Protein AF-A0A1B0FHD8-F1 (afdb_monomer_lite)

Organism: Glossina morsitans morsitans (NCBI:txid37546)

pLDDT: mean 74.91, std 22.87, range [25.64, 97.0]

Foldseek 3Di:
DDPPVPPPPDDDPDPDDPVVVVVPPDPDDPLRVCCVPDDNLVSLLVVCVVLVNVLLSVLSVVVVVVQVVCVVVVVADDDQVVPCCLVVLLSVLSSVLSVLVPDDLSLQVNLVSLLSSLVSCVVVCVRPLVVNLSSLVSSLVVLVVCVVPVPVNLQSSLVSLCSSLVSVVVPLVSSLVSLVSSLVSQQPPQDWDWDDDPDPDTDTDRSNVVSLLVNLVSLQVVLVVCLVPCLPVSLVSLVVNVVSVVSDPVPVCLLSNLVSLLSNLVSCVSVVVLVVSLVSLVVCVVVLVPDDPPDPSSVVSNVSSLVSNVSSVVVVVVVVVVVVVVVVVPDPDDDDDDDDDPPVVVVVVVVVVNVVVVLVVLQVVVQVVCCVPPVDPDHDDPVNSVVVVVVVVVVVVVVVPDDDPPDDD

Radius of gyration: 33.61 Å; chains: 1; bounding box: 108×58×88 Å

Structure (mmCIF, N/CA/C/O backbone):
data_AF-A0A1B0FHD8-F1
#
_entry.id   AF-A0A1B0FHD8-F1
#
loop_
_atom_site.group_PDB
_atom_site.id
_atom_site.type_symbol
_atom_site.label_atom_id
_atom_site.label_alt_id
_atom_site.label_comp_id
_atom_site.label_asym_id
_atom_site.label_entity_id
_atom_site.label_seq_id
_atom_site.pdbx_PDB_ins_code
_atom_site.Cartn_x
_atom_site.Cartn_y
_atom_site.Cartn_z
_atom_site.occupancy
_atom_site.B_iso_or_equiv
_atom_site.auth_seq_id
_atom_site.auth_comp_id
_atom_site.auth_asym_id
_atom_site.auth_atom_id
_atom_site.pdbx_PDB_model_num
ATOM 1 N N . MET A 1 1 ? 16.630 14.514 -26.703 1.00 33.62 1 MET A N 1
ATOM 2 C CA . MET A 1 1 ? 17.580 15.418 -26.020 1.00 33.62 1 MET A CA 1
ATOM 3 C C . MET A 1 1 ? 18.862 14.644 -25.761 1.00 33.62 1 MET A C 1
ATOM 5 O O . MET A 1 1 ? 18.840 13.736 -24.945 1.00 33.62 1 MET A O 1
ATOM 9 N N . LEU A 1 2 ? 19.946 14.955 -26.472 1.00 33.75 2 LEU A N 1
ATOM 10 C CA . LEU A 1 2 ? 21.296 14.627 -26.012 1.00 33.75 2 LEU A CA 1
ATOM 11 C C . LEU A 1 2 ? 21.739 15.769 -25.089 1.00 33.75 2 LEU A C 1
ATOM 13 O O . LEU A 1 2 ? 21.639 16.920 -25.514 1.00 33.75 2 LEU A O 1
ATOM 17 N N . PRO A 1 3 ? 22.301 15.520 -23.900 1.00 34.28 3 PRO A N 1
ATOM 18 C CA . PRO A 1 3 ? 23.426 16.309 -23.469 1.00 34.28 3 PRO A CA 1
ATOM 19 C C . PRO A 1 3 ? 24.638 15.651 -24.123 1.00 34.28 3 PRO A C 1
ATOM 21 O O . PRO A 1 3 ? 25.221 14.706 -23.593 1.00 34.28 3 PRO A O 1
ATOM 24 N N . VAL A 1 4 ? 25.030 16.141 -25.297 1.00 36.84 4 VAL A N 1
ATOM 25 C CA . VAL A 1 4 ? 26.453 16.080 -25.620 1.00 36.84 4 VAL A CA 1
ATOM 26 C C . VAL A 1 4 ? 27.093 16.845 -24.468 1.00 36.84 4 VAL A C 1
ATOM 28 O O . VAL A 1 4 ? 26.847 18.044 -24.328 1.00 36.84 4 VAL A O 1
ATOM 31 N N . ARG A 1 5 ? 27.815 16.166 -23.571 1.00 34.81 5 ARG A N 1
ATOM 32 C CA . ARG A 1 5 ? 28.724 16.858 -22.656 1.00 34.81 5 ARG A CA 1
ATOM 33 C C . ARG A 1 5 ? 29.794 17.481 -23.542 1.00 34.81 5 ARG A C 1
ATOM 35 O O . ARG A 1 5 ? 30.846 16.896 -23.766 1.00 34.81 5 ARG A O 1
ATOM 42 N N . ALA A 1 6 ? 29.483 18.648 -24.097 1.00 34.38 6 ALA A N 1
ATOM 43 C CA . ALA A 1 6 ? 30.492 19.561 -24.568 1.00 34.38 6 ALA A CA 1
ATOM 44 C C . ALA A 1 6 ? 31.372 19.837 -23.343 1.00 34.38 6 ALA A C 1
ATOM 46 O O . ALA A 1 6 ? 30.841 20.242 -22.301 1.00 34.38 6 ALA A O 1
ATOM 47 N N . PRO A 1 7 ? 32.686 19.572 -23.405 1.00 36.84 7 PRO A N 1
ATOM 48 C CA . PRO A 1 7 ? 33.580 20.096 -22.395 1.00 36.84 7 PRO A CA 1
ATOM 49 C C . PRO A 1 7 ? 33.351 21.604 -22.379 1.00 36.84 7 PRO A C 1
ATOM 51 O O . PRO A 1 7 ? 33.343 22.232 -23.440 1.00 36.84 7 PRO A O 1
ATOM 54 N N . ILE A 1 8 ? 33.115 22.172 -21.198 1.00 41.22 8 ILE A N 1
ATOM 55 C CA . ILE A 1 8 ? 33.112 23.619 -21.014 1.00 41.22 8 ILE A CA 1
ATOM 56 C C . ILE A 1 8 ? 34.496 24.085 -21.471 1.00 41.22 8 ILE A C 1
ATOM 58 O O . ILE A 1 8 ? 35.494 23.898 -20.774 1.00 41.22 8 ILE A O 1
ATOM 62 N N . LEU A 1 9 ? 34.567 24.606 -22.695 1.00 42.62 9 LEU A N 1
ATOM 63 C CA . LEU A 1 9 ? 35.758 25.232 -23.234 1.00 42.62 9 LEU A CA 1
ATOM 64 C C . LEU A 1 9 ? 35.886 26.573 -22.519 1.00 42.62 9 LEU A C 1
ATOM 66 O O . LEU A 1 9 ? 35.344 27.587 -22.952 1.00 42.62 9 LEU A O 1
ATOM 70 N N . GLY A 1 10 ? 36.590 26.545 -21.388 1.00 39.25 10 GLY A N 1
ATOM 71 C CA . GLY A 1 10 ? 37.231 27.733 -20.848 1.00 39.25 10 GLY A CA 1
ATOM 72 C C . GLY A 1 10 ? 38.063 28.393 -21.947 1.00 39.25 10 GLY A C 1
ATOM 73 O O . GLY A 1 10 ? 38.682 27.711 -22.768 1.00 39.25 10 GLY A O 1
ATOM 74 N N . ALA A 1 11 ? 38.001 29.720 -21.980 1.00 45.31 11 ALA A N 1
ATOM 75 C CA . ALA A 1 11 ? 38.601 30.581 -22.983 1.00 45.31 11 ALA A CA 1
ATOM 76 C C . ALA A 1 11 ? 40.029 30.147 -23.364 1.00 45.31 11 ALA A C 1
ATOM 78 O O . ALA A 1 11 ? 40.960 30.203 -22.568 1.00 45.31 11 ALA A O 1
ATOM 79 N N . GLY A 1 12 ? 40.180 29.713 -24.613 1.00 45.22 12 GLY A N 1
ATOM 80 C CA . GLY A 1 12 ? 41.451 29.349 -25.223 1.00 45.22 12 GLY A CA 1
ATOM 81 C C . GLY A 1 12 ? 41.185 28.524 -26.474 1.00 45.22 12 GLY A C 1
ATOM 82 O O . GLY A 1 12 ? 40.640 27.426 -26.385 1.00 45.22 12 GLY A O 1
ATOM 83 N N . ARG A 1 13 ? 41.534 29.045 -27.659 1.00 49.19 13 ARG A N 1
ATOM 84 C CA . ARG A 1 13 ? 41.428 28.309 -28.930 1.00 49.19 13 ARG A CA 1
ATOM 85 C C . ARG A 1 13 ? 42.359 27.090 -28.891 1.00 49.19 13 ARG A C 1
ATOM 87 O O . ARG A 1 13 ? 43.495 27.158 -29.350 1.00 49.19 13 ARG A O 1
ATOM 94 N N . ARG A 1 14 ? 41.892 25.963 -28.349 1.00 53.50 14 ARG A N 1
ATOM 95 C CA . ARG A 1 14 ? 42.548 24.667 -28.549 1.00 53.50 14 ARG A CA 1
ATOM 96 C C . ARG A 1 14 ? 42.372 24.292 -30.017 1.00 53.50 14 ARG A C 1
ATOM 98 O O . ARG A 1 14 ? 41.247 24.202 -30.504 1.00 53.50 14 ARG A O 1
ATOM 105 N N . LYS A 1 15 ? 43.486 24.113 -30.733 1.00 58.62 15 LYS A N 1
ATOM 106 C CA . LYS A 1 15 ? 43.479 23.560 -32.093 1.00 58.62 15 LYS A CA 1
ATOM 107 C C . LYS A 1 15 ? 42.755 22.211 -32.050 1.00 58.62 15 LYS A C 1
ATOM 109 O O . LYS A 1 15 ? 43.086 21.368 -31.221 1.00 58.62 15 LYS A O 1
ATOM 114 N N . PHE A 1 16 ? 41.759 22.032 -32.915 1.00 59.69 16 PHE A N 1
ATOM 115 C CA . PHE A 1 16 ? 41.038 20.771 -33.060 1.00 59.69 16 PHE A CA 1
ATOM 116 C C . PHE A 1 16 ? 42.033 19.663 -33.429 1.00 59.69 16 PHE A C 1
ATOM 118 O O . PHE A 1 16 ? 42.573 19.648 -34.535 1.00 59.69 16 PHE A O 1
ATOM 125 N N . ASN A 1 17 ? 42.305 18.756 -32.491 1.00 74.69 17 ASN A N 1
ATOM 126 C CA . ASN A 1 17 ? 43.140 17.589 -32.735 1.00 74.69 17 ASN A CA 1
ATOM 127 C C . ASN A 1 17 ? 42.242 16.404 -33.102 1.00 74.69 17 ASN A C 1
ATOM 129 O O . ASN A 1 17 ? 41.590 15.804 -32.247 1.00 74.69 17 ASN A O 1
ATOM 133 N N . LYS A 1 18 ? 42.221 16.057 -34.394 1.00 69.31 18 LYS A N 1
ATOM 134 C CA . LYS A 1 18 ? 41.435 14.936 -34.929 1.00 69.31 18 LYS A CA 1
ATOM 135 C C . LYS A 1 18 ? 41.780 13.607 -34.240 1.00 69.31 18 LYS A C 1
ATOM 137 O O . LYS A 1 18 ? 40.891 12.780 -34.077 1.00 69.31 18 LYS A O 1
ATOM 142 N N . LYS A 1 19 ? 43.034 13.408 -33.805 1.00 72.00 19 LYS A N 1
ATOM 143 C CA . LYS A 1 19 ? 43.454 12.185 -33.100 1.00 72.00 19 LYS A CA 1
ATOM 144 C C . LYS A 1 19 ? 42.865 12.106 -31.689 1.00 72.00 19 LYS A C 1
ATOM 146 O O . LYS A 1 19 ? 42.363 11.050 -31.330 1.00 72.00 19 LYS A O 1
ATOM 151 N N . ASP A 1 20 ? 42.817 13.215 -30.951 1.00 69.38 20 ASP A N 1
ATOM 152 C CA . ASP A 1 20 ? 42.207 13.257 -29.610 1.00 69.38 20 ASP A CA 1
ATOM 153 C C . ASP A 1 20 ? 40.680 13.125 -29.674 1.00 69.38 20 ASP A C 1
ATOM 155 O O . ASP A 1 20 ? 40.064 12.517 -28.801 1.00 69.38 20 ASP A O 1
ATOM 159 N N . TYR A 1 21 ? 40.051 13.663 -30.723 1.00 62.72 21 TYR A N 1
ATOM 160 C CA . TYR A 1 21 ? 38.614 13.502 -30.951 1.00 62.72 21 TYR A CA 1
ATOM 161 C C . TYR A 1 21 ? 38.252 12.048 -31.292 1.00 62.72 21 TYR A C 1
ATOM 163 O O . TYR A 1 21 ? 37.301 11.506 -30.737 1.00 62.72 21 TYR A O 1
ATOM 171 N N . LEU A 1 22 ? 39.041 11.396 -32.155 1.00 63.28 22 LEU A N 1
ATOM 172 C CA . LEU A 1 22 ? 38.855 9.986 -32.517 1.00 63.28 22 LEU A CA 1
ATOM 173 C C . LEU A 1 22 ? 39.206 9.026 -31.370 1.00 63.28 22 LEU A C 1
ATOM 175 O O . LEU A 1 22 ? 38.535 8.013 -31.216 1.00 63.28 22 LEU A O 1
ATOM 179 N N . ALA A 1 23 ? 40.194 9.353 -30.532 1.00 64.38 23 ALA A N 1
ATOM 180 C CA . ALA A 1 23 ? 40.535 8.566 -29.344 1.00 64.38 23 ALA A CA 1
ATOM 181 C C . ALA A 1 23 ? 39.441 8.605 -28.259 1.00 64.38 23 ALA A C 1
ATOM 183 O O . ALA A 1 23 ? 39.337 7.681 -27.460 1.00 64.38 23 ALA A O 1
ATOM 184 N N . ASN A 1 24 ? 38.607 9.651 -28.253 1.00 60.19 24 ASN A N 1
ATOM 185 C CA . ASN A 1 24 ? 37.464 9.800 -27.347 1.00 60.19 24 ASN A CA 1
ATOM 186 C C . ASN A 1 24 ? 36.116 9.416 -27.991 1.00 60.19 24 ASN A C 1
ATOM 188 O O . ASN A 1 24 ? 35.070 9.513 -27.345 1.00 60.19 24 ASN A O 1
ATOM 192 N N . LEU A 1 25 ? 36.121 8.978 -29.255 1.00 59.28 25 LEU A N 1
ATOM 193 C CA . LEU A 1 25 ? 34.946 8.464 -29.959 1.00 59.28 25 LEU A CA 1
ATOM 194 C C . LEU A 1 25 ? 34.700 7.017 -29.517 1.00 59.28 25 LEU A C 1
ATOM 196 O O . LEU A 1 25 ? 35.176 6.061 -30.124 1.00 59.28 25 LEU A O 1
ATOM 200 N N . CYS A 1 26 ? 33.944 6.853 -28.432 1.00 59.97 26 CYS A N 1
ATOM 201 C CA . CYS A 1 26 ? 33.389 5.552 -28.081 1.00 59.97 26 CYS A CA 1
ATOM 202 C C . CYS A 1 26 ? 32.301 5.210 -29.108 1.00 59.97 26 CYS A C 1
ATOM 204 O O . CYS A 1 26 ? 31.265 5.878 -29.157 1.00 59.97 26 CYS A O 1
ATOM 206 N N . MET A 1 27 ? 32.554 4.217 -29.964 1.00 68.19 27 MET A N 1
ATOM 207 C CA . MET A 1 27 ? 31.541 3.735 -30.899 1.00 68.19 27 MET A CA 1
ATOM 208 C C . MET A 1 27 ? 30.369 3.152 -30.098 1.00 68.19 27 MET A C 1
ATOM 210 O O . MET A 1 27 ? 30.598 2.255 -29.283 1.00 68.19 27 MET A O 1
ATOM 214 N N . PRO A 1 28 ? 29.131 3.636 -30.305 1.00 70.00 28 PRO A N 1
ATOM 215 C CA . PRO A 1 28 ? 27.977 3.098 -29.605 1.00 70.00 28 PRO A CA 1
ATOM 216 C C . PRO A 1 28 ? 27.814 1.612 -29.927 1.00 70.00 28 PRO A C 1
ATOM 218 O O . PRO A 1 28 ? 27.951 1.174 -31.072 1.00 70.00 28 PRO A O 1
ATOM 221 N N . SER A 1 29 ? 27.511 0.829 -28.899 1.00 80.25 29 SER A N 1
ATOM 222 C CA . SER A 1 29 ? 27.176 -0.584 -29.035 1.00 80.25 29 SER A CA 1
ATOM 223 C C . SER A 1 29 ? 25.959 -0.775 -29.945 1.00 80.25 29 SER A C 1
ATOM 225 O O . SER A 1 29 ? 25.120 0.115 -30.101 1.00 80.25 29 SER A O 1
ATOM 227 N N . TYR A 1 30 ? 25.796 -1.979 -30.503 1.00 80.19 30 TYR A N 1
ATOM 228 C CA . TYR A 1 30 ? 24.630 -2.313 -31.332 1.00 80.19 30 TYR A CA 1
ATOM 229 C C . TYR A 1 30 ? 23.289 -1.989 -30.640 1.00 80.19 30 TYR A C 1
ATOM 231 O O . TYR A 1 30 ? 22.347 -1.525 -31.285 1.00 80.19 30 TYR A O 1
ATOM 239 N N . ARG A 1 31 ? 23.211 -2.170 -29.314 1.00 82.19 31 ARG A N 1
ATOM 240 C CA . ARG A 1 31 ? 22.028 -1.825 -28.508 1.00 82.19 31 ARG A CA 1
ATOM 241 C C . ARG A 1 31 ? 21.816 -0.315 -28.409 1.00 82.19 31 ARG A C 1
ATOM 243 O O . ARG A 1 31 ? 20.700 0.156 -28.606 1.00 82.19 31 ARG A O 1
ATOM 250 N N . GLU A 1 32 ? 22.873 0.456 -28.176 1.00 80.19 32 GLU A N 1
ATOM 251 C CA . GLU A 1 32 ? 22.792 1.921 -28.143 1.00 80.19 32 GLU A CA 1
ATOM 252 C C . GLU A 1 32 ? 22.379 2.495 -29.500 1.00 80.19 32 GLU A C 1
ATOM 254 O O . GLU A 1 32 ? 21.479 3.332 -29.556 1.00 80.19 32 GLU A O 1
ATOM 259 N N . CYS A 1 33 ? 22.937 1.977 -30.598 1.00 80.25 33 CYS A N 1
ATOM 260 C CA . CYS A 1 33 ? 22.506 2.328 -31.951 1.00 80.25 33 CYS A CA 1
ATOM 261 C C . CYS A 1 33 ? 21.014 2.042 -32.166 1.00 80.25 33 CYS A C 1
ATOM 263 O O . CYS A 1 33 ? 20.291 2.895 -32.674 1.00 80.25 33 CYS A O 1
ATOM 265 N N . ARG A 1 34 ? 20.523 0.874 -31.733 1.00 83.38 34 ARG A N 1
ATOM 266 C CA . ARG A 1 34 ? 19.110 0.487 -31.882 1.00 83.38 34 ARG A CA 1
ATOM 267 C C . ARG A 1 34 ? 18.160 1.408 -31.118 1.00 83.38 34 ARG A C 1
ATOM 269 O O . ARG A 1 34 ? 17.109 1.772 -31.639 1.00 83.38 34 ARG A O 1
ATOM 276 N N . ARG A 1 35 ? 18.535 1.811 -29.901 1.00 86.75 35 ARG A N 1
ATOM 277 C CA . ARG A 1 35 ? 17.763 2.764 -29.084 1.00 86.75 35 ARG A CA 1
ATOM 278 C C . ARG A 1 35 ? 17.668 4.153 -29.725 1.00 86.75 35 ARG A C 1
ATOM 280 O O . ARG A 1 35 ? 16.729 4.881 -29.418 1.00 86.75 35 ARG A O 1
ATOM 287 N N . LEU A 1 36 ? 18.621 4.520 -30.587 1.00 80.31 36 LEU A N 1
ATOM 288 C CA . LEU A 1 36 ? 18.633 5.795 -31.314 1.00 80.31 36 LEU A CA 1
ATOM 289 C C . LEU A 1 36 ? 17.835 5.747 -32.621 1.00 80.31 36 LEU A C 1
ATOM 291 O O . LEU A 1 36 ? 17.247 6.755 -33.005 1.00 80.31 36 LEU A O 1
ATOM 295 N N . THR A 1 37 ? 17.829 4.605 -33.311 1.00 75.12 37 THR A N 1
ATOM 296 C CA . THR A 1 37 ? 17.230 4.478 -34.650 1.00 75.12 37 THR A CA 1
ATOM 297 C C . THR A 1 37 ? 15.790 3.975 -34.638 1.00 75.12 37 THR A C 1
ATOM 299 O O . THR A 1 37 ? 15.042 4.259 -35.569 1.00 75.12 37 THR A O 1
ATOM 302 N N . SER A 1 38 ? 15.381 3.237 -33.604 1.00 79.69 38 SER A N 1
ATOM 303 C CA . SER A 1 38 ? 14.043 2.640 -33.496 1.00 79.69 38 SER A CA 1
ATOM 304 C C . SER A 1 38 ? 13.182 3.344 -32.441 1.00 79.69 38 SER A C 1
ATOM 306 O O . SER A 1 38 ? 13.727 3.937 -31.506 1.00 79.69 38 SER A O 1
ATOM 308 N N . PRO A 1 39 ? 11.836 3.241 -32.506 1.00 90.81 39 PRO A N 1
ATOM 309 C CA . PRO A 1 39 ? 10.977 3.666 -31.406 1.00 90.81 39 PRO A CA 1
ATOM 310 C C . PRO A 1 39 ? 11.434 3.011 -30.102 1.00 90.81 39 PRO A C 1
ATOM 312 O O . PRO A 1 39 ? 11.491 1.785 -29.994 1.00 90.81 39 PRO A O 1
ATOM 315 N N . ILE A 1 40 ? 11.763 3.832 -29.106 1.00 93.31 40 ILE A N 1
ATOM 316 C CA . ILE A 1 40 ? 12.482 3.386 -27.907 1.00 93.31 40 ILE A CA 1
ATOM 317 C C . ILE A 1 40 ? 11.794 2.227 -27.175 1.00 93.31 40 ILE A C 1
ATOM 319 O O . ILE A 1 40 ? 12.467 1.303 -26.736 1.00 93.31 40 ILE A O 1
ATOM 323 N N . TYR A 1 41 ? 10.460 2.203 -27.104 1.00 94.19 41 TYR A N 1
ATOM 324 C CA . TYR A 1 41 ? 9.735 1.089 -26.484 1.00 94.19 41 TYR A CA 1
ATOM 325 C C . TYR A 1 41 ? 9.887 -0.231 -27.243 1.00 94.19 41 TYR A C 1
ATOM 327 O O . TYR A 1 41 ? 9.997 -1.274 -26.607 1.00 94.19 41 TYR A O 1
ATOM 335 N N . VAL A 1 42 ? 9.949 -0.197 -28.576 1.00 93.69 42 VAL A N 1
ATOM 336 C CA . VAL A 1 42 ? 10.175 -1.393 -29.400 1.00 93.69 42 VAL A CA 1
ATOM 337 C C . VAL A 1 42 ? 11.602 -1.903 -29.200 1.00 93.69 42 VAL A C 1
ATOM 339 O O . VAL A 1 42 ? 11.802 -3.096 -28.989 1.00 93.69 42 VAL A O 1
ATOM 342 N N . ALA A 1 43 ? 12.587 -0.997 -29.184 1.00 93.69 43 ALA A N 1
ATOM 343 C CA . ALA A 1 43 ? 13.982 -1.354 -28.933 1.00 93.69 43 ALA A CA 1
ATOM 344 C C . ALA A 1 43 ? 14.162 -2.017 -27.555 1.00 93.69 43 ALA A C 1
ATOM 346 O O . ALA A 1 43 ? 14.737 -3.100 -27.465 1.00 93.69 43 ALA A O 1
ATOM 347 N N . LEU A 1 44 ? 13.615 -1.404 -26.499 1.00 94.94 44 LEU A N 1
ATOM 348 C CA . LEU A 1 44 ? 13.687 -1.929 -25.133 1.00 94.94 44 LEU A CA 1
ATOM 349 C C . LEU A 1 44 ? 12.933 -3.257 -24.974 1.00 94.94 44 LEU A C 1
ATOM 351 O O . LEU A 1 44 ? 13.408 -4.148 -24.277 1.00 94.94 44 LEU A O 1
ATOM 355 N N . MET A 1 45 ? 11.790 -3.428 -25.644 1.00 95.50 45 MET A N 1
ATOM 356 C CA . MET A 1 45 ? 11.068 -4.703 -25.638 1.00 95.50 45 MET A CA 1
ATOM 357 C C . MET A 1 45 ? 11.923 -5.831 -26.212 1.00 95.50 45 MET A C 1
ATOM 359 O O . MET A 1 45 ? 12.054 -6.889 -25.600 1.00 95.50 45 MET A O 1
ATOM 363 N N . GLN A 1 46 ? 12.527 -5.589 -27.377 1.00 93.56 46 GLN A N 1
ATOM 364 C CA . GLN A 1 46 ? 13.352 -6.581 -28.052 1.00 93.56 46 GLN A CA 1
ATOM 365 C C . GLN A 1 46 ? 14.567 -6.966 -27.201 1.00 93.56 46 GLN A C 1
ATOM 367 O O . GLN A 1 46 ? 14.891 -8.144 -27.087 1.00 93.56 46 GLN A O 1
ATOM 372 N N . GLU A 1 47 ? 15.203 -5.992 -26.551 1.00 94.75 47 GLU A N 1
ATOM 373 C CA . GLU A 1 47 ? 16.311 -6.254 -25.632 1.00 94.75 47 GLU A CA 1
ATOM 374 C C . GLU A 1 47 ? 15.908 -7.131 -24.433 1.00 94.75 47 GLU A C 1
ATOM 376 O O . GLU A 1 47 ? 16.699 -7.979 -24.023 1.00 94.75 47 GLU A O 1
ATOM 381 N N . LEU A 1 48 ? 14.702 -6.965 -23.870 1.00 95.00 48 LEU A N 1
ATOM 382 C CA . LEU A 1 48 ? 14.218 -7.832 -22.784 1.00 95.00 48 LEU A CA 1
ATOM 383 C C . LEU A 1 48 ? 14.026 -9.271 -23.253 1.00 95.00 48 LEU A C 1
ATOM 385 O O . LEU A 1 48 ? 14.363 -10.194 -22.515 1.00 95.00 48 LEU A O 1
ATOM 389 N N . LEU A 1 49 ? 13.497 -9.461 -24.463 1.00 95.19 49 LEU A N 1
ATOM 390 C CA . LEU A 1 49 ? 13.302 -10.787 -25.046 1.00 95.19 49 LEU A CA 1
ATOM 391 C C . LEU A 1 49 ? 14.646 -11.470 -25.334 1.00 95.19 49 LEU A C 1
ATOM 393 O O . LEU A 1 49 ? 14.823 -12.629 -24.968 1.00 95.19 49 LEU A O 1
ATOM 397 N N . GLU A 1 50 ? 15.611 -10.739 -25.901 1.00 94.00 50 GLU A N 1
ATOM 398 C CA . GLU A 1 50 ? 16.987 -11.218 -26.120 1.00 94.00 50 GLU A CA 1
ATOM 399 C C . GLU A 1 50 ? 17.689 -11.592 -24.805 1.00 94.00 50 GLU A C 1
ATOM 401 O O . GLU A 1 50 ? 18.424 -12.573 -24.746 1.00 94.00 50 GLU A O 1
ATOM 406 N N . ASP A 1 51 ? 17.449 -10.828 -23.737 1.00 93.50 51 ASP A N 1
ATOM 407 C CA . ASP A 1 51 ? 18.015 -11.070 -22.407 1.00 93.50 51 ASP A CA 1
ATOM 408 C C . ASP A 1 51 ? 17.269 -12.171 -21.614 1.00 93.50 51 ASP A C 1
ATOM 410 O O . ASP A 1 51 ? 17.643 -12.457 -20.471 1.00 93.50 51 ASP A O 1
ATOM 414 N N . GLY A 1 52 ? 16.216 -12.776 -22.184 1.00 94.69 52 GLY A N 1
ATOM 415 C CA . GLY A 1 52 ? 15.399 -13.814 -21.546 1.00 94.69 52 GLY A CA 1
ATOM 416 C C . GLY A 1 52 ? 14.517 -13.307 -20.396 1.00 94.69 52 GLY A C 1
ATOM 417 O O . GLY A 1 52 ? 14.135 -14.085 -19.518 1.00 94.69 52 GLY A O 1
ATOM 418 N N . CYS A 1 53 ? 14.212 -12.008 -20.358 1.00 95.31 53 CYS A N 1
ATOM 419 C CA . CYS A 1 53 ? 13.432 -11.333 -19.316 1.00 95.31 53 CYS A CA 1
ATOM 420 C C . CYS A 1 53 ? 11.935 -11.244 -19.676 1.00 95.31 53 CYS A C 1
ATOM 422 O O . CYS A 1 53 ? 11.379 -10.157 -19.857 1.00 95.31 53 CYS A O 1
ATOM 424 N N . PHE A 1 54 ? 11.279 -12.399 -19.824 1.00 95.25 54 PHE A N 1
ATOM 425 C CA . PHE A 1 54 ? 9.898 -12.501 -20.310 1.00 95.25 54 PHE A CA 1
ATOM 426 C C . PHE A 1 54 ? 8.857 -11.889 -19.365 1.00 95.25 54 PHE A C 1
ATOM 428 O O . PHE A 1 54 ? 7.888 -11.285 -19.833 1.00 95.25 54 PHE A O 1
ATOM 435 N N . THR A 1 55 ? 9.039 -12.006 -18.046 1.00 92.62 55 THR A N 1
ATOM 436 C CA . THR A 1 55 ? 8.094 -11.433 -17.070 1.00 92.62 55 THR A CA 1
ATOM 437 C C . THR A 1 55 ? 8.120 -9.910 -17.143 1.00 92.62 55 THR A C 1
ATOM 439 O O . THR A 1 55 ? 7.077 -9.260 -17.239 1.00 92.62 55 THR A O 1
ATOM 442 N N . THR A 1 56 ? 9.323 -9.340 -17.183 1.00 94.88 56 THR A N 1
ATOM 443 C CA . THR A 1 56 ? 9.545 -7.906 -17.351 1.00 94.88 56 THR A CA 1
ATOM 444 C C . THR A 1 56 ? 8.997 -7.435 -18.691 1.00 94.88 56 THR A C 1
ATOM 446 O O . THR A 1 56 ? 8.273 -6.446 -18.717 1.00 94.88 56 THR A O 1
ATOM 449 N N . ALA A 1 57 ? 9.254 -8.162 -19.786 1.00 95.69 57 ALA A N 1
ATOM 450 C CA . ALA A 1 57 ? 8.730 -7.835 -21.114 1.00 95.69 57 ALA A CA 1
ATOM 451 C C . ALA A 1 57 ? 7.195 -7.783 -21.134 1.00 95.69 57 ALA A C 1
ATOM 453 O O . ALA A 1 57 ? 6.610 -6.814 -21.619 1.00 95.69 57 ALA A O 1
ATOM 454 N N . LYS A 1 58 ? 6.527 -8.776 -20.531 1.00 95.56 58 LYS A N 1
ATOM 455 C CA . LYS A 1 58 ? 5.061 -8.823 -20.428 1.00 95.56 58 LYS A CA 1
ATOM 456 C C . LYS A 1 58 ? 4.502 -7.589 -19.717 1.00 95.56 58 LYS A C 1
ATOM 458 O O . LYS A 1 58 ? 3.590 -6.939 -20.231 1.00 95.56 58 LYS A O 1
ATOM 463 N N . HIS A 1 59 ? 5.040 -7.257 -18.544 1.00 95.56 59 HIS A N 1
ATOM 464 C CA . HIS A 1 59 ? 4.585 -6.097 -17.773 1.00 95.56 59 HIS A CA 1
ATOM 465 C C . HIS A 1 59 ? 4.942 -4.771 -18.448 1.00 95.56 59 HIS A C 1
ATOM 467 O O . HIS A 1 59 ? 4.122 -3.856 -18.468 1.00 95.56 59 HIS A O 1
ATOM 473 N N . PHE A 1 60 ? 6.126 -4.680 -19.052 1.00 96.06 60 PHE A N 1
ATOM 474 C CA . PHE A 1 60 ? 6.551 -3.518 -19.823 1.00 96.06 60 PHE A CA 1
ATOM 475 C C . PHE A 1 60 ? 5.598 -3.259 -20.995 1.00 96.06 60 PHE A C 1
ATOM 477 O O . PHE A 1 60 ? 5.158 -2.128 -21.183 1.00 96.06 60 PHE A O 1
ATOM 484 N N . ASN A 1 61 ? 5.179 -4.306 -21.715 1.00 95.75 61 ASN A N 1
ATOM 485 C CA . ASN A 1 61 ? 4.234 -4.171 -22.825 1.00 95.75 61 ASN A CA 1
ATOM 486 C C . ASN A 1 61 ? 2.878 -3.647 -22.348 1.00 95.75 61 ASN A C 1
ATOM 488 O O . ASN A 1 61 ? 2.320 -2.721 -22.932 1.00 95.75 61 ASN A O 1
ATOM 492 N N . ALA A 1 62 ? 2.372 -4.200 -21.242 1.00 95.69 62 ALA A N 1
ATOM 493 C CA . ALA A 1 62 ? 1.123 -3.748 -20.641 1.00 95.69 62 ALA A CA 1
ATOM 494 C C . ALA A 1 62 ? 1.184 -2.264 -20.232 1.00 95.69 62 ALA A C 1
ATOM 496 O O . ALA A 1 62 ? 0.231 -1.522 -20.469 1.00 95.69 62 ALA A O 1
ATOM 497 N N . LEU A 1 63 ? 2.313 -1.810 -19.674 1.00 95.25 63 LEU A N 1
ATOM 498 C CA . LEU A 1 63 ? 2.525 -0.402 -19.325 1.00 95.25 63 LEU A CA 1
ATOM 499 C C . LEU A 1 63 ? 2.589 0.503 -20.559 1.00 95.25 63 LEU A C 1
ATOM 501 O O . LEU A 1 63 ? 2.004 1.582 -20.534 1.00 95.25 63 LEU A O 1
ATOM 505 N N . VAL A 1 64 ? 3.246 0.069 -21.638 1.00 95.81 64 VAL A N 1
ATOM 506 C CA . VAL A 1 64 ? 3.319 0.827 -22.899 1.00 95.81 64 VAL A CA 1
ATOM 507 C C . VAL A 1 64 ? 1.937 0.965 -23.538 1.00 95.81 64 VAL A C 1
ATOM 509 O O . VAL A 1 64 ? 1.549 2.071 -23.911 1.00 95.81 64 VAL A O 1
ATOM 512 N N . ILE A 1 65 ? 1.162 -0.122 -23.614 1.00 95.81 65 ILE A N 1
ATOM 513 C CA . ILE A 1 65 ? -0.216 -0.096 -24.131 1.00 95.81 65 ILE A CA 1
ATOM 514 C C . ILE A 1 65 ? -1.077 0.852 -23.289 1.00 95.81 65 ILE A C 1
ATOM 516 O O . ILE A 1 65 ? -1.794 1.695 -23.829 1.00 95.81 65 ILE A O 1
ATOM 520 N N . LYS A 1 66 ? -0.973 0.763 -21.958 1.00 95.56 66 LYS A N 1
ATOM 521 C CA . LYS A 1 66 ? -1.718 1.637 -21.049 1.00 95.56 66 LYS A CA 1
ATOM 522 C C . LYS A 1 66 ? -1.314 3.100 -21.200 1.00 95.56 66 LYS A C 1
ATOM 524 O O . LYS A 1 66 ? -2.184 3.963 -21.237 1.00 95.56 66 LYS A O 1
ATOM 529 N N . GLU A 1 67 ? -0.023 3.395 -21.332 1.00 95.44 67 GLU A N 1
ATOM 530 C CA . GLU A 1 67 ? 0.449 4.757 -21.591 1.00 95.44 67 GLU A CA 1
ATOM 531 C C . GLU A 1 67 ? -0.152 5.315 -22.878 1.00 95.44 67 GLU A C 1
ATOM 533 O O . GLU A 1 67 ? -0.645 6.441 -22.890 1.00 95.44 67 GLU A O 1
ATOM 538 N N . GLN A 1 68 ? -0.141 4.522 -23.953 1.00 95.19 68 GLN A N 1
ATOM 539 C CA . GLN A 1 68 ? -0.731 4.922 -25.224 1.00 95.19 68 GLN A CA 1
ATOM 540 C C . GLN A 1 68 ? -2.218 5.230 -25.053 1.00 95.19 68 GLN A C 1
ATOM 542 O O . GLN A 1 68 ? -2.659 6.286 -25.494 1.00 95.19 68 GLN A O 1
ATOM 547 N N . GLN A 1 69 ? -2.982 4.370 -24.379 1.00 96.06 69 GLN A N 1
ATOM 548 C CA . GLN A 1 69 ? -4.405 4.608 -24.117 1.00 96.06 69 GLN A CA 1
ATOM 549 C C . GLN A 1 69 ? -4.638 5.896 -23.316 1.00 96.06 69 GLN A C 1
ATOM 551 O O . GLN A 1 69 ? -5.466 6.720 -23.701 1.00 96.06 69 GLN A O 1
ATOM 556 N N . LEU A 1 70 ? -3.880 6.106 -22.236 1.00 94.31 70 LEU A N 1
ATOM 557 C CA . LEU A 1 70 ? -3.988 7.304 -21.401 1.00 94.31 70 LEU A CA 1
ATOM 558 C C . LEU A 1 70 ? -3.608 8.578 -22.166 1.00 94.31 70 LEU A C 1
ATOM 560 O O . LEU A 1 70 ? -4.221 9.623 -21.958 1.00 94.31 70 LEU A O 1
ATOM 564 N N . PHE A 1 71 ? -2.605 8.499 -23.042 1.00 93.38 71 PHE A N 1
ATOM 565 C CA . PHE A 1 71 ? -2.146 9.631 -23.840 1.00 93.38 71 PHE A CA 1
ATOM 566 C C . PHE A 1 71 ? -3.153 9.996 -24.936 1.00 93.38 71 PHE A C 1
ATOM 568 O O . PHE A 1 71 ? -3.514 11.162 -25.058 1.00 93.38 71 PHE A O 1
ATOM 575 N N . HIS A 1 72 ? -3.667 9.013 -25.685 1.00 94.81 72 HIS A N 1
ATOM 576 C CA . HIS A 1 72 ? -4.718 9.251 -26.684 1.00 94.81 72 HIS A CA 1
ATOM 577 C C . HIS A 1 72 ? -6.019 9.745 -26.037 1.00 94.81 72 HIS A C 1
ATOM 579 O O . HIS A 1 72 ? -6.705 10.584 -26.609 1.00 94.81 72 HIS A O 1
ATOM 585 N N . GLY A 1 73 ? -6.328 9.279 -24.823 1.00 94.69 73 GLY A N 1
ATOM 586 C CA . GLY A 1 73 ? -7.451 9.766 -24.020 1.00 94.69 73 GLY A CA 1
ATOM 587 C C . GLY A 1 73 ? -7.211 11.107 -23.315 1.00 94.69 73 GLY A C 1
ATOM 588 O O . GLY A 1 73 ? -8.045 11.502 -22.506 1.00 94.69 73 GLY A O 1
ATOM 589 N N . ALA A 1 74 ? -6.078 11.781 -23.558 1.00 92.44 74 ALA A N 1
ATOM 590 C CA . ALA A 1 74 ? -5.691 13.053 -22.934 1.00 92.44 74 ALA A CA 1
ATOM 591 C C . ALA A 1 74 ? -5.680 13.054 -21.385 1.00 92.44 74 ALA A C 1
ATOM 593 O O . ALA A 1 74 ? -5.730 14.109 -20.754 1.00 92.44 74 ALA A O 1
ATOM 594 N N . LEU A 1 75 ? -5.566 11.878 -20.754 1.00 91.31 75 LEU A N 1
ATOM 595 C CA . LEU A 1 75 ? -5.470 11.722 -19.295 1.00 91.31 75 LEU A CA 1
ATOM 596 C C . LEU A 1 75 ? -4.052 11.977 -18.772 1.00 91.31 75 LEU A C 1
ATOM 598 O O . LEU A 1 75 ? -3.859 12.255 -17.588 1.00 91.31 75 LEU A O 1
ATOM 602 N N . ILE A 1 76 ? -3.055 11.873 -19.653 1.00 91.69 76 ILE A N 1
ATOM 603 C CA . ILE A 1 76 ? -1.662 12.219 -19.376 1.00 91.69 76 ILE A CA 1
ATOM 604 C C . ILE A 1 76 ? -1.122 13.100 -20.501 1.00 91.69 76 ILE A C 1
ATOM 606 O O . ILE A 1 76 ? -1.437 12.900 -21.671 1.00 91.69 76 ILE A O 1
ATOM 610 N N . SER A 1 77 ? -0.262 14.053 -20.150 1.00 88.44 77 SER A N 1
ATOM 611 C CA . SER A 1 77 ? 0.395 14.950 -21.111 1.00 88.44 77 SER A CA 1
ATOM 612 C C . SER A 1 77 ? 1.857 14.585 -21.377 1.00 88.44 77 SER A C 1
ATOM 614 O O . SER A 1 77 ? 2.440 15.017 -22.369 1.00 88.44 77 SER A O 1
ATOM 616 N N . ARG A 1 78 ? 2.467 13.779 -20.499 1.00 91.31 78 ARG A N 1
ATOM 617 C CA . ARG A 1 78 ? 3.868 13.349 -20.587 1.00 91.31 78 ARG A CA 1
ATOM 618 C C . ARG A 1 78 ? 3.954 11.832 -20.661 1.00 91.31 78 ARG A C 1
ATOM 620 O O . ARG A 1 78 ? 3.223 11.132 -19.968 1.00 91.31 78 ARG A O 1
ATOM 627 N N . ARG A 1 79 ? 4.881 11.352 -21.488 1.00 92.75 79 ARG A N 1
ATOM 628 C CA . ARG A 1 79 ? 5.183 9.930 -21.695 1.00 92.75 79 ARG A CA 1
ATOM 629 C C . ARG A 1 79 ? 6.517 9.589 -21.040 1.00 92.75 79 ARG A C 1
ATOM 631 O O . ARG A 1 79 ? 7.405 10.433 -21.028 1.00 92.75 79 ARG A O 1
ATOM 638 N N . ALA A 1 80 ? 6.680 8.382 -20.519 1.00 90.56 80 ALA A N 1
ATOM 639 C CA . ALA A 1 80 ? 7.860 7.966 -19.767 1.00 90.56 80 ALA A CA 1
ATOM 640 C C . ALA A 1 80 ? 9.151 8.140 -20.579 1.00 90.56 80 ALA A C 1
ATOM 642 O O . ALA A 1 80 ? 10.162 8.585 -20.040 1.00 90.56 80 ALA A O 1
ATOM 643 N N . PHE A 1 81 ? 9.112 7.893 -21.894 1.00 90.69 81 PHE A N 1
ATOM 644 C CA . PHE A 1 81 ? 10.281 8.090 -22.752 1.00 90.69 81 PHE A CA 1
ATOM 645 C C . PHE A 1 81 ? 10.782 9.535 -22.849 1.00 90.69 81 PHE A C 1
ATOM 647 O O . PHE A 1 81 ? 11.921 9.749 -23.262 1.00 90.69 81 PHE A O 1
ATOM 654 N N . THR A 1 82 ? 9.977 10.539 -22.482 1.00 90.81 82 THR A N 1
ATOM 655 C CA . THR A 1 82 ? 10.447 11.934 -22.462 1.00 90.81 82 THR A CA 1
ATOM 656 C C . THR A 1 82 ? 11.425 12.199 -21.314 1.00 90.81 82 THR A C 1
ATOM 658 O O . THR A 1 82 ? 12.081 13.241 -21.306 1.00 90.81 82 THR A O 1
ATOM 661 N N . LYS A 1 83 ? 11.555 11.249 -20.377 1.00 93.25 83 LYS A N 1
ATOM 662 C CA . LYS A 1 83 ? 12.479 11.254 -19.239 1.00 93.25 83 LYS A CA 1
ATOM 663 C C . LYS A 1 83 ? 13.351 9.989 -19.263 1.00 93.25 83 LYS A C 1
ATOM 665 O O . LYS A 1 83 ? 13.022 9.005 -18.595 1.00 93.25 83 LYS A O 1
ATOM 670 N N . PRO A 1 84 ? 14.453 9.979 -20.038 1.00 90.88 84 PRO A N 1
ATOM 671 C CA . PRO A 1 84 ? 15.312 8.803 -20.193 1.00 90.88 84 PRO A CA 1
ATOM 672 C C . PRO A 1 84 ? 15.848 8.252 -18.869 1.00 90.88 84 PRO A C 1
ATOM 674 O O . PRO A 1 84 ? 15.894 7.042 -18.688 1.00 90.88 84 PRO A O 1
ATOM 677 N N . GLU A 1 85 ? 16.198 9.123 -17.924 1.00 92.12 85 GLU A N 1
ATOM 678 C CA . GLU A 1 85 ? 16.680 8.756 -16.591 1.00 92.12 85 GLU A CA 1
ATOM 679 C C . GLU A 1 85 ? 15.644 7.963 -15.781 1.00 92.12 85 GLU A C 1
ATOM 681 O O . GLU A 1 85 ? 15.998 7.050 -15.037 1.00 92.12 85 GLU A O 1
ATOM 686 N N . PHE A 1 86 ? 14.360 8.278 -15.960 1.00 93.88 86 PHE A N 1
ATOM 687 C CA . PHE A 1 86 ? 13.257 7.567 -15.329 1.00 93.88 86 PHE A CA 1
ATOM 688 C C . PHE A 1 86 ? 12.997 6.234 -16.036 1.00 93.88 86 PHE A C 1
ATOM 690 O O . PHE A 1 86 ? 12.992 5.187 -15.389 1.00 93.88 86 PHE A O 1
ATOM 697 N N . LEU A 1 87 ? 12.826 6.268 -17.363 1.00 95.00 87 LEU A N 1
ATOM 698 C CA . LEU A 1 87 ? 12.500 5.084 -18.157 1.00 95.00 87 LEU A CA 1
ATOM 699 C C . LEU A 1 87 ? 13.602 4.024 -18.078 1.00 95.00 87 LEU A C 1
ATOM 701 O O . LEU A 1 87 ? 13.315 2.873 -17.759 1.00 95.00 87 LEU A O 1
ATOM 705 N N . LEU A 1 88 ? 14.851 4.403 -18.362 1.00 93.94 88 LEU A N 1
ATOM 706 C CA . LEU A 1 88 ? 15.976 3.467 -18.385 1.00 93.94 88 LEU A CA 1
ATOM 707 C C . LEU A 1 88 ? 16.332 2.997 -16.975 1.00 93.94 88 LEU A C 1
ATOM 709 O O . LEU A 1 88 ? 16.579 1.813 -16.775 1.00 93.94 88 LEU A O 1
ATOM 713 N N . GLY A 1 89 ? 16.258 3.890 -15.981 1.00 94.25 89 GLY A N 1
ATOM 714 C CA . GLY A 1 89 ? 16.458 3.521 -14.582 1.00 94.25 89 GLY A CA 1
ATOM 715 C C . GLY A 1 89 ? 15.456 2.463 -14.118 1.00 94.25 89 GLY A C 1
ATOM 716 O O . GLY A 1 89 ? 15.849 1.465 -13.518 1.00 94.25 89 GLY A O 1
ATOM 717 N N . LEU A 1 90 ? 14.168 2.641 -14.423 1.00 94.81 90 LEU A N 1
ATOM 718 C CA . LEU A 1 90 ? 13.138 1.653 -14.097 1.00 94.81 90 LEU A CA 1
ATOM 719 C C . LEU A 1 90 ? 13.335 0.349 -14.887 1.00 94.81 90 LEU A C 1
ATOM 721 O O . LEU A 1 90 ? 13.273 -0.735 -14.312 1.00 94.81 90 LEU A O 1
ATOM 725 N N . TYR A 1 91 ? 13.611 0.459 -16.187 1.00 95.75 91 TYR A N 1
ATOM 726 C CA . TYR A 1 91 ? 13.842 -0.670 -17.086 1.00 95.75 91 TYR A CA 1
ATOM 727 C C . TYR A 1 91 ? 14.991 -1.570 -16.612 1.00 95.75 91 TYR A C 1
ATOM 729 O O . TYR A 1 91 ? 14.800 -2.777 -16.455 1.00 95.75 91 TYR A O 1
ATOM 737 N N . ASP A 1 92 ? 16.163 -0.992 -16.337 1.00 95.44 92 ASP A N 1
ATOM 738 C CA . ASP A 1 92 ? 17.344 -1.758 -15.945 1.00 95.44 92 ASP A CA 1
ATOM 739 C C . ASP A 1 92 ? 17.144 -2.435 -14.584 1.00 95.44 92 ASP A C 1
ATOM 741 O O . ASP A 1 92 ? 17.512 -3.599 -14.424 1.00 95.44 92 ASP A O 1
ATOM 745 N N . ASN A 1 93 ? 16.488 -1.766 -13.627 1.00 95.81 93 ASN A N 1
ATOM 746 C CA . ASN A 1 93 ? 16.185 -2.369 -12.327 1.00 95.81 93 ASN A CA 1
ATOM 747 C C . ASN A 1 93 ? 15.200 -3.538 -12.446 1.00 95.81 93 ASN A C 1
ATOM 749 O O . ASN A 1 93 ? 15.461 -4.597 -11.879 1.00 95.81 93 ASN A O 1
ATOM 753 N N . CYS A 1 94 ? 14.119 -3.400 -13.222 1.00 96.06 94 CYS A N 1
ATOM 754 C CA . CYS A 1 94 ? 13.183 -4.503 -13.459 1.00 96.06 94 CYS A CA 1
ATOM 755 C C . CYS A 1 94 ? 13.874 -5.691 -14.144 1.00 96.06 94 CYS A C 1
ATOM 757 O O . CYS A 1 94 ? 13.727 -6.836 -13.715 1.00 96.06 94 CYS A O 1
ATOM 759 N N . LYS A 1 95 ? 14.691 -5.414 -15.165 1.00 96.00 95 LYS A N 1
ATOM 760 C CA . LYS A 1 95 ? 15.450 -6.436 -15.888 1.00 96.00 95 LYS A CA 1
ATOM 761 C C . LYS A 1 95 ? 16.401 -7.196 -14.964 1.00 96.00 95 LYS A C 1
ATOM 763 O O . LYS A 1 95 ? 16.442 -8.426 -14.985 1.00 96.00 95 LYS A O 1
ATOM 768 N N . MET A 1 96 ? 17.160 -6.471 -14.144 1.00 95.88 96 MET A N 1
ATOM 769 C CA . MET A 1 96 ? 18.086 -7.079 -13.190 1.00 95.88 96 MET A CA 1
ATOM 770 C C . MET A 1 96 ? 17.352 -7.820 -12.072 1.00 95.88 96 MET A C 1
ATOM 772 O O . MET A 1 96 ? 17.841 -8.860 -11.641 1.00 95.88 96 MET A O 1
ATOM 776 N N . ALA A 1 97 ? 16.177 -7.345 -11.644 1.00 94.88 97 ALA A N 1
ATOM 777 C CA . ALA A 1 97 ? 15.353 -8.024 -10.647 1.00 94.88 97 ALA A CA 1
ATOM 778 C C . ALA A 1 97 ? 14.875 -9.391 -11.149 1.00 94.88 97 ALA A C 1
ATOM 780 O O . ALA A 1 97 ? 14.925 -10.372 -10.413 1.00 94.88 97 ALA A O 1
ATOM 781 N N . GLU A 1 98 ? 14.457 -9.489 -12.413 1.00 94.25 98 GLU A N 1
ATOM 782 C CA . GLU A 1 98 ? 14.071 -10.779 -12.986 1.00 94.25 98 GLU A CA 1
ATOM 783 C C . GLU A 1 98 ? 15.271 -11.723 -13.129 1.00 94.25 98 GLU A C 1
ATOM 785 O O . GLU A 1 98 ? 15.161 -12.911 -12.822 1.00 94.25 98 GLU A O 1
ATOM 790 N N . LYS A 1 99 ? 16.429 -11.212 -13.569 1.00 94.62 99 LYS A N 1
ATOM 791 C CA . LYS A 1 99 ? 17.646 -12.030 -13.688 1.00 94.62 99 LYS A CA 1
ATOM 792 C C . LYS A 1 99 ? 18.117 -12.545 -12.331 1.00 94.62 99 LYS A C 1
ATOM 794 O O . LYS A 1 99 ? 18.436 -13.726 -12.222 1.00 94.62 99 LYS A O 1
ATOM 799 N N . SER A 1 100 ? 18.131 -11.697 -11.304 1.00 92.88 100 SER A N 1
ATOM 800 C CA . SER A 1 100 ? 18.508 -12.107 -9.949 1.00 92.88 100 SER A CA 1
ATOM 801 C C . SER A 1 100 ? 17.490 -13.074 -9.349 1.00 92.88 100 SER A C 1
ATOM 803 O O . SER A 1 100 ? 17.888 -14.067 -8.755 1.00 92.88 100 SER A O 1
ATOM 805 N N . GLY A 1 101 ? 16.191 -12.882 -9.591 1.00 88.94 101 GLY A N 1
ATOM 806 C CA . GLY A 1 101 ? 15.146 -13.803 -9.133 1.00 88.94 101 GLY A CA 1
ATOM 807 C C . GLY A 1 101 ? 15.281 -15.239 -9.665 1.00 88.94 101 GLY A C 1
ATOM 808 O O . GLY A 1 101 ? 14.824 -16.170 -9.009 1.00 88.94 101 GLY A O 1
ATOM 809 N N . LYS A 1 102 ? 15.939 -15.439 -10.818 1.00 88.56 102 LYS A N 1
ATOM 810 C CA . LYS A 1 102 ? 16.222 -16.769 -11.398 1.00 88.56 102 LYS A CA 1
ATOM 811 C C . LYS A 1 102 ? 17.462 -17.446 -10.802 1.00 88.56 102 LYS A C 1
ATOM 813 O O . LYS A 1 102 ? 17.671 -18.636 -11.024 1.00 88.56 102 LYS A O 1
ATOM 818 N N . GLN A 1 103 ? 18.303 -16.708 -10.081 1.00 88.94 103 GLN A N 1
ATOM 819 C CA . GLN A 1 103 ? 19.528 -17.238 -9.486 1.00 88.94 103 GLN A CA 1
ATOM 820 C C . GLN A 1 103 ? 19.247 -17.917 -8.143 1.00 88.94 103 GLN A C 1
ATOM 822 O O . GLN A 1 103 ? 18.376 -17.502 -7.374 1.00 88.94 103 GLN A O 1
ATOM 827 N N . LYS A 1 104 ? 20.050 -18.933 -7.813 1.00 82.81 104 LYS A N 1
ATOM 828 C CA . LYS A 1 104 ? 20.027 -19.569 -6.490 1.00 82.81 104 LYS A CA 1
ATOM 829 C C . LYS A 1 104 ? 20.387 -18.510 -5.437 1.00 82.81 104 LYS A C 1
ATOM 831 O O . LYS A 1 104 ? 21.428 -17.873 -5.551 1.00 82.81 104 LYS A O 1
ATOM 836 N N . ASN A 1 105 ? 19.523 -18.304 -4.443 1.00 81.75 105 ASN A N 1
ATOM 837 C CA . ASN A 1 105 ? 19.648 -17.263 -3.406 1.00 81.75 105 ASN A CA 1
ATOM 838 C C . ASN A 1 105 ? 19.583 -15.801 -3.904 1.00 81.75 105 ASN A C 1
ATOM 840 O O . ASN A 1 105 ? 19.923 -14.885 -3.161 1.00 81.75 105 ASN A O 1
ATOM 844 N N . GLY A 1 106 ? 19.104 -15.541 -5.124 1.00 88.06 106 GLY A N 1
ATOM 845 C CA . GLY A 1 106 ? 19.010 -14.177 -5.660 1.00 88.06 106 GLY A CA 1
ATOM 846 C C . GLY A 1 106 ? 17.804 -13.357 -5.175 1.00 88.06 106 GLY A C 1
ATOM 847 O O . GLY A 1 106 ? 17.615 -12.224 -5.615 1.00 88.06 106 GLY A O 1
ATOM 848 N N . GLN A 1 107 ? 16.993 -13.893 -4.257 1.00 88.06 107 GLN A N 1
ATOM 849 C CA . GLN A 1 107 ? 15.752 -13.272 -3.778 1.00 88.06 107 GLN A CA 1
ATOM 850 C C . GLN A 1 107 ? 15.968 -11.931 -3.072 1.00 88.06 107 GLN A C 1
ATOM 852 O O . GLN A 1 107 ? 15.243 -10.986 -3.360 1.00 88.06 107 GLN A O 1
ATOM 857 N N . LEU A 1 108 ? 16.977 -11.813 -2.202 1.00 91.00 108 LEU A N 1
ATOM 858 C CA . LEU A 1 108 ? 17.290 -10.550 -1.523 1.00 91.00 108 LEU A CA 1
ATOM 859 C C . LEU A 1 108 ? 17.693 -9.453 -2.518 1.00 91.00 108 LEU A C 1
ATOM 861 O O . LEU A 1 108 ? 17.281 -8.298 -2.397 1.00 91.00 108 LEU A O 1
ATOM 865 N N . LEU A 1 109 ? 18.498 -9.803 -3.524 1.00 93.44 109 LEU A N 1
ATOM 866 C CA . LEU A 1 109 ? 18.867 -8.859 -4.576 1.00 93.44 109 LEU A CA 1
ATOM 867 C C . LEU A 1 109 ? 17.645 -8.492 -5.425 1.00 93.44 109 LEU A C 1
ATOM 869 O O . LEU A 1 109 ? 17.445 -7.317 -5.724 1.00 93.44 109 LEU A O 1
ATOM 873 N N . CYS A 1 110 ? 16.805 -9.474 -5.762 1.00 94.38 110 CYS A N 1
ATOM 874 C CA . CYS A 1 110 ? 15.538 -9.257 -6.450 1.00 94.38 110 CYS A CA 1
ATOM 875 C C . CYS A 1 110 ? 14.659 -8.267 -5.674 1.00 94.38 110 CYS A C 1
ATOM 877 O O . CYS A 1 110 ? 14.332 -7.211 -6.206 1.00 94.38 110 CYS A O 1
ATOM 879 N N . SER A 1 111 ? 14.367 -8.520 -4.393 1.00 93.88 111 SER A N 1
ATOM 880 C CA . SER A 1 111 ? 13.526 -7.641 -3.573 1.00 93.88 111 SER A CA 1
ATOM 881 C C . SER A 1 111 ? 14.109 -6.233 -3.446 1.00 93.88 111 SER A C 1
ATOM 883 O O . SER A 1 111 ? 13.369 -5.257 -3.535 1.00 93.88 111 SER A O 1
ATOM 885 N N . ARG A 1 112 ? 15.433 -6.087 -3.305 1.00 95.44 112 ARG A N 1
ATOM 886 C CA . ARG A 1 112 ? 16.088 -4.766 -3.259 1.00 95.44 112 ARG A CA 1
ATOM 887 C C . ARG A 1 112 ? 15.929 -3.993 -4.567 1.00 95.44 112 ARG A C 1
ATOM 889 O O . ARG A 1 112 ? 15.629 -2.801 -4.529 1.00 95.44 112 ARG A O 1
ATOM 896 N N . LEU A 1 113 ? 16.072 -4.663 -5.710 1.00 96.56 113 LEU A N 1
ATOM 897 C CA . LEU A 1 113 ? 15.863 -4.051 -7.025 1.00 96.56 113 LEU A CA 1
ATOM 898 C C . LEU A 1 113 ? 14.389 -3.671 -7.241 1.00 96.56 113 LEU A C 1
ATOM 900 O O . LEU A 1 113 ? 14.107 -2.583 -7.741 1.00 96.56 113 LEU A O 1
ATOM 904 N N . LEU A 1 114 ? 13.440 -4.501 -6.791 1.00 96.12 114 LEU A N 1
ATOM 905 C CA . LEU A 1 114 ? 12.009 -4.172 -6.833 1.00 96.12 114 LEU A CA 1
ATOM 906 C C . LEU A 1 114 ? 11.676 -2.957 -5.950 1.00 96.12 114 LEU A C 1
ATOM 908 O O . LEU A 1 114 ? 10.934 -2.068 -6.376 1.00 96.12 114 LEU A O 1
ATOM 912 N N . LEU A 1 115 ? 12.261 -2.867 -4.751 1.00 95.94 115 LEU A N 1
ATOM 913 C CA . LEU A 1 115 ? 12.140 -1.681 -3.901 1.00 95.94 115 LEU A CA 1
ATOM 914 C C . LEU A 1 115 ? 12.727 -0.444 -4.597 1.00 95.94 115 LEU A C 1
ATOM 916 O O . LEU A 1 115 ? 12.103 0.617 -4.603 1.00 95.94 115 LEU A O 1
ATOM 920 N N . GLN A 1 116 ? 13.888 -0.577 -5.242 1.00 96.56 116 GLN A N 1
ATOM 921 C CA . GLN A 1 116 ? 14.508 0.509 -5.999 1.00 96.56 116 GLN A CA 1
ATOM 922 C C . GLN A 1 116 ? 13.616 0.999 -7.150 1.00 96.56 116 GLN A C 1
ATOM 924 O O . GLN A 1 116 ? 13.524 2.210 -7.357 1.00 96.56 116 GLN A O 1
ATOM 929 N N . CYS A 1 117 ? 12.893 0.111 -7.843 1.00 96.69 117 CYS A N 1
ATOM 930 C CA . CYS A 1 117 ? 11.897 0.502 -8.848 1.00 96.69 117 CYS A CA 1
ATOM 931 C C . CYS A 1 117 ? 10.815 1.424 -8.264 1.00 96.69 117 CYS A C 1
ATOM 933 O O . CYS A 1 117 ? 10.479 2.444 -8.874 1.00 96.69 117 CYS A O 1
ATOM 935 N N . ILE A 1 118 ? 10.296 1.106 -7.073 1.00 96.06 118 ILE A N 1
ATOM 936 C CA . ILE A 1 118 ? 9.300 1.941 -6.381 1.00 96.06 118 ILE A CA 1
ATOM 937 C C . ILE A 1 118 ? 9.906 3.301 -6.024 1.00 96.06 118 ILE A C 1
ATOM 939 O O . ILE A 1 118 ? 9.309 4.332 -6.330 1.00 96.06 118 ILE A O 1
ATOM 943 N N . LEU A 1 119 ? 11.117 3.324 -5.458 1.00 95.38 119 LEU A N 1
ATOM 944 C CA . LEU A 1 119 ? 11.807 4.566 -5.086 1.00 95.38 119 LEU A CA 1
ATOM 945 C C . LEU A 1 119 ? 12.105 5.463 -6.297 1.00 95.38 119 LEU A C 1
ATOM 947 O O . LEU A 1 119 ? 11.997 6.686 -6.204 1.00 95.38 119 LEU A O 1
ATOM 951 N N . ILE A 1 120 ? 12.461 4.880 -7.447 1.00 95.56 120 ILE A N 1
ATOM 952 C CA . ILE A 1 120 ? 12.608 5.621 -8.708 1.00 95.56 120 ILE A CA 1
ATOM 953 C C . ILE A 1 120 ? 11.266 6.247 -9.093 1.00 95.56 120 ILE A C 1
ATOM 955 O O . ILE A 1 120 ? 11.211 7.445 -9.362 1.00 95.56 120 ILE A O 1
ATOM 959 N N . CYS A 1 121 ? 10.174 5.482 -9.059 1.00 95.00 121 CYS A N 1
ATOM 960 C CA . CYS A 1 121 ? 8.846 5.999 -9.388 1.00 95.00 121 CYS A CA 1
ATOM 961 C C . CYS A 1 121 ? 8.375 7.103 -8.427 1.00 95.00 121 CYS A C 1
ATOM 963 O O . CYS A 1 121 ? 7.757 8.075 -8.861 1.00 95.00 121 CYS A O 1
ATOM 965 N N . GLU A 1 122 ? 8.697 7.009 -7.137 1.00 94.44 122 GLU A N 1
ATOM 966 C CA . GLU A 1 122 ? 8.356 8.033 -6.146 1.00 94.44 122 GLU A CA 1
ATOM 967 C C . GLU A 1 122 ? 9.050 9.373 -6.409 1.00 94.44 122 GLU A C 1
ATOM 969 O O . GLU A 1 122 ? 8.408 10.420 -6.285 1.00 94.44 122 GLU A O 1
ATOM 974 N N . LYS A 1 123 ? 10.320 9.361 -6.844 1.00 95.06 123 LYS A N 1
ATOM 975 C CA . LYS A 1 123 ? 11.055 10.586 -7.220 1.00 95.06 123 LYS A CA 1
ATOM 976 C C . LYS A 1 123 ? 10.338 11.374 -8.317 1.00 95.06 123 LYS A C 1
ATOM 978 O O . LYS A 1 123 ? 10.353 12.602 -8.299 1.00 95.06 123 LYS A O 1
ATOM 983 N N . PHE A 1 124 ? 9.659 10.677 -9.228 1.00 93.69 124 PHE A N 1
ATOM 984 C CA . PHE A 1 124 ? 8.910 11.275 -10.335 1.00 93.69 124 PHE A CA 1
ATOM 985 C C . PHE A 1 124 ? 7.388 11.236 -10.135 1.00 93.69 124 PHE A C 1
ATOM 987 O O . PHE A 1 124 ? 6.629 11.411 -11.091 1.00 93.69 124 PHE A O 1
ATOM 994 N N . ARG A 1 125 ? 6.906 11.064 -8.893 1.00 92.19 125 ARG A N 1
ATOM 995 C CA . ARG A 1 125 ? 5.474 10.894 -8.585 1.00 92.19 125 ARG A CA 1
ATOM 996 C C . ARG A 1 125 ? 4.581 11.986 -9.174 1.00 92.19 125 ARG A C 1
ATOM 998 O O . ARG A 1 125 ? 3.457 11.686 -9.549 1.00 92.19 125 ARG A O 1
ATOM 1005 N N . LYS A 1 126 ? 5.045 13.238 -9.252 1.00 91.19 126 LYS A N 1
ATOM 1006 C CA . LYS A 1 126 ? 4.246 14.350 -9.803 1.00 91.19 126 LYS A CA 1
ATOM 1007 C C . LYS A 1 126 ? 3.941 14.183 -11.295 1.00 91.19 126 LYS A C 1
ATOM 1009 O O . LYS A 1 126 ? 2.877 14.595 -11.734 1.00 91.19 126 LYS A O 1
ATOM 1014 N N . GLU A 1 127 ? 4.859 13.589 -12.055 1.00 91.56 127 GLU A N 1
ATOM 1015 C CA . GLU A 1 127 ? 4.738 13.436 -13.511 1.00 91.56 127 GLU A CA 1
ATOM 1016 C C . GLU A 1 127 ? 4.182 12.061 -13.894 1.00 91.56 127 GLU A C 1
ATOM 1018 O O . GLU A 1 127 ? 3.366 11.950 -14.804 1.00 91.56 127 GLU A O 1
ATOM 1023 N N . PHE A 1 128 ? 4.583 11.017 -13.166 1.00 93.75 128 PHE A N 1
ATOM 1024 C CA . PHE A 1 128 ? 4.292 9.625 -13.507 1.00 93.75 128 PHE A CA 1
ATOM 1025 C C . PHE A 1 128 ? 3.561 8.890 -12.375 1.00 93.75 128 PHE A C 1
ATOM 1027 O O . PHE A 1 128 ? 3.815 7.714 -12.116 1.00 93.75 128 PHE A O 1
ATOM 1034 N N . HIS A 1 129 ? 2.623 9.563 -11.691 1.00 92.56 129 HIS A N 1
ATOM 1035 C CA . HIS A 1 129 ? 1.830 8.940 -10.620 1.00 92.56 129 HIS A CA 1
ATOM 1036 C C . HIS A 1 129 ? 1.101 7.676 -11.092 1.00 92.56 129 HIS A C 1
ATOM 1038 O O . HIS A 1 129 ? 1.021 6.700 -10.350 1.00 92.56 129 HIS A O 1
ATOM 1044 N N . TRP A 1 130 ? 0.594 7.682 -12.327 1.00 93.56 130 TRP A N 1
ATOM 1045 C CA . TRP A 1 130 ? -0.083 6.525 -12.903 1.00 93.56 130 TRP A CA 1
ATOM 1046 C C . TRP A 1 130 ? 0.867 5.320 -13.014 1.00 93.56 130 TRP A C 1
ATOM 1048 O O . TRP A 1 130 ? 0.476 4.225 -12.621 1.00 93.56 130 TRP A O 1
ATOM 1058 N N . VAL A 1 131 ? 2.126 5.526 -13.433 1.00 94.75 131 VAL A N 1
ATOM 1059 C CA . VAL A 1 131 ? 3.152 4.466 -13.479 1.00 94.75 131 VAL A CA 1
ATOM 1060 C C . VAL A 1 131 ? 3.427 3.944 -12.076 1.00 94.75 131 VAL A C 1
ATOM 1062 O O . VAL A 1 131 ? 3.437 2.736 -11.875 1.00 94.75 131 VAL A O 1
ATOM 1065 N N . LEU A 1 132 ? 3.587 4.839 -11.094 1.00 95.12 132 LEU A N 1
ATOM 106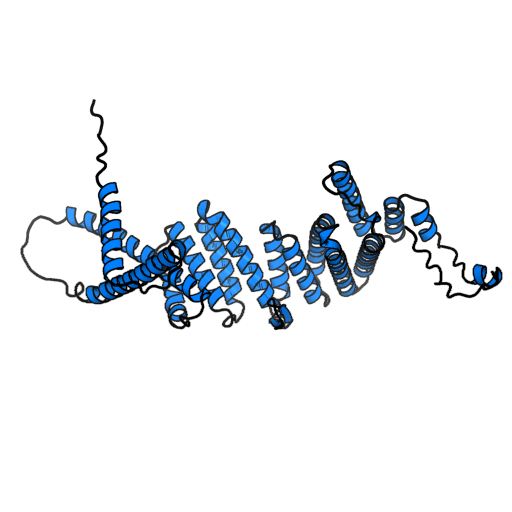6 C CA . LEU A 1 132 ? 3.810 4.461 -9.696 1.00 95.12 132 LEU A CA 1
ATOM 1067 C C . LEU A 1 132 ? 2.692 3.544 -9.169 1.00 95.12 132 LEU A C 1
ATOM 1069 O O . LEU A 1 132 ? 2.983 2.541 -8.523 1.00 95.12 132 LEU A O 1
ATOM 1073 N N . CYS A 1 133 ? 1.427 3.851 -9.470 1.00 93.31 133 CYS A N 1
ATOM 1074 C CA . CYS A 1 133 ? 0.292 3.017 -9.070 1.00 93.31 133 CYS A CA 1
ATOM 1075 C C . CYS A 1 133 ? 0.298 1.636 -9.743 1.00 93.31 133 CYS A C 1
ATOM 1077 O O . CYS A 1 133 ? -0.020 0.641 -9.095 1.00 93.31 133 CYS A O 1
ATOM 1079 N N . GLU A 1 134 ? 0.644 1.553 -11.029 1.00 94.12 134 GLU A N 1
ATOM 1080 C CA . GLU A 1 134 ? 0.724 0.267 -11.734 1.00 94.12 134 GLU A CA 1
ATOM 1081 C C . GLU A 1 134 ? 1.901 -0.577 -11.251 1.00 94.12 134 GLU A C 1
ATOM 1083 O O . GLU A 1 134 ? 1.724 -1.754 -10.939 1.00 94.12 134 GLU A O 1
ATOM 1088 N N . ILE A 1 135 ? 3.078 0.037 -11.119 1.00 94.69 135 ILE A N 1
ATOM 1089 C CA . ILE A 1 135 ? 4.279 -0.611 -10.594 1.00 94.69 135 ILE A CA 1
ATOM 1090 C C . ILE A 1 135 ? 4.019 -1.131 -9.183 1.00 94.69 135 ILE A C 1
ATOM 1092 O O . ILE A 1 135 ? 4.314 -2.289 -8.926 1.00 94.69 135 ILE A O 1
ATOM 1096 N N . ALA A 1 136 ? 3.390 -0.357 -8.294 1.00 94.12 136 ALA A N 1
ATOM 1097 C CA . ALA A 1 136 ? 3.058 -0.830 -6.948 1.00 94.12 136 ALA A CA 1
ATOM 1098 C C . ALA A 1 136 ? 2.205 -2.113 -6.960 1.00 94.12 136 ALA A C 1
ATOM 1100 O O . ALA A 1 136 ? 2.485 -3.043 -6.210 1.00 94.12 136 ALA A O 1
ATOM 1101 N N . ARG A 1 137 ? 1.197 -2.207 -7.841 1.00 93.31 137 ARG A N 1
ATOM 1102 C CA . ARG A 1 137 ? 0.361 -3.417 -7.955 1.00 93.31 137 ARG A CA 1
ATOM 1103 C C . ARG A 1 137 ? 1.130 -4.608 -8.524 1.00 93.31 137 ARG A C 1
ATOM 1105 O O . ARG A 1 137 ? 1.008 -5.709 -7.996 1.00 93.31 137 ARG A O 1
ATOM 1112 N N . ILE A 1 138 ? 1.924 -4.387 -9.573 1.00 93.00 138 ILE A N 1
ATOM 1113 C CA . ILE A 1 138 ? 2.760 -5.433 -10.181 1.00 93.00 138 ILE A CA 1
ATOM 1114 C C . ILE A 1 138 ? 3.771 -5.954 -9.153 1.00 93.00 138 ILE A C 1
ATOM 1116 O O . ILE A 1 138 ? 3.868 -7.161 -8.942 1.00 93.00 138 ILE A O 1
ATOM 1120 N N . MET A 1 139 ? 4.478 -5.048 -8.471 1.00 92.81 139 MET A N 1
ATOM 1121 C CA . MET A 1 139 ? 5.500 -5.410 -7.490 1.00 92.81 139 MET A CA 1
ATOM 1122 C C . MET A 1 139 ? 4.907 -6.119 -6.281 1.00 92.81 139 MET A C 1
ATOM 1124 O O . MET A 1 139 ? 5.492 -7.103 -5.842 1.00 92.81 139 MET A O 1
ATOM 1128 N N . ALA A 1 140 ? 3.748 -5.689 -5.776 1.00 92.00 140 ALA A N 1
ATOM 1129 C CA . ALA A 1 140 ? 3.079 -6.396 -4.690 1.00 92.00 140 ALA A CA 1
ATOM 1130 C C . ALA A 1 140 ? 2.725 -7.840 -5.083 1.00 92.00 140 ALA A C 1
ATOM 1132 O O . ALA A 1 140 ? 3.014 -8.756 -4.319 1.00 92.00 140 ALA A O 1
ATOM 1133 N N . GLY A 1 141 ? 2.207 -8.060 -6.298 1.00 91.94 141 GLY A N 1
ATOM 1134 C CA . GLY A 1 141 ? 1.928 -9.407 -6.809 1.00 91.94 141 GLY A CA 1
ATOM 1135 C C . GLY A 1 141 ? 3.181 -10.285 -6.909 1.00 91.94 141 GLY A C 1
ATOM 1136 O O . GLY A 1 141 ? 3.167 -11.432 -6.474 1.00 91.94 141 GLY A O 1
ATOM 1137 N N . ILE A 1 142 ? 4.297 -9.742 -7.409 1.00 91.06 142 ILE A N 1
ATOM 1138 C CA . ILE A 1 142 ? 5.580 -10.468 -7.458 1.00 91.06 142 ILE A CA 1
ATOM 1139 C C . ILE A 1 142 ? 6.090 -10.771 -6.038 1.00 91.06 142 ILE A C 1
ATOM 1141 O O . ILE A 1 142 ? 6.528 -11.886 -5.758 1.00 91.06 142 ILE A O 1
ATOM 1145 N N . CYS A 1 143 ? 6.010 -9.802 -5.125 1.00 91.75 143 CYS A N 1
ATOM 1146 C CA . CYS A 1 143 ? 6.483 -9.943 -3.748 1.00 91.75 143 CYS A CA 1
ATOM 1147 C C . CYS A 1 143 ? 5.654 -10.945 -2.935 1.00 91.75 143 CYS A C 1
ATOM 1149 O O . CYS A 1 143 ? 6.217 -11.635 -2.090 1.00 91.75 143 CYS A O 1
ATOM 1151 N N . GLU A 1 144 ? 4.353 -11.080 -3.208 1.00 91.06 144 GLU A N 1
ATOM 1152 C CA . GLU A 1 144 ? 3.506 -12.123 -2.609 1.00 91.06 144 GLU A CA 1
ATOM 1153 C C . GLU A 1 144 ? 4.038 -13.531 -2.924 1.00 91.06 144 GLU A C 1
ATOM 1155 O O . GLU A 1 144 ? 4.040 -14.393 -2.049 1.00 91.06 144 GLU A O 1
ATOM 1160 N N . HIS A 1 145 ? 4.571 -13.760 -4.130 1.00 88.06 145 HIS A N 1
ATOM 1161 C CA . HIS A 1 145 ? 5.224 -15.029 -4.467 1.00 88.06 145 HIS A CA 1
ATOM 1162 C C . HIS A 1 145 ? 6.572 -15.206 -3.756 1.00 88.06 145 HIS A C 1
ATOM 1164 O O . HIS A 1 145 ? 6.895 -16.306 -3.309 1.00 88.06 145 HIS A O 1
ATOM 1170 N N . LEU A 1 146 ? 7.352 -14.129 -3.614 1.00 86.88 146 LEU A N 1
ATOM 1171 C CA . LEU A 1 146 ? 8.643 -14.163 -2.914 1.00 86.88 146 LEU A CA 1
ATOM 1172 C C . LEU A 1 146 ? 8.495 -14.434 -1.409 1.00 86.88 146 LEU A C 1
ATOM 1174 O O . LEU A 1 146 ? 9.384 -15.029 -0.805 1.00 86.88 146 LEU A O 1
ATOM 1178 N N . MET A 1 147 ? 7.362 -14.061 -0.811 1.00 85.50 147 MET A N 1
ATOM 1179 C CA . MET A 1 147 ? 7.061 -14.332 0.598 1.00 85.50 147 MET A CA 1
ATOM 1180 C C . MET A 1 147 ? 6.963 -15.820 0.957 1.00 85.50 147 MET A C 1
ATOM 1182 O O . MET A 1 147 ? 7.027 -16.139 2.140 1.00 85.50 147 MET A O 1
ATOM 1186 N N . ALA A 1 148 ? 6.773 -16.729 -0.006 1.00 84.00 148 ALA A N 1
ATOM 1187 C CA . ALA A 1 148 ? 6.672 -18.161 0.290 1.00 84.00 148 ALA A CA 1
ATOM 1188 C C . ALA A 1 148 ? 7.984 -18.733 0.854 1.00 84.00 148 ALA A C 1
ATOM 1190 O O . ALA A 1 148 ? 7.967 -19.630 1.693 1.00 84.00 148 ALA A O 1
ATOM 1191 N N . HIS A 1 149 ? 9.117 -18.180 0.417 1.00 79.88 149 HIS A N 1
ATOM 1192 C CA . HIS A 1 149 ? 10.450 -18.572 0.857 1.00 79.88 149 HIS A CA 1
ATOM 1193 C C . HIS A 1 149 ? 11.316 -17.317 0.966 1.00 79.88 149 HIS A C 1
ATOM 1195 O O . HIS A 1 149 ? 12.096 -17.066 0.053 1.00 79.88 149 HIS A O 1
ATOM 1201 N N . PRO A 1 150 ?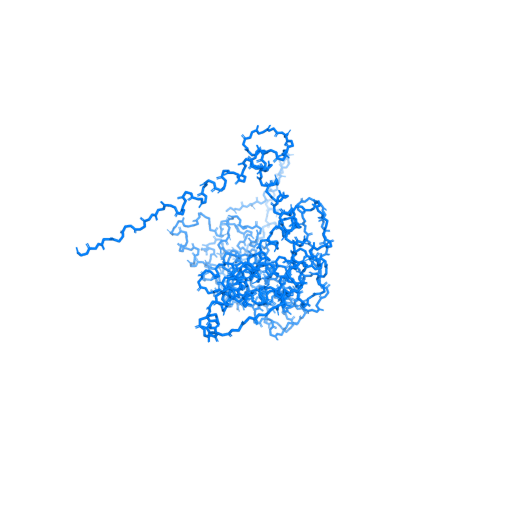 11.161 -16.491 2.011 1.00 73.25 150 PRO A N 1
ATOM 1202 C CA . PRO A 1 150 ? 11.915 -15.257 2.128 1.00 73.25 150 PRO A CA 1
ATOM 1203 C C . PRO A 1 150 ? 13.333 -15.586 2.616 1.00 73.25 150 PRO A C 1
ATOM 1205 O O . PRO A 1 150 ? 13.554 -15.868 3.782 1.00 73.25 150 PRO A O 1
ATOM 1208 N N . ASN A 1 151 ? 14.315 -15.621 1.719 1.00 81.12 151 ASN A N 1
ATOM 1209 C CA . ASN A 1 151 ? 15.710 -15.863 2.095 1.00 81.12 151 ASN A CA 1
ATOM 1210 C C . ASN A 1 151 ? 16.399 -14.540 2.477 1.00 81.12 151 ASN A C 1
ATOM 1212 O O . ASN A 1 151 ? 17.117 -13.948 1.665 1.00 81.12 151 ASN A O 1
ATOM 1216 N N . GLY A 1 152 ? 16.118 -14.030 3.681 1.00 84.31 152 GLY A N 1
ATOM 1217 C CA . GLY A 1 152 ? 16.689 -12.778 4.199 1.00 84.31 152 GLY A CA 1
ATOM 1218 C C . GLY A 1 152 ? 16.103 -11.500 3.582 1.00 84.31 152 GLY A C 1
ATOM 1219 O O . GLY A 1 152 ? 16.630 -10.407 3.793 1.00 84.31 152 GLY A O 1
ATOM 1220 N N . SER A 1 153 ? 15.042 -11.619 2.778 1.00 90.62 153 SER A N 1
ATOM 1221 C CA . SER A 1 153 ? 14.363 -10.509 2.099 1.00 90.62 153 SER A CA 1
ATOM 1222 C C . SER A 1 153 ? 13.179 -9.928 2.879 1.00 90.62 153 SER A C 1
ATOM 1224 O O . SER A 1 153 ? 12.541 -9.001 2.386 1.00 90.62 153 SER A O 1
ATOM 1226 N N . GLU A 1 154 ? 12.855 -10.453 4.059 1.00 93.50 154 GLU A N 1
ATOM 1227 C CA . GLU A 1 154 ? 11.643 -10.160 4.833 1.00 93.50 154 GLU A CA 1
ATOM 1228 C C . GLU A 1 154 ? 11.477 -8.662 5.102 1.00 93.50 154 GLU A C 1
ATOM 1230 O O . GLU A 1 154 ? 10.422 -8.099 4.814 1.00 93.50 154 GLU A O 1
ATOM 1235 N N . GLU A 1 155 ? 12.536 -7.994 5.568 1.00 93.75 155 GLU A N 1
ATOM 1236 C CA . GLU A 1 155 ? 12.508 -6.555 5.848 1.00 93.75 155 GLU A CA 1
ATOM 1237 C C . GLU A 1 155 ? 12.250 -5.746 4.570 1.00 93.75 155 GLU A C 1
ATOM 1239 O O . GLU A 1 155 ? 11.445 -4.815 4.547 1.00 93.75 155 GLU A O 1
ATOM 1244 N N . THR A 1 156 ? 12.891 -6.134 3.464 1.00 94.38 156 THR A N 1
ATOM 1245 C CA . THR A 1 156 ? 12.721 -5.448 2.177 1.00 94.38 156 THR A CA 1
ATOM 1246 C C . THR A 1 156 ? 11.308 -5.652 1.630 1.00 94.38 156 THR A C 1
ATOM 1248 O O . THR A 1 156 ? 10.688 -4.702 1.155 1.00 94.38 156 THR A O 1
ATOM 1251 N N . LEU A 1 157 ? 10.769 -6.871 1.729 1.00 95.50 157 LEU A N 1
ATOM 1252 C CA . LEU A 1 157 ? 9.390 -7.183 1.348 1.00 95.50 157 LEU A CA 1
ATOM 1253 C C . LEU A 1 157 ? 8.395 -6.385 2.202 1.00 95.50 157 LEU A C 1
ATOM 1255 O O . LEU A 1 157 ? 7.461 -5.794 1.664 1.00 95.50 157 LEU A O 1
ATOM 1259 N N . CYS A 1 158 ? 8.637 -6.292 3.511 1.00 95.56 158 CYS A N 1
ATOM 1260 C CA . CYS A 1 158 ? 7.841 -5.493 4.437 1.00 95.56 158 CYS A CA 1
ATOM 1261 C C . CYS A 1 158 ? 7.789 -4.014 4.011 1.00 95.56 158 CYS A C 1
ATOM 1263 O O . CYS A 1 158 ? 6.704 -3.445 3.856 1.00 95.56 158 CYS A O 1
ATOM 1265 N N . GLN A 1 159 ? 8.946 -3.416 3.704 1.00 94.81 159 GLN A N 1
ATOM 1266 C CA . GLN A 1 159 ? 9.033 -2.040 3.201 1.00 94.81 159 GLN A CA 1
ATOM 1267 C C . GLN A 1 159 ? 8.295 -1.852 1.866 1.00 94.81 159 GLN A C 1
ATOM 1269 O O . GLN A 1 159 ? 7.626 -0.833 1.667 1.00 94.81 159 GLN A O 1
ATOM 1274 N N . ILE A 1 160 ? 8.383 -2.824 0.950 1.00 96.25 160 ILE A N 1
ATOM 1275 C CA . ILE A 1 160 ? 7.653 -2.790 -0.325 1.00 96.25 160 ILE A CA 1
ATOM 1276 C C . ILE A 1 160 ? 6.145 -2.764 -0.073 1.00 96.25 160 ILE A C 1
ATOM 1278 O O . ILE A 1 160 ? 5.463 -1.887 -0.606 1.00 96.25 160 ILE A O 1
ATOM 1282 N N . PHE A 1 161 ? 5.616 -3.675 0.747 1.00 97.00 161 PHE A N 1
ATOM 1283 C CA . PHE A 1 161 ? 4.180 -3.731 1.026 1.00 97.00 161 PHE A CA 1
ATOM 1284 C C . PHE A 1 161 ? 3.675 -2.477 1.739 1.00 97.00 161 PHE A C 1
ATOM 1286 O O . PHE A 1 161 ? 2.629 -1.945 1.360 1.00 97.00 161 PHE A O 1
ATOM 1293 N N . GLN A 1 162 ? 4.436 -1.948 2.700 1.00 95.19 162 GLN A N 1
ATOM 1294 C CA . GLN A 1 162 ? 4.099 -0.697 3.377 1.00 95.19 162 GLN A CA 1
ATOM 1295 C C . GLN A 1 162 ? 3.988 0.470 2.382 1.00 95.19 162 GLN A C 1
ATOM 1297 O O . GLN A 1 162 ? 3.006 1.217 2.400 1.00 95.19 162 GLN A O 1
ATOM 1302 N N . ARG A 1 163 ? 4.952 0.608 1.463 1.00 94.94 163 ARG A N 1
ATOM 1303 C CA . ARG A 1 163 ? 4.917 1.644 0.416 1.00 94.94 163 ARG A CA 1
ATOM 1304 C C . ARG A 1 163 ? 3.777 1.424 -0.570 1.00 94.94 163 ARG A C 1
ATOM 1306 O O . ARG A 1 163 ? 3.067 2.371 -0.905 1.00 94.94 163 ARG A O 1
ATOM 1313 N N . CYS A 1 164 ? 3.553 0.183 -0.999 1.00 95.88 164 CYS A N 1
ATOM 1314 C CA . CYS A 1 164 ? 2.447 -0.155 -1.892 1.00 95.88 164 CYS A CA 1
ATOM 1315 C C . CYS A 1 164 ? 1.103 0.237 -1.273 1.00 95.88 164 CYS A C 1
ATOM 1317 O O . CYS A 1 164 ? 0.300 0.872 -1.954 1.00 95.88 164 CYS A O 1
ATOM 1319 N N . ALA A 1 165 ? 0.889 -0.043 0.018 1.00 95.56 165 ALA A N 1
ATOM 1320 C CA . ALA A 1 165 ? -0.311 0.369 0.742 1.00 95.56 165 ALA A CA 1
ATOM 1321 C C . ALA A 1 165 ? -0.517 1.891 0.734 1.00 95.56 165 ALA A C 1
ATOM 1323 O O . ALA A 1 165 ? -1.619 2.364 0.456 1.00 95.56 165 ALA A O 1
ATOM 1324 N N . GLN A 1 166 ? 0.545 2.667 0.973 1.00 93.19 166 GLN A N 1
ATOM 1325 C CA . GLN A 1 166 ? 0.491 4.133 0.931 1.00 93.19 166 GLN A CA 1
ATOM 1326 C C . GLN A 1 166 ? 0.170 4.666 -0.474 1.00 93.19 166 GLN A C 1
ATOM 1328 O O . GLN A 1 166 ? -0.577 5.635 -0.618 1.00 93.19 166 GLN A O 1
ATOM 1333 N N . ILE A 1 167 ? 0.707 4.031 -1.520 1.00 94.06 167 ILE A N 1
ATOM 1334 C CA . ILE A 1 167 ? 0.454 4.405 -2.919 1.00 94.06 167 ILE A CA 1
ATOM 1335 C C . ILE A 1 167 ? -1.005 4.135 -3.299 1.00 94.06 167 ILE A C 1
ATOM 1337 O O . ILE A 1 167 ? -1.642 4.986 -3.925 1.00 94.06 167 ILE A O 1
ATOM 1341 N N . VAL A 1 168 ? -1.554 2.984 -2.897 1.00 93.00 168 VAL A N 1
ATOM 1342 C CA . VAL A 1 168 ? -2.935 2.587 -3.216 1.00 93.00 168 VAL A CA 1
ATOM 1343 C C . VAL A 1 168 ? -3.955 3.010 -2.159 1.00 93.00 168 VAL A C 1
ATOM 1345 O O . VAL A 1 168 ? -5.084 2.548 -2.211 1.00 93.00 168 VAL A O 1
ATOM 1348 N N . ALA A 1 169 ? -3.626 3.934 -1.251 1.00 89.81 169 ALA A N 1
ATOM 1349 C CA . ALA A 1 169 ? -4.455 4.305 -0.093 1.00 89.81 169 ALA A CA 1
ATOM 1350 C C . ALA A 1 169 ? -5.905 4.750 -0.408 1.00 89.81 169 ALA A C 1
ATOM 1352 O O . ALA A 1 169 ? -6.750 4.803 0.489 1.00 89.81 169 ALA A O 1
ATOM 1353 N N . LYS A 1 170 ? -6.211 5.097 -1.667 1.00 89.44 170 LYS A N 1
ATOM 1354 C CA . LYS A 1 170 ? -7.588 5.359 -2.130 1.00 89.44 170 LYS A CA 1
ATOM 1355 C C . LYS A 1 170 ? -8.430 4.082 -2.225 1.00 89.44 170 LYS A C 1
ATOM 1357 O O . LYS A 1 170 ? -9.630 4.131 -1.977 1.00 89.44 170 LYS A O 1
ATOM 1362 N N . ASP A 1 171 ? -7.806 2.966 -2.579 1.00 92.00 171 ASP A N 1
ATOM 1363 C CA . ASP A 1 171 ? -8.394 1.634 -2.566 1.00 92.00 171 ASP A CA 1
ATOM 1364 C C . ASP A 1 171 ? -8.162 1.010 -1.185 1.00 92.00 171 ASP A C 1
ATOM 1366 O O . ASP A 1 171 ? -7.118 0.421 -0.901 1.00 92.00 171 ASP A O 1
ATOM 1370 N N . ILE A 1 172 ? -9.147 1.195 -0.303 1.00 92.50 172 ILE A N 1
ATOM 1371 C CA . ILE A 1 172 ? -9.090 0.754 1.097 1.00 92.50 172 ILE A CA 1
ATOM 1372 C C . ILE A 1 172 ? -8.840 -0.757 1.188 1.00 92.50 172 ILE A C 1
ATOM 1374 O O . ILE A 1 172 ? -8.078 -1.195 2.048 1.00 92.50 172 ILE A O 1
ATOM 1378 N N . SER A 1 173 ? -9.438 -1.552 0.294 1.00 91.19 173 SER A N 1
ATOM 1379 C CA . SER A 1 173 ? -9.301 -3.010 0.311 1.00 91.19 173 SER A CA 1
ATOM 1380 C C . SER A 1 173 ? -7.879 -3.436 -0.055 1.00 91.19 173 SER A C 1
ATOM 1382 O O . SER A 1 173 ? -7.253 -4.196 0.689 1.00 91.19 173 SER A O 1
ATOM 1384 N N . ALA A 1 174 ? -7.330 -2.888 -1.144 1.00 92.44 174 ALA A N 1
ATOM 1385 C CA . ALA A 1 174 ? -5.960 -3.181 -1.558 1.00 92.44 174 ALA A CA 1
ATOM 1386 C C . ALA A 1 174 ? -4.928 -2.688 -0.530 1.00 92.44 174 ALA A C 1
ATOM 1388 O O . ALA A 1 174 ? -3.989 -3.413 -0.198 1.00 92.44 174 ALA A O 1
ATOM 1389 N N . ALA A 1 175 ? -5.117 -1.484 0.019 1.00 95.31 175 ALA A N 1
ATOM 1390 C CA . ALA A 1 175 ? -4.224 -0.935 1.036 1.00 95.31 175 ALA A CA 1
ATOM 1391 C C . ALA A 1 175 ? -4.222 -1.796 2.308 1.00 95.31 175 ALA A C 1
ATOM 1393 O O . ALA A 1 175 ? -3.155 -2.130 2.822 1.00 95.31 175 ALA A O 1
ATOM 1394 N N . MET A 1 176 ? -5.402 -2.222 2.771 1.00 94.31 176 MET A N 1
ATOM 1395 C CA . MET A 1 176 ? -5.536 -3.125 3.913 1.00 94.31 176 MET A CA 1
ATOM 1396 C C . MET A 1 176 ? -4.868 -4.481 3.646 1.00 94.31 176 MET A C 1
ATOM 1398 O O . MET A 1 176 ? -4.150 -4.976 4.512 1.00 94.31 176 MET A O 1
ATOM 1402 N N . LYS A 1 177 ? -5.043 -5.062 2.447 1.00 95.00 177 LYS A N 1
ATOM 1403 C CA . LYS A 1 177 ? -4.364 -6.309 2.049 1.00 95.00 177 LYS A CA 1
ATOM 1404 C C . LYS A 1 177 ? -2.846 -6.179 2.199 1.00 95.00 177 LYS A C 1
ATOM 1406 O O . LYS A 1 177 ? -2.224 -7.014 2.852 1.00 95.00 177 LYS A O 1
ATOM 1411 N N . TYR A 1 178 ? -2.250 -5.134 1.627 1.00 96.19 178 TYR A N 1
ATOM 1412 C CA . TYR A 1 178 ? -0.799 -4.946 1.677 1.00 96.19 178 TYR A CA 1
ATOM 1413 C C . TYR A 1 178 ? -0.290 -4.659 3.092 1.00 96.19 178 TYR A C 1
ATOM 1415 O O . TYR A 1 178 ? 0.738 -5.207 3.480 1.00 96.19 178 TYR A O 1
ATOM 1423 N N . LEU A 1 179 ? -1.019 -3.888 3.905 1.00 96.31 179 LEU A N 1
ATOM 1424 C CA . LEU A 1 179 ? -0.642 -3.680 5.307 1.00 96.31 179 LEU A CA 1
ATOM 1425 C C . LEU A 1 179 ? -0.702 -4.968 6.130 1.00 96.31 179 LEU A C 1
ATOM 1427 O O . LEU A 1 179 ? 0.182 -5.179 6.951 1.00 96.31 179 LEU A O 1
ATOM 1431 N N . LYS A 1 180 ? -1.678 -5.855 5.894 1.00 94.38 180 LYS A N 1
ATOM 1432 C CA . LYS A 1 180 ? -1.729 -7.172 6.554 1.00 94.38 180 LYS A CA 1
ATOM 1433 C C . LYS A 1 180 ? -0.510 -8.032 6.209 1.00 94.38 180 LYS A C 1
ATOM 1435 O O . LYS A 1 180 ? 0.064 -8.657 7.097 1.00 94.38 180 LYS A O 1
ATOM 1440 N N . LEU A 1 181 ? -0.083 -8.032 4.943 1.00 94.94 181 LEU A N 1
ATOM 1441 C CA . LEU A 1 181 ? 1.136 -8.732 4.514 1.00 94.94 181 LEU A CA 1
ATOM 1442 C C . LEU A 1 181 ? 2.391 -8.133 5.163 1.00 94.94 181 LEU A C 1
ATOM 1444 O O . LEU A 1 181 ? 3.224 -8.874 5.679 1.00 94.94 181 LEU A O 1
ATOM 1448 N N . ALA A 1 182 ? 2.497 -6.802 5.190 1.00 95.19 182 ALA A N 1
ATOM 1449 C CA . ALA A 1 182 ? 3.600 -6.104 5.845 1.00 95.19 182 ALA A CA 1
ATOM 1450 C C . ALA A 1 182 ? 3.643 -6.399 7.354 1.00 95.19 182 ALA A C 1
ATOM 1452 O O . ALA A 1 182 ? 4.707 -6.681 7.899 1.00 95.19 182 ALA A O 1
ATOM 1453 N N . PHE A 1 183 ? 2.485 -6.388 8.021 1.00 93.06 183 PHE A N 1
ATOM 1454 C CA . PHE A 1 183 ? 2.374 -6.650 9.453 1.00 93.06 183 PHE A CA 1
ATOM 1455 C C . PHE A 1 183 ? 2.834 -8.067 9.795 1.00 93.06 183 PHE A C 1
ATOM 1457 O O . PHE A 1 183 ? 3.647 -8.233 10.696 1.00 93.06 183 PHE A O 1
ATOM 1464 N N . LYS A 1 184 ? 2.410 -9.064 9.007 1.00 92.19 184 LYS A N 1
ATOM 1465 C CA . LYS A 1 184 ? 2.840 -10.460 9.163 1.00 92.19 184 LYS A CA 1
ATOM 1466 C C . LYS A 1 184 ? 4.360 -10.629 9.050 1.00 92.19 184 LYS A C 1
ATOM 1468 O O . LYS A 1 184 ? 4.932 -11.445 9.757 1.00 92.19 184 LYS A O 1
ATOM 1473 N N . LEU A 1 185 ? 5.013 -9.884 8.155 1.00 92.62 185 LEU A N 1
ATOM 1474 C CA . LEU A 1 185 ? 6.474 -9.927 8.006 1.00 92.62 185 LEU A CA 1
ATOM 1475 C C . LEU A 1 185 ? 7.208 -9.215 9.148 1.00 92.62 185 LEU A C 1
ATOM 1477 O O . LEU A 1 185 ? 8.329 -9.587 9.469 1.00 92.62 185 LEU A O 1
ATOM 1481 N N . ALA A 1 186 ? 6.603 -8.177 9.725 1.00 90.88 186 ALA A N 1
ATOM 1482 C CA . ALA A 1 186 ? 7.191 -7.401 10.814 1.00 90.88 186 ALA A CA 1
ATOM 1483 C C . ALA A 1 186 ? 6.930 -8.003 12.208 1.00 90.88 186 ALA A C 1
ATOM 1485 O O . ALA A 1 186 ? 7.530 -7.558 13.187 1.00 90.88 186 ALA A O 1
ATOM 1486 N N . GLU A 1 187 ? 6.019 -8.969 12.325 1.00 85.06 187 GLU A N 1
ATOM 1487 C CA . GLU A 1 187 ? 5.663 -9.604 13.592 1.00 85.06 187 GLU A CA 1
ATOM 1488 C C . GLU A 1 187 ? 6.867 -10.354 14.186 1.00 85.06 187 GLU A C 1
ATOM 1490 O O . GLU A 1 187 ? 7.500 -11.174 13.527 1.00 85.06 187 GLU A O 1
ATOM 1495 N N . GLY A 1 188 ? 7.226 -10.029 15.433 1.00 81.56 188 GLY A N 1
ATOM 1496 C CA . GLY A 1 188 ? 8.400 -10.592 16.113 1.00 81.56 188 GLY A CA 1
ATOM 1497 C C . GLY A 1 188 ? 9.759 -10.043 15.650 1.00 81.56 188 GLY A C 1
ATOM 1498 O O . GLY A 1 188 ? 10.779 -10.390 16.244 1.00 81.56 188 GLY A O 1
ATOM 1499 N N . ALA A 1 189 ? 9.798 -9.171 14.638 1.00 87.56 189 ALA A N 1
ATOM 1500 C CA . ALA A 1 189 ? 11.028 -8.538 14.176 1.00 87.56 189 ALA A CA 1
ATOM 1501 C C . ALA A 1 189 ? 11.352 -7.266 14.977 1.00 87.56 189 ALA A C 1
ATOM 1503 O O . ALA A 1 189 ? 10.470 -6.468 15.290 1.00 87.56 189 ALA A O 1
ATOM 1504 N N . ASN A 1 190 ? 12.644 -7.027 15.227 1.00 87.62 190 ASN A N 1
ATOM 1505 C CA . ASN A 1 190 ? 13.146 -5.850 15.952 1.00 87.62 190 ASN A CA 1
ATOM 1506 C C . ASN A 1 190 ? 13.528 -4.681 15.021 1.00 87.62 190 ASN A C 1
ATOM 1508 O O . ASN A 1 190 ? 14.357 -3.840 15.374 1.00 87.62 190 ASN A O 1
ATOM 1512 N N . TRP A 1 191 ? 12.971 -4.636 13.807 1.00 91.69 191 TRP A N 1
ATOM 1513 C CA . TRP A 1 191 ? 13.266 -3.571 12.847 1.00 91.69 191 TRP A CA 1
ATOM 1514 C C . TRP A 1 191 ? 12.689 -2.244 13.312 1.00 91.69 191 TRP A C 1
ATOM 1516 O O . TRP A 1 191 ? 11.595 -2.187 13.878 1.00 91.69 191 TRP A O 1
ATOM 1526 N N . THR A 1 192 ? 13.414 -1.165 13.044 1.00 88.56 192 THR A N 1
ATOM 1527 C CA . THR A 1 192 ? 12.975 0.182 13.395 1.00 88.56 192 THR A CA 1
ATOM 1528 C C . THR A 1 192 ? 12.733 1.011 12.145 1.00 88.56 192 THR A C 1
ATOM 1530 O O . THR A 1 192 ? 13.409 0.895 11.125 1.00 88.56 192 THR A O 1
ATOM 1533 N N . THR A 1 193 ? 11.719 1.861 12.218 1.00 85.81 193 THR A N 1
ATOM 1534 C CA . THR A 1 193 ? 11.348 2.803 11.177 1.00 85.81 193 THR A CA 1
ATOM 1535 C C . THR A 1 193 ? 11.387 4.199 11.750 1.00 85.81 193 THR A C 1
ATOM 1537 O O . THR A 1 193 ? 10.924 4.477 12.856 1.00 85.81 193 THR A O 1
ATOM 1540 N N . LEU A 1 194 ? 11.964 5.083 10.958 1.00 84.12 194 LEU A N 1
ATOM 1541 C CA . LEU A 1 194 ? 12.200 6.454 11.332 1.00 84.12 194 LEU A CA 1
ATOM 1542 C C . LEU A 1 194 ? 10.941 7.270 11.022 1.00 84.12 194 LEU A C 1
ATOM 1544 O O . LEU A 1 194 ? 10.550 7.413 9.862 1.00 84.12 194 LEU A O 1
ATOM 1548 N N . VAL A 1 195 ? 10.272 7.752 12.069 1.00 79.50 195 VAL A N 1
ATOM 1549 C CA . VAL A 1 195 ? 9.010 8.491 11.971 1.00 79.50 195 VAL A CA 1
ATOM 1550 C C . VAL A 1 195 ? 9.273 9.952 12.306 1.00 79.50 195 VAL A C 1
ATOM 1552 O O . VAL A 1 195 ? 9.753 10.272 13.390 1.00 79.50 195 VAL A O 1
ATOM 1555 N N . GLY A 1 196 ? 8.972 10.848 11.365 1.00 69.12 196 GLY A N 1
ATOM 1556 C CA . GLY A 1 196 ? 9.099 12.290 11.566 1.00 69.12 196 GLY A CA 1
ATOM 1557 C C . GLY A 1 196 ? 7.741 12.949 11.776 1.00 69.12 196 GLY A C 1
ATOM 1558 O O . GLY A 1 196 ? 6.851 12.821 10.932 1.00 69.12 196 GLY A O 1
ATOM 1559 N N . THR A 1 197 ? 7.596 13.715 12.854 1.00 54.50 197 THR A N 1
ATOM 1560 C CA . THR A 1 197 ? 6.596 14.786 12.921 1.00 54.50 197 THR A CA 1
ATOM 1561 C C . THR A 1 197 ? 7.150 16.008 12.180 1.00 54.50 197 THR A C 1
ATOM 1563 O O . THR A 1 197 ? 8.362 16.171 12.022 1.00 54.50 197 THR A O 1
ATOM 1566 N N . ARG A 1 198 ? 6.280 16.849 11.607 1.00 48.53 198 ARG A N 1
ATOM 1567 C CA . ARG A 1 198 ? 6.707 18.037 10.846 1.00 48.53 198 ARG A CA 1
ATOM 1568 C C . ARG A 1 198 ? 7.463 19.007 11.767 1.00 48.53 198 ARG A C 1
ATOM 1570 O O . ARG A 1 198 ? 6.838 19.852 12.389 1.00 48.53 198 ARG A O 1
ATOM 1577 N N . GLY A 1 199 ? 8.790 18.895 11.814 1.00 47.66 199 GLY A N 1
ATOM 1578 C CA . GLY A 1 199 ? 9.662 19.799 12.565 1.00 47.66 199 GLY A CA 1
ATOM 1579 C C . GLY A 1 199 ? 10.640 19.075 13.491 1.00 47.66 199 GLY A C 1
ATOM 1580 O O . GLY A 1 199 ? 10.462 19.077 14.695 1.00 47.66 199 GLY A O 1
ATOM 1581 N N . LYS A 1 200 ? 11.709 18.531 12.902 1.00 54.47 200 LYS A N 1
ATOM 1582 C CA . LYS A 1 200 ? 13.014 18.198 13.513 1.00 54.47 200 LYS A CA 1
ATOM 1583 C C . LYS A 1 200 ? 13.154 17.007 14.474 1.00 54.47 200 LYS A C 1
ATOM 1585 O O . LYS A 1 200 ? 14.262 16.479 14.496 1.00 54.47 200 LYS A O 1
ATOM 1590 N N . ASP A 1 201 ? 12.109 16.488 15.111 1.00 61.38 201 ASP A N 1
ATOM 1591 C CA . ASP A 1 201 ? 12.265 15.294 15.962 1.00 61.38 201 ASP A CA 1
ATOM 1592 C C . ASP A 1 201 ? 11.888 14.014 15.209 1.00 61.38 201 ASP A C 1
ATOM 1594 O O . ASP A 1 201 ? 10.720 13.681 14.990 1.00 61.38 201 ASP A O 1
ATOM 1598 N N . GLN A 1 202 ? 12.920 13.307 14.754 1.00 75.88 202 GLN A N 1
ATOM 1599 C CA . GLN A 1 202 ? 12.799 11.973 14.184 1.00 75.88 202 GLN A CA 1
ATOM 1600 C C . GLN A 1 202 ? 12.876 10.948 15.311 1.00 75.88 202 GLN A C 1
ATOM 1602 O O . GLN A 1 202 ? 13.888 10.852 16.001 1.00 75.88 202 GLN A O 1
ATOM 1607 N N . VAL A 1 203 ? 11.812 10.169 15.484 1.00 79.88 203 VAL A N 1
ATOM 1608 C CA . VAL A 1 203 ? 11.750 9.119 16.503 1.00 79.88 203 VAL A CA 1
ATOM 1609 C C . VAL A 1 203 ? 11.838 7.763 15.817 1.00 79.88 203 VAL A C 1
ATOM 1611 O O . VAL A 1 203 ? 11.133 7.495 14.840 1.00 79.88 203 VAL A O 1
ATOM 1614 N N . LEU A 1 204 ? 12.712 6.898 16.329 1.00 83.25 204 LEU A N 1
ATOM 1615 C CA . LEU A 1 204 ? 12.756 5.497 15.932 1.00 83.25 204 LEU A CA 1
ATOM 1616 C C . LEU A 1 204 ? 11.615 4.762 16.629 1.00 83.25 204 LEU A C 1
ATOM 1618 O O . LEU A 1 204 ? 11.579 4.671 17.853 1.00 83.25 204 LEU A O 1
ATOM 1622 N N . LYS A 1 205 ? 10.684 4.240 15.835 1.00 86.19 205 LYS A N 1
ATOM 1623 C CA . LYS A 1 205 ? 9.623 3.348 16.304 1.00 86.19 205 LYS A CA 1
ATOM 1624 C C . LYS A 1 205 ? 9.832 1.961 15.725 1.00 86.19 205 LYS A C 1
ATOM 1626 O O . LYS A 1 205 ? 10.397 1.822 14.643 1.00 86.19 205 LYS A O 1
ATOM 1631 N N . LEU A 1 206 ? 9.341 0.933 16.405 1.00 88.50 206 LEU A N 1
ATOM 1632 C CA . LEU A 1 206 ? 9.334 -0.420 15.857 1.00 88.50 206 LEU A CA 1
ATOM 1633 C C . LEU A 1 206 ? 8.511 -0.452 14.554 1.00 88.50 206 LEU A C 1
ATOM 1635 O O . LEU A 1 206 ? 7.417 0.110 14.495 1.00 88.50 206 LEU A O 1
ATOM 1639 N N . THR A 1 207 ? 9.016 -1.092 13.499 1.00 89.56 207 THR A N 1
ATOM 1640 C CA . THR A 1 207 ? 8.356 -1.132 12.181 1.00 89.56 207 THR A CA 1
ATOM 1641 C C . THR A 1 207 ? 6.958 -1.742 12.271 1.00 89.56 207 THR A C 1
ATOM 1643 O O . THR A 1 207 ? 6.013 -1.208 11.689 1.00 89.56 207 THR A O 1
ATOM 1646 N N . SER A 1 208 ? 6.795 -2.806 13.062 1.00 89.19 208 SER A N 1
ATOM 1647 C CA . SER A 1 208 ? 5.489 -3.420 13.324 1.00 89.19 208 SER A CA 1
ATOM 1648 C C . SER A 1 208 ? 4.506 -2.452 13.990 1.00 89.19 208 SER A C 1
ATOM 1650 O O . SER A 1 208 ? 3.321 -2.506 13.675 1.00 89.19 208 SER A O 1
ATOM 1652 N N . ALA A 1 209 ? 4.982 -1.505 14.810 1.00 86.50 209 ALA A N 1
ATOM 1653 C CA . ALA A 1 209 ? 4.158 -0.452 15.414 1.00 86.50 209 ALA A CA 1
ATOM 1654 C C . ALA A 1 209 ? 3.597 0.494 14.360 1.00 86.50 209 ALA A C 1
ATOM 1656 O O . ALA A 1 209 ? 2.399 0.752 14.307 1.00 86.50 209 ALA A O 1
ATOM 1657 N N . VAL A 1 210 ? 4.474 0.987 13.484 1.00 88.81 210 VAL A N 1
ATOM 1658 C CA . VAL A 1 210 ? 4.107 1.939 12.430 1.00 88.81 210 VAL A CA 1
ATOM 1659 C C . VAL A 1 210 ? 3.106 1.306 11.460 1.00 88.81 210 VAL A C 1
ATOM 1661 O O . VAL A 1 210 ? 2.149 1.952 11.021 1.00 88.81 210 VAL A O 1
ATOM 1664 N N . ILE A 1 211 ? 3.302 0.025 11.138 1.00 91.88 211 ILE A N 1
ATOM 1665 C CA . ILE A 1 211 ? 2.385 -0.732 10.284 1.00 91.88 211 ILE A CA 1
ATOM 1666 C C . ILE A 1 211 ? 1.061 -0.997 11.007 1.00 91.88 211 ILE A C 1
ATOM 1668 O O . ILE A 1 211 ? 0.014 -0.813 10.391 1.00 91.88 211 ILE A O 1
ATOM 1672 N N . ALA A 1 212 ? 1.084 -1.372 12.291 1.00 90.69 212 ALA A N 1
ATOM 1673 C CA . ALA A 1 212 ? -0.122 -1.584 13.092 1.00 90.69 212 ALA A CA 1
ATOM 1674 C C . ALA A 1 212 ? -0.974 -0.313 13.188 1.00 90.69 212 ALA A C 1
ATOM 1676 O O . ALA A 1 212 ? -2.170 -0.373 12.917 1.00 90.69 212 ALA A O 1
ATOM 1677 N N . GLU A 1 213 ? -0.366 0.840 13.493 1.00 89.69 213 GLU A N 1
ATOM 1678 C CA . GLU A 1 213 ? -1.047 2.143 13.528 1.00 89.69 213 GLU A CA 1
ATOM 1679 C C . GLU A 1 213 ? -1.741 2.430 12.184 1.00 89.69 213 GLU A C 1
ATOM 1681 O O . GLU A 1 213 ? -2.930 2.753 12.145 1.00 89.69 213 GLU A O 1
ATOM 1686 N N . SER A 1 214 ? -1.025 2.218 11.073 1.00 91.81 214 SER A N 1
ATOM 1687 C CA . SER A 1 214 ? -1.562 2.408 9.718 1.00 91.81 214 SER A CA 1
ATOM 1688 C C . SER A 1 214 ? -2.699 1.427 9.396 1.00 91.81 214 SER A C 1
ATOM 1690 O O . SER A 1 214 ? -3.689 1.797 8.763 1.00 91.81 214 SER A O 1
ATOM 1692 N N . LEU A 1 215 ? -2.568 0.164 9.815 1.00 93.88 215 LEU A N 1
ATOM 1693 C CA . LEU A 1 215 ? -3.564 -0.878 9.574 1.00 93.88 215 LEU A CA 1
ATOM 1694 C C . LEU A 1 215 ? -4.843 -0.597 10.367 1.00 93.88 215 LEU A C 1
ATOM 1696 O O . LEU A 1 215 ? -5.925 -0.636 9.790 1.00 93.88 215 LEU A O 1
ATOM 1700 N N . ILE A 1 216 ? -4.721 -0.227 11.644 1.00 92.69 216 ILE A N 1
ATOM 1701 C CA . ILE A 1 216 ? -5.840 0.181 12.503 1.00 92.69 216 ILE A CA 1
ATOM 1702 C C . ILE A 1 216 ? -6.587 1.367 11.887 1.00 92.69 216 ILE A C 1
ATOM 1704 O O . ILE A 1 216 ? -7.816 1.343 11.806 1.00 92.69 216 ILE A O 1
ATOM 1708 N N . GLU A 1 217 ? -5.869 2.387 11.407 1.00 92.06 217 GLU A N 1
ATOM 1709 C CA . GLU A 1 217 ? -6.486 3.560 10.784 1.00 92.06 217 GLU A CA 1
ATOM 1710 C C . GLU A 1 217 ? -7.316 3.181 9.545 1.00 92.06 217 GLU A C 1
ATOM 1712 O O . GLU A 1 217 ? -8.470 3.604 9.412 1.00 92.06 217 GLU A O 1
ATOM 1717 N N . ILE A 1 218 ? -6.765 2.350 8.653 1.00 93.31 218 ILE A N 1
ATOM 1718 C CA . ILE A 1 218 ? -7.466 1.897 7.443 1.00 93.31 218 ILE A CA 1
ATOM 1719 C C . ILE A 1 218 ? -8.661 0.998 7.789 1.00 93.31 218 ILE A C 1
ATOM 1721 O O . ILE A 1 218 ? -9.739 1.184 7.214 1.00 93.31 218 ILE A O 1
ATOM 1725 N N . THR A 1 219 ? -8.514 0.078 8.744 1.00 94.12 219 THR A N 1
ATOM 1726 C CA . THR A 1 219 ? -9.599 -0.806 9.196 1.00 94.12 219 THR A CA 1
ATOM 1727 C C . THR A 1 219 ? -10.751 -0.003 9.804 1.00 94.12 219 THR A C 1
ATOM 1729 O O . THR A 1 219 ? -11.909 -0.190 9.428 1.00 94.12 219 THR A O 1
ATOM 1732 N N . LEU A 1 220 ? -10.460 0.977 10.667 1.00 93.44 220 LEU A N 1
ATOM 1733 C CA . LEU A 1 220 ? -11.488 1.852 11.238 1.00 93.44 220 LEU A CA 1
ATOM 1734 C C . LEU A 1 220 ? -12.130 2.756 10.184 1.00 93.44 220 LEU A C 1
ATOM 1736 O O . LEU A 1 220 ? -13.334 3.007 10.237 1.00 93.44 220 LEU A O 1
ATOM 1740 N N . LYS A 1 221 ? -11.372 3.221 9.187 1.00 92.62 221 LYS A N 1
ATOM 1741 C CA . LYS A 1 221 ? -11.936 3.962 8.050 1.00 92.62 221 LYS A CA 1
ATOM 1742 C C . LYS A 1 221 ? -12.935 3.106 7.265 1.00 92.62 221 LYS A C 1
ATOM 1744 O O . LYS A 1 221 ? -14.000 3.606 6.900 1.00 92.62 221 LYS A O 1
ATOM 1749 N N . LEU A 1 222 ? -12.635 1.824 7.047 1.00 92.75 222 LEU A N 1
ATOM 1750 C CA . LEU A 1 222 ? -13.568 0.877 6.433 1.00 92.75 222 LEU A CA 1
ATOM 1751 C C . LEU A 1 222 ? -14.816 0.665 7.306 1.00 92.75 222 LEU A C 1
ATOM 1753 O O . LEU A 1 222 ? -15.936 0.724 6.794 1.00 92.75 222 LEU A O 1
ATOM 1757 N N . ALA A 1 223 ? -14.641 0.497 8.618 1.00 93.44 223 ALA A N 1
ATOM 1758 C CA . ALA A 1 223 ? -15.740 0.343 9.572 1.00 93.44 223 ALA A CA 1
ATOM 1759 C C . ALA A 1 223 ? -16.682 1.564 9.577 1.00 93.44 223 ALA A C 1
ATOM 1761 O O . ALA A 1 223 ? -17.902 1.440 9.472 1.00 93.44 223 ALA A O 1
ATOM 1762 N N . ARG A 1 224 ? -16.125 2.781 9.598 1.00 92.81 224 ARG A N 1
ATOM 1763 C CA . ARG A 1 224 ? -16.907 4.030 9.553 1.00 92.81 224 ARG A CA 1
ATOM 1764 C C . ARG A 1 224 ? -17.709 4.172 8.255 1.00 92.81 224 ARG A C 1
ATOM 1766 O O . ARG A 1 224 ? -18.828 4.677 8.296 1.00 92.81 224 ARG A O 1
ATOM 1773 N N . ASN A 1 225 ? -17.180 3.698 7.127 1.00 91.88 225 ASN A N 1
ATOM 1774 C CA . ASN A 1 225 ? -17.884 3.724 5.841 1.00 91.88 225 ASN A CA 1
ATOM 1775 C C . ASN A 1 225 ? -19.007 2.675 5.747 1.00 91.88 225 ASN A C 1
ATOM 1777 O O . ASN A 1 225 ? -19.988 2.884 5.031 1.00 91.88 225 ASN A O 1
ATOM 1781 N N . THR A 1 226 ? -18.879 1.551 6.455 1.00 92.00 226 THR A N 1
ATOM 1782 C CA . THR A 1 226 ? -19.835 0.429 6.412 1.00 92.00 226 THR A CA 1
ATOM 1783 C C . THR A 1 226 ? -20.949 0.549 7.449 1.00 92.00 226 THR A C 1
ATOM 1785 O O . THR A 1 226 ? -22.059 0.082 7.195 1.00 92.00 226 THR A O 1
ATOM 1788 N N . VAL A 1 227 ? -20.717 1.257 8.560 1.00 92.38 227 VAL A N 1
ATOM 1789 C CA . VAL A 1 227 ? -21.615 1.296 9.730 1.00 92.38 227 VAL A CA 1
ATOM 1790 C C . VAL A 1 227 ? -23.073 1.658 9.430 1.00 92.38 227 VAL A C 1
ATOM 1792 O O . VAL A 1 227 ? -23.980 1.182 10.104 1.00 92.38 227 VAL A O 1
ATOM 1795 N N . HIS A 1 228 ? -23.325 2.512 8.435 1.00 88.88 228 HIS A N 1
ATOM 1796 C CA . HIS A 1 228 ? -24.687 2.923 8.083 1.00 88.88 228 HIS A CA 1
ATOM 1797 C C . HIS A 1 228 ? -25.472 1.827 7.358 1.00 88.88 228 HIS A C 1
ATOM 1799 O O . HIS A 1 228 ? -26.696 1.811 7.435 1.00 88.88 228 HIS A O 1
ATOM 1805 N N . LYS A 1 229 ? -24.772 0.932 6.654 1.00 92.00 229 LYS A N 1
ATOM 1806 C CA . LYS A 1 229 ? -25.368 -0.178 5.903 1.00 92.00 229 LYS A CA 1
ATOM 1807 C C . LYS A 1 229 ? -25.374 -1.462 6.727 1.00 92.00 229 LYS A C 1
ATOM 1809 O O . LYS A 1 229 ? -26.367 -2.177 6.730 1.00 92.00 229 LYS A O 1
ATOM 1814 N N . GLN A 1 230 ? -24.262 -1.750 7.400 1.00 92.94 230 GLN A N 1
ATOM 1815 C CA . GLN A 1 230 ? -24.014 -2.994 8.127 1.00 92.94 230 GLN A CA 1
ATOM 1816 C C . GLN A 1 230 ? -23.280 -2.676 9.443 1.00 92.94 230 GLN A C 1
ATOM 1818 O O . GLN A 1 230 ? -22.051 -2.733 9.505 1.00 92.94 230 GLN A O 1
ATOM 1823 N N . PRO A 1 231 ? -24.009 -2.284 10.504 1.00 90.44 231 PRO A N 1
ATOM 1824 C CA . PRO A 1 231 ? -23.397 -1.862 11.763 1.00 90.44 231 PRO A CA 1
ATOM 1825 C C . PRO A 1 231 ? -22.716 -3.013 12.517 1.00 90.44 231 PRO A C 1
ATOM 1827 O O . PRO A 1 231 ? -21.748 -2.766 13.230 1.00 90.44 231 PRO A O 1
ATOM 1830 N N . ASP A 1 232 ? -23.176 -4.255 12.341 1.00 90.94 232 ASP A N 1
ATOM 1831 C CA . ASP A 1 232 ? -22.530 -5.433 12.932 1.00 90.94 232 ASP A CA 1
ATOM 1832 C C . ASP A 1 232 ? -21.165 -5.714 12.298 1.00 90.94 232 ASP A C 1
ATOM 1834 O O . ASP A 1 232 ? -20.182 -5.848 13.019 1.00 90.94 232 ASP A O 1
ATOM 1838 N N . GLN A 1 233 ? -21.072 -5.662 10.966 1.00 93.19 233 GLN A N 1
ATOM 1839 C CA . GLN A 1 233 ? -19.795 -5.787 10.258 1.00 93.19 233 GLN A CA 1
ATOM 1840 C C . GLN A 1 233 ? -18.811 -4.668 10.647 1.00 93.19 233 GLN A C 1
ATOM 1842 O O . GLN A 1 233 ? -17.612 -4.894 10.783 1.00 93.19 233 GLN A O 1
ATOM 1847 N N . ALA A 1 234 ? -19.304 -3.443 10.862 1.00 93.25 234 ALA A N 1
ATOM 1848 C CA . ALA A 1 234 ? -18.464 -2.347 11.343 1.00 93.25 234 ALA A CA 1
ATOM 1849 C C . ALA A 1 234 ? -17.918 -2.602 12.761 1.00 93.25 234 ALA A C 1
ATOM 1851 O O . ALA A 1 234 ? -16.786 -2.217 13.052 1.00 93.25 234 ALA A O 1
ATOM 1852 N N . ALA A 1 235 ? -18.696 -3.253 13.633 1.00 92.75 235 ALA A N 1
ATOM 1853 C CA . ALA A 1 235 ? -18.227 -3.663 14.954 1.00 92.75 235 ALA A CA 1
ATOM 1854 C C . ALA A 1 235 ? -17.155 -4.762 14.854 1.00 92.75 235 ALA A C 1
ATOM 1856 O O . ALA A 1 235 ? -16.121 -4.626 15.496 1.00 92.75 235 ALA A O 1
ATOM 1857 N N . GLU A 1 236 ? -17.339 -5.765 13.989 1.00 93.69 236 GLU A N 1
ATOM 1858 C CA . GLU A 1 236 ? -16.338 -6.818 13.734 1.00 93.69 236 GLU A CA 1
ATOM 1859 C C . GLU A 1 236 ? -15.001 -6.237 13.244 1.00 93.69 236 GLU A C 1
ATOM 1861 O O . GLU A 1 236 ? -13.938 -6.606 13.735 1.00 93.69 236 GLU A O 1
ATOM 1866 N N . LEU A 1 237 ? -15.037 -5.259 12.333 1.00 93.69 237 LEU A N 1
ATOM 1867 C CA . LEU A 1 237 ? -13.830 -4.559 11.875 1.00 93.69 237 LEU A CA 1
ATOM 1868 C C . LEU A 1 237 ? -13.149 -3.766 13.005 1.00 93.69 237 LEU A C 1
ATOM 1870 O O . LEU A 1 237 ? -11.923 -3.687 13.066 1.00 93.69 237 LEU A O 1
ATOM 1874 N N . ALA A 1 238 ? -13.922 -3.164 13.911 1.00 93.44 238 ALA A N 1
ATOM 1875 C CA . ALA A 1 238 ? -13.357 -2.479 15.072 1.00 93.44 238 ALA A CA 1
ATOM 1876 C C . ALA A 1 238 ? -12.764 -3.462 16.096 1.00 93.44 238 ALA A C 1
ATOM 1878 O O . ALA A 1 238 ? -11.743 -3.154 16.708 1.00 93.44 238 ALA A O 1
ATOM 1879 N N . GLU A 1 239 ? -13.351 -4.649 16.256 1.00 92.44 239 GLU A N 1
ATOM 1880 C CA . GLU A 1 239 ? -12.778 -5.738 17.054 1.00 92.44 239 GLU A CA 1
ATOM 1881 C C . GLU A 1 239 ? -11.477 -6.262 16.431 1.00 92.44 239 GLU A C 1
ATOM 1883 O O . GLU A 1 239 ? -10.491 -6.430 17.144 1.00 92.44 239 GLU A O 1
ATOM 1888 N N . GLU A 1 240 ? -11.413 -6.412 15.104 1.00 92.44 240 GLU A N 1
ATOM 1889 C CA . GLU A 1 240 ? -10.171 -6.743 14.391 1.00 92.44 240 GLU A CA 1
ATOM 1890 C C . GLU A 1 240 ? -9.071 -5.704 14.673 1.00 92.44 240 GLU A C 1
ATOM 1892 O O . GLU A 1 240 ? -7.929 -6.060 14.972 1.00 92.44 240 GLU A O 1
ATOM 1897 N N . ALA A 1 241 ? -9.416 -4.412 14.656 1.00 92.31 241 ALA A N 1
ATOM 1898 C CA . ALA A 1 241 ? -8.487 -3.342 15.015 1.00 92.31 241 ALA A CA 1
ATOM 1899 C C . ALA A 1 241 ? -8.000 -3.437 16.475 1.00 92.31 241 ALA A C 1
ATOM 1901 O O . ALA A 1 241 ? -6.833 -3.148 16.744 1.00 92.31 241 ALA A O 1
ATOM 1902 N N . LEU A 1 242 ? -8.851 -3.873 17.412 1.00 89.81 242 LEU A N 1
ATOM 1903 C CA . LEU A 1 242 ? -8.447 -4.119 18.800 1.00 89.81 242 LEU A CA 1
ATOM 1904 C C . LEU A 1 242 ? -7.490 -5.304 18.931 1.00 89.81 242 LEU A C 1
ATOM 1906 O O . LEU A 1 242 ? -6.551 -5.209 19.714 1.00 89.81 242 LEU A O 1
ATOM 1910 N N . VAL A 1 243 ? -7.683 -6.378 18.160 1.00 89.12 243 VAL A N 1
ATOM 1911 C CA . VAL A 1 243 ? -6.767 -7.535 18.152 1.00 89.12 243 VAL A CA 1
ATOM 1912 C C . VAL A 1 243 ? -5.376 -7.124 17.661 1.00 89.12 243 VAL A C 1
ATOM 1914 O O . VAL A 1 243 ? -4.365 -7.461 18.276 1.00 89.12 243 VAL A O 1
ATOM 1917 N N . ILE A 1 244 ? -5.308 -6.324 16.593 1.00 87.94 244 ILE A N 1
ATOM 1918 C CA . ILE A 1 244 ? -4.036 -5.767 16.101 1.00 87.94 244 ILE A CA 1
ATOM 1919 C C . ILE A 1 244 ? -3.371 -4.904 17.187 1.00 87.94 244 ILE A C 1
ATOM 1921 O O . ILE A 1 244 ? -2.152 -4.943 17.369 1.00 87.94 244 ILE A O 1
ATOM 1925 N N . LEU A 1 245 ? -4.178 -4.152 17.940 1.00 85.06 245 LEU A N 1
ATOM 1926 C CA . LEU A 1 245 ? -3.715 -3.307 19.035 1.00 85.06 245 LEU A CA 1
ATOM 1927 C C . LEU A 1 245 ? -3.329 -4.104 20.301 1.00 85.06 245 LEU A C 1
ATOM 1929 O O . LEU A 1 245 ? -2.506 -3.643 21.078 1.00 85.06 245 LEU A O 1
ATOM 1933 N N . SER A 1 246 ? -3.861 -5.300 20.545 1.00 79.88 246 SER A N 1
ATOM 1934 C CA . SER A 1 246 ? -3.423 -6.123 21.683 1.00 79.88 246 SER A CA 1
ATOM 1935 C C . SER A 1 246 ? -2.127 -6.886 21.408 1.00 79.88 246 SER A C 1
ATOM 1937 O O . SER A 1 246 ? -1.397 -7.196 22.345 1.00 79.88 246 SER A O 1
ATOM 1939 N N . ASN A 1 247 ? -1.837 -7.191 20.139 1.00 72.00 247 ASN A N 1
ATOM 1940 C CA . ASN A 1 247 ? -0.700 -8.036 19.760 1.00 72.00 247 ASN A CA 1
ATOM 1941 C C . ASN A 1 247 ? 0.659 -7.337 19.831 1.00 72.00 247 ASN A C 1
ATOM 1943 O O . ASN A 1 247 ? 1.688 -8.004 19.774 1.00 72.00 247 ASN A O 1
ATOM 1947 N N . GLY A 1 248 ? 0.698 -6.015 19.980 1.00 64.00 248 GLY A N 1
ATOM 1948 C CA . GLY A 1 248 ? 1.924 -5.354 20.400 1.00 64.00 248 GLY A CA 1
ATOM 1949 C C . GLY A 1 248 ? 1.737 -4.698 21.753 1.00 64.00 248 GLY A C 1
ATOM 1950 O O . GLY A 1 248 ? 0.635 -4.316 22.134 1.00 64.00 248 GLY A O 1
ATOM 1951 N N . ASN A 1 249 ? 2.831 -4.601 22.502 1.00 56.44 249 ASN A N 1
ATOM 1952 C CA . ASN A 1 249 ? 2.902 -3.978 23.825 1.00 56.44 249 ASN A CA 1
ATOM 1953 C C . ASN A 1 249 ? 2.661 -2.448 23.749 1.00 56.44 249 ASN A C 1
ATOM 1955 O O . ASN A 1 249 ? 3.491 -1.649 24.175 1.00 56.44 249 ASN A O 1
ATOM 1959 N N . TRP A 1 250 ? 1.533 -2.000 23.189 1.00 62.22 250 TRP A N 1
ATOM 1960 C CA . TRP A 1 250 ? 1.277 -0.618 22.762 1.00 62.22 250 TRP A CA 1
ATOM 1961 C C . TRP A 1 250 ? 0.758 0.295 23.880 1.00 62.22 250 TRP A C 1
ATOM 1963 O O . TRP A 1 250 ? -0.087 1.165 23.658 1.00 62.22 250 TRP A O 1
ATOM 1973 N N . ASN A 1 251 ? 1.316 0.159 25.084 1.00 53.53 251 ASN A N 1
ATOM 1974 C CA . ASN A 1 251 ? 1.051 1.073 26.202 1.00 53.53 251 ASN A CA 1
ATOM 1975 C C . ASN A 1 251 ? 1.467 2.528 25.901 1.00 53.53 251 ASN A C 1
ATOM 1977 O O . ASN A 1 251 ? 1.055 3.448 26.612 1.00 53.53 251 ASN A O 1
ATOM 1981 N N . GLU A 1 252 ? 2.256 2.737 24.844 1.00 60.41 252 GLU A N 1
ATOM 1982 C CA . GLU A 1 252 ? 2.760 4.039 24.405 1.00 60.41 252 GLU A CA 1
ATOM 1983 C C . GLU A 1 252 ? 1.707 4.888 23.675 1.00 60.41 252 GLU A C 1
ATOM 1985 O O . GLU A 1 252 ? 1.783 6.114 23.728 1.00 60.41 252 GLU A O 1
ATOM 1990 N N . ASN A 1 253 ? 0.684 4.283 23.052 1.00 73.12 253 ASN A N 1
ATOM 1991 C CA . ASN A 1 253 ? -0.319 5.020 22.272 1.00 73.12 253 ASN A CA 1
ATOM 1992 C C . ASN A 1 253 ? -1.720 4.949 22.910 1.00 73.12 253 ASN A C 1
ATOM 1994 O O . ASN A 1 253 ? -2.703 4.510 22.308 1.00 73.12 253 ASN A O 1
ATOM 1998 N N . ARG A 1 254 ? -1.808 5.394 24.174 1.00 79.12 254 ARG A N 1
ATOM 1999 C CA . ARG A 1 254 ? -3.042 5.381 24.992 1.00 79.12 254 ARG A CA 1
ATOM 2000 C C . ARG A 1 254 ? -4.236 6.041 24.302 1.00 79.12 254 ARG A C 1
ATOM 2002 O O . ARG A 1 254 ? -5.357 5.550 24.414 1.00 79.12 254 ARG A O 1
ATOM 2009 N N . LEU A 1 255 ? -4.008 7.136 23.580 1.00 83.19 255 LEU A N 1
ATOM 2010 C CA . LEU A 1 255 ? -5.064 7.837 22.853 1.00 83.19 255 LEU A CA 1
ATOM 2011 C C . LEU A 1 255 ? -5.621 6.989 21.701 1.00 83.19 255 LEU A C 1
ATOM 2013 O O . LEU A 1 255 ? -6.836 6.951 21.506 1.00 83.19 255 LEU A O 1
ATOM 2017 N N . LEU A 1 256 ? -4.756 6.288 20.959 1.00 85.06 256 LEU A N 1
ATOM 2018 C CA . LEU A 1 256 ? -5.191 5.363 19.912 1.00 85.06 256 LEU A CA 1
ATOM 2019 C C . LEU A 1 256 ? -6.043 4.244 20.516 1.00 85.06 256 LEU A C 1
ATOM 2021 O O . LEU A 1 256 ? -7.159 4.031 20.048 1.00 85.06 256 LEU A O 1
ATOM 2025 N N . PHE A 1 257 ? -5.568 3.617 21.601 1.00 86.31 257 PHE A N 1
ATOM 2026 C CA . PHE A 1 257 ? -6.320 2.606 22.356 1.00 86.31 257 PHE A CA 1
ATOM 2027 C C . PHE A 1 257 ? -7.726 3.114 22.708 1.00 86.31 257 PHE A C 1
ATOM 2029 O O . PHE A 1 257 ? -8.722 2.495 22.339 1.00 86.31 257 PHE A O 1
ATOM 2036 N N . ILE A 1 258 ? -7.827 4.282 23.349 1.00 88.12 258 ILE A N 1
ATOM 2037 C CA . ILE A 1 258 ? -9.110 4.890 23.731 1.00 88.12 258 ILE A CA 1
ATOM 2038 C C . ILE A 1 258 ? -10.016 5.089 22.509 1.00 88.12 258 ILE A C 1
ATOM 2040 O O . ILE A 1 258 ? -11.188 4.710 22.538 1.00 88.12 258 ILE A O 1
ATOM 2044 N N . ASN A 1 259 ? -9.485 5.656 21.426 1.00 89.75 259 ASN A N 1
ATOM 2045 C CA . ASN A 1 259 ? -10.269 5.966 20.234 1.00 89.75 259 ASN A CA 1
ATOM 2046 C C . ASN A 1 259 ? -10.834 4.715 19.549 1.00 89.75 259 ASN A C 1
ATOM 2048 O O . ASN A 1 259 ? -11.985 4.755 19.110 1.00 89.75 259 ASN A O 1
ATOM 2052 N N . VAL A 1 260 ? -10.089 3.602 19.507 1.00 92.00 260 VAL A N 1
ATOM 2053 C CA . VAL A 1 260 ? -10.599 2.338 18.943 1.00 92.00 260 VAL A CA 1
ATOM 2054 C C . VAL A 1 260 ? -11.781 1.810 19.766 1.00 92.00 260 VAL A C 1
ATOM 2056 O O . VAL A 1 260 ? -12.823 1.470 19.204 1.00 92.00 260 VAL A O 1
ATOM 2059 N N . TYR A 1 261 ? -11.684 1.819 21.101 1.00 92.69 261 TYR A N 1
ATOM 2060 C CA . TYR A 1 261 ? -12.789 1.405 21.980 1.00 92.69 261 TYR A CA 1
ATOM 2061 C C . TYR A 1 261 ? -14.022 2.312 21.855 1.00 92.69 261 TYR A C 1
ATOM 2063 O O . TYR A 1 261 ? -15.157 1.827 21.895 1.00 92.69 261 TYR A O 1
ATOM 2071 N N . LEU A 1 262 ? -13.826 3.625 21.692 1.00 92.56 262 LEU A N 1
ATOM 2072 C CA . LEU A 1 262 ? -14.924 4.571 21.472 1.00 92.56 262 LEU A CA 1
ATOM 2073 C C . LEU A 1 262 ? -15.617 4.349 20.121 1.00 92.56 262 LEU A C 1
ATOM 2075 O O . LEU A 1 262 ? -16.844 4.454 20.044 1.00 92.56 262 LEU A O 1
ATOM 2079 N N . ASP A 1 263 ? -14.862 4.027 19.069 1.00 93.50 263 ASP A N 1
ATOM 2080 C CA . ASP A 1 263 ? -15.427 3.657 17.769 1.00 93.50 263 ASP A CA 1
ATOM 2081 C C . ASP A 1 263 ? -16.238 2.358 17.865 1.00 93.50 263 ASP A C 1
ATOM 2083 O O . ASP A 1 263 ? -17.403 2.347 17.460 1.00 93.50 263 ASP A O 1
ATOM 2087 N N . LEU A 1 264 ? -15.694 1.311 18.498 1.00 94.75 264 LEU A N 1
ATOM 2088 C CA . LEU A 1 264 ? -16.416 0.056 18.734 1.00 94.75 264 LEU A CA 1
ATOM 2089 C C . LEU A 1 264 ? -17.722 0.290 19.507 1.00 94.75 264 LEU A C 1
ATOM 2091 O O . LEU A 1 264 ? -18.788 -0.159 19.086 1.00 94.75 264 LEU A O 1
ATOM 2095 N N . ALA A 1 265 ? -17.677 1.041 20.612 1.00 93.31 265 ALA A N 1
ATOM 2096 C CA . ALA A 1 265 ? -18.868 1.346 21.401 1.00 93.31 265 ALA A CA 1
ATOM 2097 C C . ALA A 1 265 ? -19.932 2.099 20.582 1.00 93.31 265 ALA A C 1
ATOM 2099 O O . ALA A 1 265 ? -21.124 1.805 20.694 1.00 93.31 265 ALA A O 1
ATOM 2100 N N . SER A 1 266 ? -19.511 3.037 19.728 1.00 93.75 266 SER A N 1
ATOM 2101 C CA . SER A 1 266 ? -20.396 3.760 18.807 1.00 93.75 266 SER A CA 1
ATOM 2102 C C . SER A 1 266 ? -21.061 2.823 17.790 1.00 93.75 266 SER A C 1
ATOM 2104 O O . SER A 1 266 ? -22.270 2.917 17.558 1.00 93.75 266 SER A O 1
ATOM 2106 N N . PHE A 1 267 ? -20.310 1.877 17.219 1.00 94.06 267 PHE A N 1
ATOM 2107 C CA . PHE A 1 267 ? -20.840 0.898 16.264 1.00 94.06 267 PHE A CA 1
ATOM 2108 C C . PHE A 1 267 ? -21.816 -0.078 16.931 1.00 94.06 267 PHE A C 1
ATOM 2110 O O . PHE A 1 267 ? -22.914 -0.285 16.416 1.00 94.06 267 PHE A O 1
ATOM 2117 N N . LEU A 1 268 ? -21.490 -0.566 18.131 1.00 92.75 268 LEU A N 1
ATOM 2118 C CA . LEU A 1 268 ? -22.376 -1.408 18.942 1.00 92.75 268 LEU A CA 1
ATOM 2119 C C . LEU A 1 268 ? -23.670 -0.685 19.346 1.00 92.75 268 LEU A C 1
ATOM 2121 O O . LEU A 1 268 ? -24.743 -1.284 19.380 1.00 92.75 268 LEU A O 1
ATOM 2125 N N . ILE A 1 269 ? -23.608 0.617 19.639 1.00 89.50 269 ILE A N 1
ATOM 2126 C CA . ILE A 1 269 ? -24.807 1.430 19.889 1.00 89.50 269 ILE A CA 1
ATOM 2127 C C . ILE A 1 269 ? -25.679 1.514 18.632 1.00 89.50 269 ILE A C 1
ATOM 2129 O O . ILE A 1 269 ? -26.903 1.395 18.737 1.00 89.50 269 ILE A O 1
ATOM 2133 N N . LYS A 1 270 ? -25.070 1.693 17.452 1.00 89.38 270 LYS A N 1
ATOM 2134 C CA . LYS A 1 270 ? -25.788 1.729 16.168 1.00 89.38 270 LYS A CA 1
ATOM 2135 C C . LYS A 1 270 ? -26.424 0.383 15.807 1.00 89.38 270 LYS A C 1
ATOM 2137 O O . LYS A 1 270 ? -27.520 0.395 15.256 1.00 89.38 270 LYS A O 1
ATOM 2142 N N . SER A 1 271 ? -25.811 -0.747 16.167 1.00 88.06 271 SER A N 1
ATOM 2143 C CA . SER A 1 271 ? -26.420 -2.083 16.025 1.00 88.06 271 SER A CA 1
ATOM 2144 C C . SER A 1 271 ? -27.409 -2.443 17.146 1.00 88.06 271 SER A C 1
ATOM 2146 O O . SER A 1 271 ? -27.987 -3.525 17.146 1.00 88.06 271 SER A O 1
ATOM 2148 N N . GLY A 1 272 ? -27.638 -1.554 18.121 1.00 86.38 272 GLY A N 1
ATOM 2149 C CA . GLY A 1 272 ? -28.559 -1.794 19.238 1.00 86.38 272 GLY A CA 1
ATOM 2150 C C . GLY A 1 272 ? -28.002 -2.698 20.349 1.00 86.38 272 GLY A C 1
ATOM 2151 O O . GLY A 1 272 ? -28.709 -3.003 21.314 1.00 86.38 272 GLY A O 1
ATOM 2152 N N . LYS A 1 273 ? -26.721 -3.080 20.286 1.00 89.44 273 LYS A N 1
ATOM 2153 C CA . LYS A 1 273 ? -26.007 -3.910 21.272 1.00 89.44 273 LYS A CA 1
ATOM 2154 C C . LYS A 1 273 ? -25.532 -3.088 22.487 1.00 89.44 273 LYS A C 1
ATOM 2156 O O . LYS A 1 273 ? -24.369 -3.111 22.886 1.00 89.44 273 LYS A O 1
ATOM 2161 N N . TYR A 1 274 ? -26.454 -2.383 23.152 1.00 87.56 274 TYR A N 1
ATOM 2162 C CA . TYR A 1 274 ? -26.155 -1.445 24.255 1.00 87.56 274 TYR A CA 1
ATOM 2163 C C . TYR A 1 274 ? -25.477 -2.073 25.484 1.00 87.56 274 TYR A C 1
ATOM 2165 O O . TYR A 1 274 ? -24.769 -1.389 26.228 1.00 87.56 274 TYR A O 1
ATOM 2173 N N . ARG A 1 275 ? -25.714 -3.365 25.754 1.00 87.38 275 ARG A N 1
ATOM 2174 C CA . ARG A 1 275 ? -25.053 -4.064 26.871 1.00 87.38 275 ARG A CA 1
ATOM 2175 C C . ARG A 1 275 ? -23.555 -4.201 26.617 1.00 87.38 275 ARG A C 1
ATOM 2177 O O . ARG A 1 275 ? -22.777 -3.834 27.494 1.00 87.38 275 ARG A O 1
ATOM 2184 N N . GLN A 1 276 ? -23.187 -4.649 25.417 1.00 89.75 276 GLN A N 1
ATOM 2185 C CA . GLN A 1 276 ? -21.797 -4.775 24.988 1.00 89.75 276 GLN A CA 1
ATOM 2186 C C . GLN A 1 276 ? -21.138 -3.397 24.920 1.00 89.75 276 GLN A C 1
ATOM 2188 O O . GLN A 1 276 ? -20.125 -3.198 25.576 1.00 89.75 276 GLN A O 1
ATOM 2193 N N . ALA A 1 277 ? -21.790 -2.407 24.295 1.00 90.81 277 ALA A N 1
ATOM 2194 C CA . ALA A 1 277 ? -21.274 -1.037 24.237 1.00 90.81 277 ALA A CA 1
ATOM 2195 C C . ALA A 1 277 ? -20.961 -0.457 25.628 1.00 90.81 277 ALA A C 1
ATOM 2197 O O . ALA A 1 277 ? -19.910 0.138 25.845 1.00 90.81 277 ALA A O 1
ATOM 2198 N N . SER A 1 278 ? -21.843 -0.672 26.608 1.00 88.62 278 SER A N 1
ATOM 2199 C CA . SER A 1 278 ? -21.601 -0.228 27.983 1.00 88.62 278 SER A CA 1
ATOM 2200 C C . SER A 1 278 ? -20.436 -0.962 28.652 1.00 88.62 278 SER A C 1
ATOM 2202 O O . SER A 1 278 ? -19.743 -0.350 29.460 1.00 88.62 278 SER A O 1
ATOM 2204 N N . SER A 1 279 ? -20.220 -2.243 28.341 1.00 90.38 279 SER A N 1
ATOM 2205 C CA . SER A 1 279 ? -19.057 -2.997 28.823 1.00 90.38 279 SER A CA 1
ATOM 2206 C C . SER A 1 279 ? -17.762 -2.429 28.238 1.00 90.38 279 SER A C 1
ATOM 2208 O O . SER A 1 279 ? -16.832 -2.127 28.981 1.00 90.38 279 SER A O 1
ATOM 2210 N N . THR A 1 280 ? -17.746 -2.184 26.924 1.00 90.88 280 THR A N 1
ATOM 2211 C CA . THR A 1 280 ? -16.641 -1.560 26.180 1.00 90.88 280 THR A CA 1
ATOM 2212 C C . THR A 1 280 ? -16.279 -0.183 26.749 1.00 90.88 280 THR A C 1
ATOM 2214 O O . THR A 1 280 ? -15.111 0.095 27.005 1.00 90.88 280 THR A O 1
ATOM 2217 N N . ILE A 1 281 ? -17.275 0.666 27.027 1.00 89.69 281 ILE A N 1
ATOM 2218 C CA . ILE A 1 281 ? -17.074 1.994 27.635 1.00 89.69 281 ILE A CA 1
ATOM 2219 C C . ILE A 1 281 ? -16.517 1.871 29.059 1.00 89.69 281 ILE A C 1
ATOM 2221 O O . ILE A 1 281 ? -15.595 2.592 29.434 1.00 89.69 281 ILE A O 1
ATOM 2225 N N . ASN A 1 282 ? -17.045 0.950 29.867 1.00 87.50 282 ASN A N 1
ATOM 2226 C CA . ASN A 1 282 ? -16.562 0.765 31.234 1.00 87.50 282 ASN A CA 1
ATOM 2227 C C . ASN A 1 282 ? -15.121 0.243 31.275 1.00 87.50 282 ASN A C 1
ATOM 2229 O O . ASN A 1 282 ? -14.379 0.624 32.180 1.00 87.50 282 ASN A O 1
ATOM 2233 N N . HIS A 1 283 ? -14.706 -0.562 30.293 1.00 87.56 283 HIS A N 1
ATOM 2234 C CA . HIS A 1 283 ? -13.333 -1.058 30.185 1.00 87.56 283 HIS A CA 1
ATOM 2235 C C . HIS A 1 283 ? -12.308 0.084 30.105 1.00 87.56 283 HIS A C 1
ATOM 2237 O O . HIS A 1 283 ? -11.297 0.058 30.801 1.00 87.56 283 HIS A O 1
ATOM 2243 N N . ILE A 1 284 ? -12.607 1.139 29.343 1.00 87.50 284 ILE A N 1
ATOM 2244 C CA . ILE A 1 284 ? -11.697 2.283 29.172 1.00 87.50 284 ILE A CA 1
ATOM 2245 C C . ILE A 1 284 ? -11.834 3.366 30.250 1.00 87.50 284 ILE A C 1
ATOM 2247 O O . ILE A 1 284 ? -11.061 4.320 30.257 1.00 87.50 284 ILE A O 1
ATOM 2251 N N . SER A 1 285 ? -12.779 3.229 31.185 1.00 83.44 285 SER A N 1
ATOM 2252 C CA . SER A 1 285 ? -13.099 4.265 32.180 1.00 83.44 285 SER A CA 1
ATOM 2253 C C . SER A 1 285 ? -11.902 4.690 33.039 1.00 83.44 285 SER A C 1
ATOM 2255 O O . SER A 1 285 ? -11.693 5.884 33.244 1.00 83.44 285 SER A O 1
ATOM 2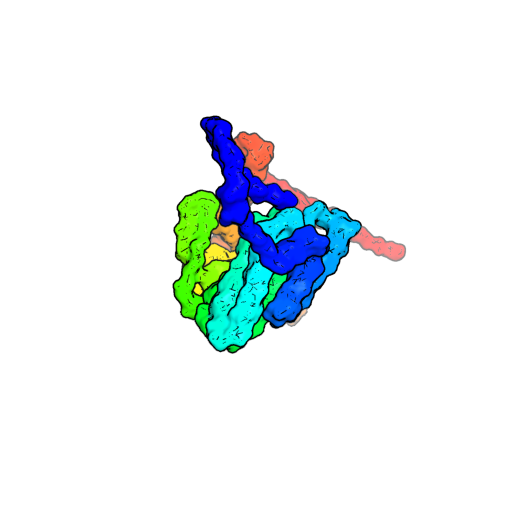257 N N . LYS A 1 286 ? -11.081 3.734 33.495 1.00 78.62 286 LYS A N 1
ATOM 2258 C CA . LYS A 1 286 ? -9.874 4.013 34.291 1.00 78.62 286 LYS A CA 1
ATOM 2259 C C . LYS A 1 286 ? -8.813 4.753 33.476 1.00 78.62 286 LYS A C 1
ATOM 2261 O O . LYS A 1 286 ? -8.200 5.686 33.984 1.00 78.62 286 LYS A O 1
ATOM 2266 N N . ASN A 1 287 ? -8.648 4.379 32.207 1.00 76.88 287 ASN A N 1
ATOM 2267 C CA . ASN A 1 287 ? -7.685 5.022 31.315 1.00 76.88 287 ASN A CA 1
ATOM 2268 C C . ASN A 1 287 ? -8.097 6.471 31.030 1.00 76.88 287 ASN A C 1
ATOM 2270 O O . ASN A 1 287 ? -7.250 7.351 31.111 1.00 76.88 287 ASN A O 1
ATOM 2274 N N . MET A 1 288 ? -9.393 6.734 30.822 1.00 74.56 288 MET A N 1
ATOM 2275 C CA . MET A 1 288 ? -9.931 8.088 30.616 1.00 74.56 288 MET A CA 1
ATOM 2276 C C . MET A 1 288 ? -9.706 9.029 31.807 1.00 74.56 288 MET A C 1
ATOM 2278 O O . MET A 1 288 ? -9.428 10.207 31.610 1.00 74.56 288 MET A O 1
ATOM 2282 N N . LEU A 1 289 ? -9.814 8.517 33.038 1.00 68.06 289 LEU A N 1
ATOM 2283 C CA . LEU A 1 289 ? -9.630 9.301 34.268 1.00 68.06 289 LEU A CA 1
ATOM 2284 C C . LEU A 1 289 ? -8.160 9.643 34.556 1.00 68.06 289 LEU A C 1
ATOM 2286 O O . LEU A 1 289 ? -7.887 10.534 35.351 1.00 68.06 289 LEU A O 1
ATOM 2290 N N . SER A 1 290 ? -7.220 8.940 33.920 1.00 68.31 290 SER A N 1
ATOM 2291 C CA . SER A 1 290 ? -5.777 9.138 34.111 1.00 68.31 290 SER A CA 1
ATOM 2292 C C . SER A 1 290 ? -5.160 10.200 33.188 1.00 68.31 290 SER A C 1
ATOM 2294 O O . SER A 1 290 ? -3.950 10.419 33.226 1.00 68.31 290 SER A O 1
ATOM 2296 N N . CYS A 1 291 ? -5.960 10.832 32.324 1.00 63.66 291 CYS A N 1
ATOM 2297 C CA . CYS A 1 291 ? -5.473 11.726 31.274 1.00 63.66 291 CYS A CA 1
ATOM 2298 C C . CYS A 1 291 ? -5.430 13.196 31.716 1.00 63.66 291 CYS A C 1
ATOM 2300 O O . CYS A 1 291 ? -6.290 13.663 32.459 1.00 63.66 291 CYS A O 1
ATOM 2302 N N . SER A 1 292 ? -4.428 13.934 31.224 1.00 60.47 292 SER A N 1
ATOM 2303 C CA . SER A 1 292 ? -4.256 15.357 31.531 1.00 60.47 292 SER A CA 1
ATOM 2304 C C . SER A 1 292 ? -5.343 16.206 30.852 1.00 60.47 292 SER A C 1
ATOM 2306 O O . SER A 1 292 ? -5.551 16.056 29.645 1.00 60.47 292 SER A O 1
ATOM 2308 N N . PRO A 1 293 ? -5.997 17.137 31.574 1.00 60.91 293 PRO A N 1
ATOM 2309 C CA . PRO A 1 293 ? -7.046 18.000 31.024 1.00 60.91 293 PRO A CA 1
ATOM 2310 C C . PRO A 1 293 ? -6.545 19.019 29.983 1.00 60.91 293 PRO A C 1
ATOM 2312 O O . PRO A 1 293 ? -7.360 19.623 29.292 1.00 60.91 293 PRO A O 1
ATOM 2315 N N . ASN A 1 294 ? -5.226 19.194 29.834 1.00 62.88 294 ASN A N 1
ATOM 2316 C CA . ASN A 1 294 ? -4.637 20.200 28.942 1.00 62.88 294 ASN A CA 1
ATOM 2317 C C . ASN A 1 294 ? -4.320 19.688 27.524 1.00 62.88 294 ASN A C 1
ATOM 2319 O O . ASN A 1 294 ? -3.923 20.479 26.670 1.00 62.88 294 ASN A O 1
ATOM 2323 N N . ASP A 1 295 ? -4.485 18.391 27.238 1.00 71.81 295 ASP A N 1
ATOM 2324 C CA . ASP A 1 295 ? -4.279 17.855 25.886 1.00 71.81 295 ASP A CA 1
ATOM 2325 C C . ASP A 1 295 ? -5.592 17.867 25.090 1.00 71.81 295 ASP A C 1
ATOM 2327 O O . ASP A 1 295 ? -6.532 17.111 25.361 1.00 71.81 295 ASP A O 1
ATOM 2331 N N . LYS A 1 296 ? -5.634 18.719 24.059 1.00 74.81 296 LYS A N 1
ATOM 2332 C CA . LYS A 1 296 ? -6.789 18.916 23.173 1.00 74.81 296 LYS A CA 1
ATOM 2333 C C . LYS A 1 296 ? -7.341 17.603 22.607 1.00 74.81 296 LYS A C 1
ATOM 2335 O O . LYS A 1 296 ? -8.559 17.463 22.491 1.00 74.81 296 LYS A O 1
ATOM 2340 N N . ASN A 1 297 ? -6.478 16.644 22.274 1.00 73.38 297 ASN A N 1
ATOM 2341 C CA . ASN A 1 297 ? -6.914 15.375 21.693 1.00 73.38 297 ASN A CA 1
ATOM 2342 C C . ASN A 1 297 ? -7.628 14.486 22.726 1.00 73.38 297 ASN A C 1
ATOM 2344 O O . ASN A 1 297 ? -8.585 13.785 22.391 1.00 73.38 297 ASN A O 1
ATOM 2348 N N . TYR A 1 298 ? -7.211 14.542 23.995 1.00 79.19 298 TYR A N 1
ATOM 2349 C CA . TYR A 1 298 ? -7.884 13.820 25.077 1.00 79.19 298 TYR A CA 1
ATOM 2350 C C . TYR A 1 298 ? -9.206 14.470 25.472 1.00 79.19 298 TYR A C 1
ATOM 2352 O O . TYR A 1 298 ? -10.153 13.751 25.785 1.00 79.19 298 TYR A O 1
ATOM 2360 N N . VAL A 1 299 ? -9.314 15.801 25.400 1.00 78.06 299 VAL A N 1
ATOM 2361 C CA . VAL A 1 299 ? -10.589 16.505 25.620 1.00 78.06 299 VAL A CA 1
ATOM 2362 C C . VAL A 1 299 ? -11.647 16.037 24.616 1.00 78.06 299 VAL A C 1
ATOM 2364 O O . VAL A 1 299 ? -12.783 15.743 24.996 1.00 78.06 299 VAL A O 1
ATOM 2367 N N . GLU A 1 300 ? -11.278 15.889 23.340 1.00 82.25 300 GLU A N 1
ATOM 2368 C CA . GLU A 1 300 ? -12.189 15.350 22.326 1.00 82.25 300 GLU A CA 1
ATOM 2369 C C . GLU A 1 300 ? -12.615 13.911 22.659 1.00 82.25 300 GLU A C 1
ATOM 2371 O O . GLU A 1 300 ? -13.813 13.608 22.678 1.00 82.25 300 GLU A O 1
ATOM 2376 N N . ALA A 1 301 ? -11.667 13.034 22.998 1.00 83.00 301 ALA A N 1
ATOM 2377 C CA . ALA A 1 301 ? -11.969 11.661 23.397 1.00 83.00 301 ALA A CA 1
ATOM 2378 C C . ALA A 1 301 ? -12.877 11.594 24.643 1.00 83.00 301 ALA A C 1
ATOM 2380 O O . ALA A 1 301 ? -13.813 10.791 24.683 1.00 83.00 301 ALA A O 1
ATOM 2381 N N . LEU A 1 302 ? -12.659 12.465 25.634 1.00 83.56 302 LEU A N 1
ATOM 2382 C CA . LEU A 1 302 ? -13.471 12.556 26.851 1.00 83.56 302 LEU A CA 1
ATOM 2383 C C . LEU A 1 302 ? -14.909 12.973 26.545 1.00 83.56 302 LEU A C 1
ATOM 2385 O O . LEU A 1 302 ? -15.847 12.337 27.028 1.00 83.56 302 LEU A O 1
ATOM 2389 N N . SER A 1 303 ? -15.092 13.970 25.679 1.00 81.94 303 SER A N 1
ATOM 2390 C CA . SER A 1 303 ? -16.425 14.397 25.244 1.00 81.94 303 SER A CA 1
ATOM 2391 C C . SER A 1 303 ? -17.196 13.256 24.562 1.00 81.94 303 SER A C 1
ATOM 2393 O O . SER A 1 303 ? -18.366 12.997 24.872 1.00 81.94 303 SER A O 1
ATOM 2395 N N . ARG A 1 304 ? -16.520 12.491 23.690 1.00 88.00 304 ARG A N 1
ATOM 2396 C CA . ARG A 1 304 ? -17.091 11.317 23.015 1.00 88.00 304 ARG A CA 1
ATOM 2397 C C . ARG A 1 304 ? -17.453 10.224 24.017 1.00 88.00 304 ARG A C 1
ATOM 2399 O O . ARG A 1 304 ? -18.557 9.684 23.946 1.00 88.00 304 ARG A O 1
ATOM 2406 N N . TYR A 1 305 ? -16.565 9.928 24.963 1.00 87.81 305 TYR A N 1
ATOM 2407 C CA . TYR A 1 305 ? -16.803 8.963 26.037 1.00 87.81 305 TYR A CA 1
ATOM 2408 C C . TYR A 1 305 ? -18.059 9.304 26.849 1.00 87.81 305 TYR A C 1
ATOM 2410 O O . TYR A 1 305 ? -18.954 8.461 26.972 1.00 87.81 305 TYR A O 1
ATOM 2418 N N . SER A 1 306 ? -18.169 10.540 27.344 1.00 83.00 306 SER A N 1
ATOM 2419 C CA . SER A 1 306 ? -19.315 10.996 28.141 1.00 83.00 306 SER A CA 1
ATOM 2420 C C . SER A 1 306 ? -20.626 10.907 27.356 1.00 83.00 306 SER A C 1
ATOM 2422 O O . SER A 1 306 ? -21.625 10.388 27.863 1.00 83.00 306 SER A O 1
ATOM 2424 N N . CYS A 1 307 ? -20.613 11.312 26.082 1.00 86.75 307 CYS A N 1
ATOM 2425 C CA . CYS A 1 307 ? -21.776 11.220 25.201 1.00 86.75 307 CYS A CA 1
ATOM 2426 C C . CYS A 1 307 ? -22.246 9.766 25.002 1.00 86.75 307 CYS A C 1
ATOM 2428 O O . CYS A 1 307 ? -23.424 9.456 25.209 1.00 86.75 307 CYS A O 1
ATOM 2430 N N . LEU A 1 308 ? -21.337 8.846 24.655 1.00 87.00 308 LEU A N 1
ATOM 2431 C CA . LEU A 1 308 ? -21.676 7.432 24.439 1.00 87.00 308 LEU A CA 1
ATOM 2432 C C . LEU A 1 308 ? -22.150 6.752 25.731 1.00 87.00 308 LEU A C 1
ATOM 2434 O O . LEU A 1 308 ? -23.105 5.965 25.712 1.00 87.00 308 LEU A O 1
ATOM 2438 N N . LYS A 1 309 ? -21.536 7.098 26.869 1.00 86.50 309 LYS A N 1
ATOM 2439 C CA . LYS A 1 309 ? -21.957 6.633 28.194 1.00 86.50 309 LYS A CA 1
ATOM 2440 C C . LYS A 1 309 ? -23.396 7.072 28.487 1.00 86.50 309 LYS A C 1
ATOM 2442 O O . LYS A 1 309 ? -24.234 6.232 28.824 1.00 86.50 309 LYS A O 1
ATOM 2447 N N . GLY A 1 310 ? -23.723 8.347 28.259 1.00 79.75 310 GLY A N 1
ATOM 2448 C CA . GLY A 1 310 ? -25.082 8.880 28.405 1.00 79.75 310 GLY A CA 1
ATOM 2449 C C . GLY A 1 310 ? -26.115 8.185 27.506 1.00 79.75 310 GLY A C 1
ATOM 2450 O O . GLY A 1 310 ? -27.216 7.851 27.958 1.00 79.75 310 GLY A O 1
ATOM 2451 N N . GLN A 1 311 ? -25.759 7.884 26.252 1.00 83.44 311 GLN A N 1
ATOM 2452 C CA . GLN A 1 311 ? -26.631 7.144 25.327 1.00 83.44 311 GLN A CA 1
ATOM 2453 C C . GLN A 1 311 ? -26.952 5.727 25.829 1.00 83.44 311 GLN A C 1
ATOM 2455 O O . GLN A 1 311 ? -28.111 5.300 25.771 1.00 83.44 311 GLN A O 1
ATOM 2460 N N . CYS A 1 312 ? -25.958 5.021 26.379 1.00 82.69 312 CYS A N 1
ATOM 2461 C CA . CYS A 1 312 ? -26.152 3.698 26.974 1.00 82.69 312 CYS A CA 1
ATOM 2462 C C . CYS A 1 312 ? -27.116 3.732 28.174 1.00 82.69 312 CYS A C 1
ATOM 2464 O O . CYS A 1 312 ? -28.005 2.880 28.274 1.00 82.69 312 CYS A O 1
ATOM 2466 N N . TYR A 1 313 ? -26.995 4.726 29.064 1.00 77.69 313 TYR A N 1
ATOM 2467 C CA . TYR A 1 313 ? -27.868 4.854 30.241 1.00 77.69 313 TYR A CA 1
ATOM 2468 C C . TYR A 1 313 ? -29.313 5.231 29.886 1.00 77.69 313 TYR A C 1
ATOM 247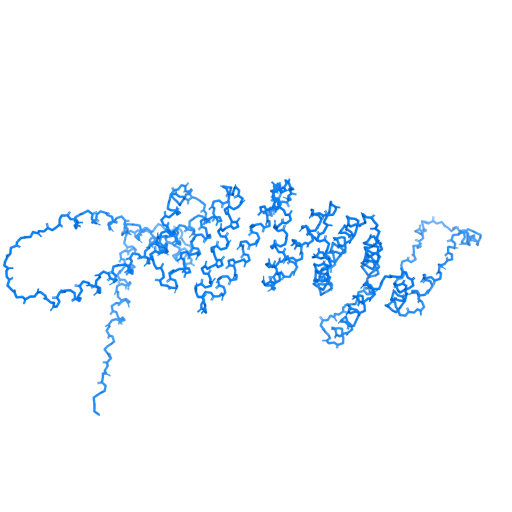0 O O . TYR A 1 313 ? -30.255 4.627 30.410 1.00 77.69 313 TYR A O 1
ATOM 2478 N N . ASN A 1 314 ? -29.511 6.169 28.956 1.00 67.56 314 ASN A N 1
ATOM 2479 C CA . ASN A 1 314 ? -30.848 6.619 28.552 1.00 67.56 314 ASN A CA 1
ATOM 2480 C C . ASN A 1 314 ? -31.696 5.494 27.927 1.00 67.56 314 ASN A C 1
ATOM 2482 O O . ASN A 1 314 ? -32.906 5.425 28.158 1.00 67.56 314 ASN A O 1
ATOM 2486 N N . ARG A 1 315 ? -31.081 4.576 27.169 1.00 64.12 315 ARG A N 1
ATOM 2487 C CA . ARG A 1 315 ? -31.777 3.423 26.564 1.00 64.12 315 ARG A CA 1
ATOM 2488 C C . ARG A 1 315 ? -32.029 2.283 27.552 1.00 64.12 315 ARG A C 1
ATOM 2490 O O . ARG A 1 315 ? -33.103 1.688 27.486 1.00 64.12 315 ARG A O 1
ATOM 2497 N N . ARG A 1 316 ? -31.124 2.034 28.512 1.00 56.69 316 ARG A N 1
ATOM 2498 C CA . ARG A 1 316 ? -31.392 1.102 29.627 1.00 56.69 316 ARG A CA 1
ATOM 2499 C C . ARG A 1 316 ? -32.593 1.557 30.455 1.00 56.69 316 ARG A C 1
ATOM 2501 O O . ARG A 1 316 ? -33.431 0.730 30.793 1.00 56.69 316 ARG A O 1
ATOM 2508 N N . ARG A 1 317 ? -32.736 2.865 30.710 1.00 44.50 317 ARG A N 1
ATOM 2509 C CA . ARG A 1 317 ? -33.936 3.416 31.362 1.00 44.50 317 ARG A CA 1
ATOM 2510 C C . ARG A 1 317 ? -35.203 3.172 30.544 1.00 44.50 317 ARG A C 1
ATOM 2512 O O . ARG A 1 317 ? -36.170 2.695 31.118 1.00 44.50 317 ARG A O 1
ATOM 2519 N N . LYS A 1 318 ? -35.204 3.422 29.229 1.00 47.56 318 LYS A N 1
ATOM 2520 C CA . LYS A 1 318 ? -36.378 3.131 28.381 1.00 47.56 318 LYS A CA 1
ATOM 2521 C C . LYS A 1 318 ? -36.774 1.650 28.406 1.00 47.56 318 LYS A C 1
ATOM 2523 O O . LYS A 1 318 ? -37.933 1.364 28.648 1.00 47.56 318 LYS A O 1
ATOM 2528 N N . GLN A 1 319 ? -35.819 0.721 28.294 1.00 44.75 319 GLN A N 1
ATOM 2529 C CA . GLN A 1 319 ? -36.111 -0.719 28.403 1.00 44.75 319 GLN A CA 1
ATOM 2530 C C . GLN A 1 319 ? -36.664 -1.123 29.781 1.00 44.75 319 GLN A C 1
ATOM 2532 O O . GLN A 1 319 ? -37.554 -1.961 29.85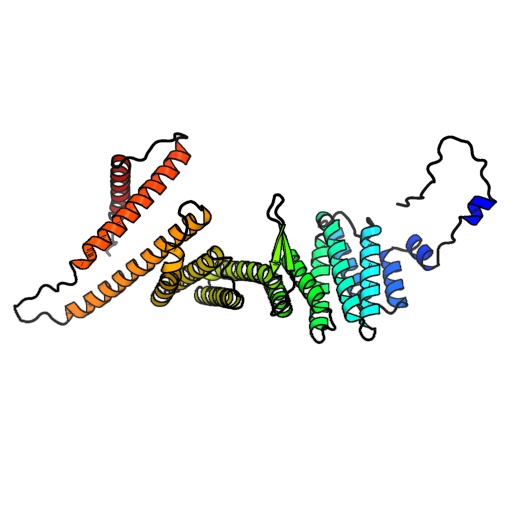8 1.00 44.75 319 GLN A O 1
ATOM 2537 N N . ILE A 1 320 ? -36.175 -0.525 30.873 1.00 40.47 320 ILE A N 1
ATOM 2538 C CA . ILE A 1 320 ? -36.693 -0.789 32.227 1.00 40.47 320 ILE A CA 1
ATOM 2539 C C . ILE A 1 320 ? -38.101 -0.199 32.409 1.00 40.47 320 ILE A C 1
ATOM 2541 O O . ILE A 1 320 ? -38.951 -0.828 33.035 1.00 40.47 320 ILE A O 1
ATOM 2545 N N . PHE A 1 321 ? -38.369 0.984 31.851 1.00 33.25 321 PHE A N 1
ATOM 2546 C CA . PHE A 1 321 ? -39.695 1.605 31.893 1.00 33.25 321 PHE A CA 1
ATOM 2547 C C . PHE A 1 321 ? -40.721 0.859 31.025 1.00 33.25 321 PHE A C 1
ATOM 2549 O O . PHE A 1 321 ? -41.848 0.673 31.480 1.00 33.25 321 PHE A O 1
ATOM 2556 N N . ASP A 1 322 ? -40.329 0.369 29.846 1.00 33.38 322 ASP A N 1
ATOM 2557 C CA . ASP A 1 322 ? -41.203 -0.411 28.960 1.00 33.38 322 ASP A CA 1
ATOM 2558 C C . ASP A 1 322 ? -41.523 -1.794 29.571 1.00 33.38 322 ASP A C 1
ATOM 2560 O O . ASP A 1 322 ? -42.688 -2.180 29.644 1.00 33.38 322 ASP A O 1
ATOM 2564 N N . CYS A 1 323 ? -40.538 -2.492 30.157 1.00 34.22 323 CYS A N 1
ATOM 2565 C CA . CYS A 1 323 ? -40.783 -3.744 30.894 1.00 34.22 323 CYS A CA 1
ATOM 2566 C C . CYS A 1 323 ? -41.574 -3.540 32.205 1.00 34.22 323 CYS A C 1
ATOM 2568 O O . CYS A 1 323 ? -42.289 -4.437 32.655 1.00 34.22 323 CYS A O 1
ATOM 2570 N N . GLY A 1 324 ? -41.454 -2.367 32.838 1.00 31.47 324 GLY A N 1
ATOM 2571 C CA . GLY A 1 324 ? -42.161 -2.022 34.076 1.00 31.47 324 GLY A CA 1
ATOM 2572 C C . GLY A 1 324 ? -43.642 -1.675 33.883 1.00 31.47 324 GLY A C 1
ATOM 2573 O O . GLY A 1 324 ? -44.416 -1.758 34.841 1.00 31.47 324 GLY A O 1
ATOM 2574 N N . PHE A 1 325 ? -44.059 -1.318 32.663 1.00 29.78 325 PHE A N 1
ATOM 2575 C CA . PHE A 1 325 ? -45.463 -1.047 32.339 1.00 29.78 325 PHE A CA 1
ATOM 2576 C C . PHE A 1 325 ? -46.265 -2.322 32.040 1.00 29.78 325 PHE A C 1
ATOM 2578 O O . PHE A 1 325 ? -47.440 -2.390 32.411 1.00 29.78 325 PHE A O 1
ATOM 2585 N N . ASP A 1 326 ? -45.639 -3.363 31.480 1.00 30.67 326 ASP A N 1
ATOM 2586 C CA . ASP A 1 326 ? -46.321 -4.636 31.194 1.00 30.67 326 ASP A CA 1
ATOM 2587 C C . ASP A 1 326 ? -46.568 -5.495 32.443 1.00 30.67 326 ASP A C 1
ATOM 2589 O O . ASP A 1 326 ? -47.565 -6.217 32.520 1.00 30.67 326 ASP A O 1
ATOM 2593 N N . GLN A 1 327 ? -45.743 -5.370 33.488 1.00 32.78 327 GLN A N 1
ATOM 2594 C CA . GLN A 1 327 ? -45.985 -6.091 34.747 1.00 32.78 327 GLN A CA 1
ATOM 2595 C C . GLN A 1 327 ? -47.033 -5.420 35.652 1.00 32.78 327 GLN A C 1
ATOM 2597 O O . GLN A 1 327 ? -47.656 -6.095 36.475 1.00 32.78 327 GLN A O 1
ATOM 2602 N N . LYS A 1 328 ? -47.306 -4.118 35.478 1.00 32.28 328 LYS A N 1
ATOM 2603 C CA . LYS A 1 328 ? -48.295 -3.387 36.294 1.00 32.28 328 LYS A CA 1
ATOM 2604 C C . LYS A 1 328 ? -49.748 -3.534 35.835 1.00 32.28 328 LYS A C 1
ATOM 2606 O O . LYS A 1 328 ? -50.641 -3.182 36.598 1.00 32.28 328 LYS A O 1
ATOM 2611 N N . LYS A 1 329 ? -50.021 -4.125 34.665 1.00 31.64 329 LYS A N 1
ATOM 2612 C CA . LYS A 1 329 ? -51.400 -4.442 34.235 1.00 31.64 329 LYS A CA 1
ATOM 2613 C C . LYS A 1 329 ? -51.945 -5.782 34.747 1.00 31.64 329 LYS A C 1
ATOM 2615 O O . LYS A 1 329 ? -53.137 -6.026 34.598 1.00 31.64 329 LYS A O 1
ATOM 2620 N N . LYS A 1 330 ? -51.126 -6.637 35.379 1.00 33.06 330 LYS A N 1
ATOM 2621 C CA . LYS A 1 330 ? -51.564 -7.957 35.890 1.00 33.06 330 LYS A CA 1
ATOM 2622 C C . LYS A 1 330 ? -51.690 -8.082 37.412 1.00 33.06 330 LYS A C 1
ATOM 2624 O O . LYS A 1 330 ? -52.117 -9.129 37.887 1.00 33.06 330 LYS A O 1
ATOM 2629 N N . LYS A 1 331 ? -51.389 -7.040 38.193 1.00 34.81 331 LYS A N 1
ATOM 2630 C CA . LYS A 1 331 ? -51.584 -7.051 39.655 1.00 34.81 331 LYS A CA 1
ATOM 2631 C C . LYS A 1 331 ? -52.216 -5.749 40.148 1.00 34.81 331 LYS A C 1
ATOM 2633 O O . LYS A 1 331 ? -51.541 -4.891 40.700 1.00 34.81 331 LYS A O 1
ATOM 2638 N N . SER A 1 332 ? -53.528 -5.615 39.975 1.00 32.84 332 SER A N 1
ATOM 2639 C CA . SER A 1 332 ? -54.326 -4.664 40.755 1.00 32.84 332 SER A CA 1
ATOM 2640 C C . SER A 1 332 ? -55.687 -5.266 41.111 1.00 32.84 332 SER A C 1
ATOM 2642 O O . SER A 1 332 ? -56.719 -4.868 40.577 1.00 32.84 332 SER A O 1
ATOM 2644 N N . LYS A 1 333 ? -55.689 -6.234 42.030 1.00 33.84 333 LYS A N 1
ATOM 2645 C CA . LYS A 1 333 ? -56.806 -6.448 42.958 1.00 33.84 333 LYS A CA 1
ATOM 2646 C C . LYS A 1 333 ? -56.235 -6.853 44.320 1.00 33.84 333 LYS A C 1
ATOM 2648 O O . LYS A 1 333 ? -55.692 -7.941 44.450 1.00 33.84 333 LYS A O 1
ATOM 2653 N N . GLY A 1 334 ? -56.383 -5.954 45.295 1.00 29.62 334 GLY A N 1
ATOM 2654 C CA . GLY A 1 334 ? -56.329 -6.247 46.731 1.00 29.62 334 GLY A CA 1
ATOM 2655 C C . GLY A 1 334 ? -54.985 -6.029 47.438 1.00 29.62 334 GLY A C 1
ATOM 2656 O O . GLY A 1 334 ? -54.014 -6.713 47.142 1.00 29.62 334 GLY A O 1
ATOM 2657 N N . GLY A 1 335 ? -54.975 -5.142 48.443 1.00 26.27 335 GLY A N 1
ATOM 2658 C CA . GLY A 1 335 ? -54.024 -5.202 49.566 1.00 26.27 335 GLY A CA 1
ATOM 2659 C C . GLY A 1 335 ? -53.230 -3.924 49.861 1.00 26.27 335 GLY A C 1
ATOM 2660 O O . GLY A 1 335 ? -52.405 -3.503 49.060 1.00 26.27 335 GLY A O 1
ATOM 2661 N N . LYS A 1 336 ? -53.469 -3.337 51.042 1.00 32.38 336 LYS A N 1
ATOM 2662 C CA . LYS A 1 336 ? -52.696 -2.257 51.691 1.00 32.38 336 LYS A CA 1
ATOM 2663 C C . LYS A 1 336 ? -51.302 -2.747 52.138 1.00 32.38 336 LYS A C 1
ATOM 2665 O O . LYS A 1 336 ? -51.188 -3.900 52.535 1.00 32.38 336 LYS A O 1
ATOM 2670 N N . GLY A 1 337 ? -50.317 -1.841 52.235 1.00 25.64 337 GLY A N 1
ATOM 2671 C CA . GLY A 1 337 ? -49.182 -1.976 53.174 1.00 25.64 337 GLY A CA 1
ATOM 2672 C C . GLY A 1 337 ? -47.766 -1.753 52.611 1.00 25.64 337 GLY A C 1
ATOM 2673 O O . GLY A 1 337 ? -47.345 -2.453 51.704 1.00 25.64 337 GLY A O 1
ATOM 2674 N N . HIS A 1 338 ? -47.073 -0.764 53.193 1.00 29.08 338 HIS A N 1
ATOM 2675 C CA . HIS A 1 338 ? -45.626 -0.462 53.268 1.00 29.08 338 HIS A CA 1
ATOM 2676 C C . HIS A 1 338 ? -44.576 -1.278 52.478 1.00 29.08 338 HIS A C 1
ATOM 2678 O O . HIS A 1 338 ? -44.444 -2.478 52.664 1.00 29.08 338 HIS A O 1
ATOM 2684 N N . PHE A 1 339 ? -43.678 -0.588 51.760 1.00 26.55 339 PHE A N 1
ATOM 2685 C CA . PHE A 1 339 ? -42.358 -0.119 52.244 1.00 26.55 339 PHE A CA 1
ATOM 2686 C C . PHE A 1 339 ? -41.677 0.690 51.121 1.00 26.55 339 PHE A C 1
ATOM 2688 O O . PHE A 1 339 ? -41.677 0.282 49.960 1.00 26.55 339 PHE A O 1
ATOM 2695 N N . ALA A 1 340 ? -41.134 1.864 51.450 1.00 27.34 340 ALA A N 1
ATOM 2696 C CA . ALA A 1 340 ? -40.289 2.634 50.543 1.00 27.34 340 ALA A CA 1
ATOM 2697 C C . ALA A 1 340 ? -38.924 1.939 50.432 1.00 27.34 340 ALA A C 1
ATOM 2699 O O . ALA A 1 340 ? -38.256 1.733 51.440 1.00 27.34 340 ALA A O 1
ATOM 2700 N N . ASP A 1 341 ? -38.534 1.560 49.217 1.00 28.64 341 ASP A N 1
ATOM 2701 C CA . ASP A 1 341 ? -37.276 0.863 48.954 1.00 28.64 341 ASP A CA 1
ATOM 2702 C C . ASP A 1 341 ? -36.110 1.872 48.930 1.00 28.64 341 ASP A C 1
ATOM 2704 O O . ASP A 1 341 ? -36.038 2.768 48.080 1.00 28.64 341 ASP A O 1
ATOM 2708 N N . SER A 1 342 ? -35.198 1.736 49.891 1.00 28.11 342 SER A N 1
ATOM 2709 C CA . SER A 1 342 ? -34.119 2.665 50.270 1.00 28.11 342 SER A CA 1
ATOM 2710 C C . SER A 1 342 ? -33.000 2.833 49.227 1.00 28.11 342 SER A C 1
ATOM 2712 O O . SER A 1 342 ? -31.966 3.435 49.508 1.00 28.11 342 SER A O 1
ATOM 2714 N N . ARG A 1 343 ? -33.169 2.319 48.003 1.00 32.38 343 ARG A N 1
ATOM 2715 C CA . ARG A 1 343 ? -32.188 2.437 46.904 1.00 32.38 343 ARG A CA 1
ATOM 2716 C C . ARG A 1 343 ? -32.392 3.669 46.023 1.00 32.38 343 ARG A C 1
ATOM 2718 O O . ARG A 1 343 ? -31.518 3.999 45.225 1.00 32.38 343 ARG A O 1
ATOM 2725 N N . SER A 1 344 ? -33.516 4.368 46.160 1.00 32.44 344 SER A N 1
ATOM 2726 C CA . SER A 1 344 ? -33.813 5.582 45.390 1.00 32.44 344 SER A CA 1
ATOM 2727 C C . SER A 1 344 ? -32.997 6.800 45.851 1.00 32.44 344 SER A C 1
ATOM 2729 O O . SER A 1 344 ? -32.635 7.634 45.019 1.00 32.44 344 SER A O 1
ATOM 2731 N N . PHE A 1 345 ? -32.610 6.866 47.131 1.00 29.08 345 PHE A N 1
ATOM 2732 C CA . PHE A 1 345 ? -31.895 8.014 47.706 1.00 29.08 345 PHE A CA 1
ATOM 2733 C C . PHE A 1 345 ? -30.400 8.095 47.350 1.00 29.08 345 PHE A C 1
ATOM 2735 O O . PHE A 1 345 ? -29.851 9.192 47.299 1.00 29.08 345 PHE A O 1
ATOM 2742 N N . HIS A 1 346 ? -29.744 6.984 46.992 1.00 33.22 346 HIS A N 1
ATOM 2743 C CA . HIS A 1 346 ? -28.324 6.996 46.598 1.00 33.22 346 HIS A CA 1
ATOM 2744 C C . HIS A 1 346 ? -28.072 7.395 45.130 1.00 33.22 346 HIS A C 1
ATOM 2746 O O . HIS A 1 346 ? -26.925 7.537 44.718 1.00 33.22 346 HIS A O 1
ATOM 2752 N N . SER A 1 347 ? -29.128 7.616 44.336 1.00 35.19 347 SER A N 1
ATOM 2753 C CA . SER A 1 347 ? -29.014 8.072 42.939 1.00 35.19 347 SER A CA 1
ATOM 2754 C C . SER A 1 347 ? -29.046 9.596 42.773 1.00 35.19 347 SER A C 1
ATOM 2756 O O . SER A 1 347 ? -28.605 10.109 41.746 1.00 35.19 347 SER A O 1
ATOM 2758 N N . LEU A 1 348 ? -29.522 10.334 43.782 1.00 28.33 348 LEU A N 1
ATOM 2759 C CA . LEU A 1 348 ? -29.639 11.796 43.740 1.00 28.33 348 LEU A CA 1
ATOM 2760 C C . LEU A 1 348 ? -28.275 12.519 43.668 1.00 28.33 348 LEU A C 1
ATOM 2762 O O . LEU A 1 348 ? -28.145 13.430 42.849 1.00 28.33 348 LEU A O 1
ATOM 2766 N N . PRO A 1 349 ? -27.240 12.108 44.433 1.00 31.77 349 PRO A N 1
ATOM 2767 C CA . PRO A 1 349 ? -25.918 12.739 44.365 1.00 31.77 349 PRO A CA 1
ATOM 2768 C C . PRO A 1 349 ? -25.215 12.513 43.018 1.00 31.77 349 PRO A C 1
ATOM 2770 O O . PRO A 1 349 ? -24.602 13.429 42.478 1.00 31.77 349 PRO A O 1
ATOM 2773 N N . GLN A 1 350 ? -25.370 11.324 42.420 1.00 36.53 350 GLN A N 1
ATOM 2774 C CA . GLN A 1 350 ? -24.811 11.017 41.098 1.00 36.53 350 GLN A CA 1
ATOM 2775 C C . GLN A 1 350 ? -25.536 11.787 39.984 1.00 36.53 350 GLN A C 1
ATOM 2777 O O . GLN A 1 350 ? -24.903 12.271 39.052 1.00 36.53 350 GLN A O 1
ATOM 2782 N N . HIS A 1 351 ? -26.854 11.974 40.113 1.00 38.38 351 HIS A N 1
ATOM 2783 C CA . HIS A 1 351 ? -27.632 12.822 39.212 1.00 38.38 351 HIS A CA 1
ATOM 2784 C C . HIS A 1 351 ? -27.243 14.301 39.298 1.00 38.38 351 HIS A C 1
ATOM 2786 O O . HIS A 1 351 ? -27.214 14.965 38.268 1.00 38.38 351 HIS A O 1
ATOM 2792 N N . LEU A 1 352 ? -26.912 14.813 40.486 1.00 31.20 352 LEU A N 1
ATOM 2793 C CA . LEU A 1 352 ? -26.381 16.168 40.653 1.00 31.20 352 LEU A CA 1
ATOM 2794 C C . LEU A 1 352 ? -24.998 16.317 40.011 1.00 31.20 352 LEU A C 1
ATOM 2796 O O . LEU A 1 352 ? -24.779 17.298 39.313 1.00 31.20 352 LEU A O 1
ATOM 2800 N N . LEU A 1 353 ? -24.109 15.328 40.149 1.00 36.31 353 LEU A N 1
ATOM 2801 C CA . LEU A 1 353 ? -22.799 15.331 39.484 1.00 36.31 353 LEU A CA 1
ATOM 2802 C C . LEU A 1 353 ? -22.909 15.264 37.953 1.00 36.31 353 LEU A C 1
ATOM 2804 O O . LEU A 1 353 ? -22.196 15.988 37.266 1.00 36.31 353 LEU A O 1
ATOM 2808 N N . ASP A 1 354 ? -23.836 14.470 37.414 1.00 40.59 354 ASP A N 1
ATOM 2809 C CA . ASP A 1 354 ? -24.083 14.391 35.968 1.00 40.59 354 ASP A CA 1
ATOM 2810 C C . ASP A 1 354 ? -24.747 15.674 35.423 1.00 40.59 354 ASP A C 1
ATOM 2812 O O . ASP A 1 354 ? -24.481 16.079 34.292 1.00 40.59 354 ASP A O 1
ATOM 2816 N N . ILE A 1 355 ? -25.585 16.347 36.224 1.00 40.03 355 ILE A N 1
ATOM 2817 C CA . I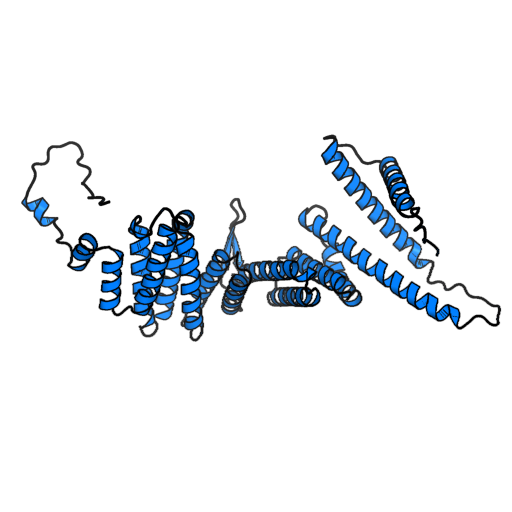LE A 1 355 ? -26.167 17.660 35.893 1.00 40.03 355 ILE A CA 1
ATOM 2818 C C . ILE A 1 355 ? -25.104 18.762 35.966 1.00 40.03 355 ILE A C 1
ATOM 2820 O O . ILE A 1 355 ? -25.095 19.633 35.102 1.00 40.03 355 ILE A O 1
ATOM 2824 N N . ILE A 1 356 ? -24.195 18.721 36.945 1.00 36.78 356 ILE A N 1
ATOM 2825 C CA . ILE A 1 356 ? -23.071 19.660 37.072 1.00 36.78 356 ILE A CA 1
ATOM 2826 C C . ILE A 1 356 ? -22.071 19.454 35.926 1.00 36.78 356 ILE A C 1
ATOM 2828 O O . ILE A 1 356 ? -21.617 20.434 35.342 1.00 36.78 356 ILE A O 1
ATOM 2832 N N . ALA A 1 357 ? -21.792 18.207 35.535 1.00 41.62 357 ALA A N 1
ATOM 2833 C CA . ALA A 1 357 ? -20.974 17.893 34.364 1.00 41.62 357 ALA A CA 1
ATOM 2834 C C . ALA A 1 357 ? -21.640 18.376 33.065 1.00 41.62 357 ALA A C 1
ATOM 2836 O O . ALA A 1 357 ? -21.005 19.055 32.266 1.00 41.62 357 ALA A O 1
ATOM 2837 N N . TYR A 1 358 ? -22.947 18.140 32.895 1.00 44.38 358 TYR A N 1
ATOM 2838 C CA . TYR A 1 358 ? -23.712 18.664 31.761 1.00 44.38 358 TYR A CA 1
ATOM 2839 C C . TYR A 1 358 ? -23.780 20.202 31.755 1.00 44.38 358 TYR A C 1
ATOM 2841 O O . TYR A 1 358 ? -23.740 20.817 30.692 1.00 44.38 358 TYR A O 1
ATOM 2849 N N . ALA A 1 359 ? -23.855 20.848 32.922 1.00 40.31 359 ALA A N 1
ATOM 2850 C CA . ALA A 1 359 ? -23.800 22.303 33.056 1.00 40.31 359 ALA A CA 1
ATOM 2851 C C . ALA A 1 359 ? -22.402 22.857 32.729 1.00 40.31 359 ALA A C 1
ATOM 2853 O O . ALA A 1 359 ? -22.303 23.891 32.072 1.00 40.31 359 ALA A O 1
ATOM 2854 N N . GLY A 1 360 ? -21.334 22.145 33.106 1.00 42.06 360 GLY A N 1
ATOM 2855 C CA . GLY A 1 360 ? -19.956 22.438 32.703 1.00 42.06 360 GLY A CA 1
ATOM 2856 C C . GLY A 1 360 ? -19.752 22.313 31.191 1.00 42.06 360 GLY A C 1
ATOM 2857 O O . GLY A 1 360 ? -19.236 23.231 30.560 1.00 42.06 360 GLY A O 1
ATOM 2858 N N . ASP A 1 361 ? -20.271 21.246 30.584 1.00 49.50 361 ASP A N 1
ATOM 2859 C CA . ASP A 1 361 ? -20.243 21.030 29.132 1.00 49.50 361 ASP A CA 1
ATOM 2860 C C . ASP A 1 361 ? -21.095 22.067 28.379 1.00 49.50 361 ASP A C 1
ATOM 2862 O O . ASP A 1 361 ? -20.738 22.509 27.286 1.00 49.50 361 ASP A O 1
ATOM 2866 N N . THR A 1 362 ? -22.198 22.518 28.986 1.00 47.47 362 THR A N 1
ATOM 2867 C CA . THR A 1 362 ? -23.035 23.607 28.461 1.00 47.47 362 THR A CA 1
ATOM 2868 C C . THR A 1 362 ? -22.300 24.948 28.531 1.00 47.47 362 THR A C 1
ATOM 2870 O O . THR A 1 362 ? -22.339 25.700 27.560 1.00 47.47 362 THR A O 1
ATOM 2873 N N . LYS A 1 363 ? -21.561 25.231 29.614 1.00 43.88 363 LYS A N 1
ATOM 2874 C CA . LYS A 1 363 ? -20.684 26.412 29.707 1.00 43.88 363 LYS A CA 1
ATOM 2875 C C . LYS A 1 363 ? -19.597 26.392 28.638 1.00 43.88 363 LYS A C 1
ATOM 2877 O O . LYS A 1 363 ? -19.400 27.403 27.977 1.00 43.88 363 LYS A O 1
ATOM 2882 N N . ILE A 1 364 ? -18.952 25.246 28.407 1.00 50.62 364 ILE A N 1
ATOM 2883 C CA . ILE A 1 364 ? -17.929 25.087 27.361 1.00 50.62 364 ILE A CA 1
ATOM 2884 C C . ILE A 1 364 ? -18.537 25.290 25.965 1.00 50.62 364 ILE A C 1
ATOM 2886 O O . ILE A 1 364 ? -17.946 25.968 25.130 1.00 50.62 364 ILE A O 1
ATOM 2890 N N . PHE A 1 365 ? -19.732 24.754 25.705 1.00 46.47 365 PHE A N 1
ATOM 2891 C CA . PHE A 1 365 ? -20.428 24.923 24.426 1.00 46.47 365 PHE A CA 1
ATOM 2892 C C . PHE A 1 365 ? -20.881 26.373 24.173 1.00 46.47 365 PHE A C 1
ATOM 2894 O O . PHE A 1 365 ? -20.751 26.870 23.054 1.00 46.47 365 PHE A O 1
ATOM 2901 N N . ILE A 1 366 ? -21.381 27.067 25.201 1.00 51.12 366 ILE A N 1
ATOM 2902 C CA . ILE A 1 366 ? -21.763 28.486 25.122 1.00 51.12 366 ILE A CA 1
ATOM 2903 C C . ILE A 1 366 ? -20.519 29.364 24.954 1.00 51.12 366 ILE A C 1
ATOM 2905 O O . ILE A 1 366 ? -20.503 30.217 24.073 1.00 51.12 366 ILE A O 1
ATOM 2909 N N . TYR A 1 367 ? -19.457 29.110 25.726 1.00 46.88 367 TYR A N 1
ATOM 2910 C CA . TYR A 1 367 ? -18.181 29.824 25.623 1.00 46.88 367 TYR A CA 1
ATOM 2911 C C . TYR A 1 367 ? -17.593 29.716 24.213 1.00 46.88 367 TYR A C 1
ATOM 2913 O O . TYR A 1 367 ? -17.183 30.712 23.623 1.00 46.88 367 TYR A O 1
ATOM 2921 N N . ARG A 1 368 ? -17.627 28.513 23.628 1.00 47.19 368 ARG A N 1
ATOM 2922 C CA . ARG A 1 368 ? -17.098 28.257 22.285 1.00 47.19 368 ARG A CA 1
ATOM 2923 C C . ARG A 1 368 ? -17.901 28.970 21.193 1.00 47.19 368 ARG A C 1
ATOM 2925 O O . ARG A 1 368 ? -17.306 29.636 20.359 1.00 47.19 368 ARG A O 1
ATOM 2932 N N . ASN A 1 369 ? -19.234 28.911 21.245 1.00 46.47 369 ASN A N 1
ATOM 2933 C CA . ASN A 1 369 ? -20.079 29.627 20.280 1.00 46.47 369 ASN A CA 1
ATOM 2934 C C . ASN A 1 369 ? -19.996 31.156 20.428 1.00 46.47 369 ASN A C 1
ATOM 2936 O O . ASN A 1 369 ? -20.109 31.863 19.432 1.00 46.47 369 ASN A O 1
ATOM 2940 N N . ARG A 1 370 ? -19.803 31.677 21.646 1.00 46.19 370 ARG A N 1
ATOM 2941 C CA . ARG A 1 370 ? -19.677 33.122 21.893 1.00 46.19 370 ARG A CA 1
ATOM 2942 C C . ARG A 1 370 ? -18.336 33.669 21.398 1.00 46.19 370 ARG A C 1
ATOM 2944 O O . ARG A 1 370 ? -18.318 34.714 20.753 1.00 46.19 370 ARG A O 1
ATOM 2951 N N . ASN A 1 371 ? -17.243 32.929 21.601 1.00 50.84 371 ASN A N 1
ATOM 2952 C CA . ASN A 1 371 ? -15.937 33.273 21.029 1.00 50.84 371 ASN A CA 1
ATOM 2953 C C . ASN A 1 371 ? -15.949 33.242 19.493 1.00 50.84 371 ASN A C 1
ATOM 2955 O O . ASN A 1 371 ? -15.358 34.124 18.876 1.00 50.84 371 ASN A O 1
ATOM 2959 N N . ASP A 1 372 ? -16.659 32.286 18.884 1.00 48.06 372 ASP A N 1
ATOM 2960 C CA . ASP A 1 372 ? -16.768 32.176 17.422 1.00 48.06 372 ASP A CA 1
ATOM 2961 C C . ASP A 1 372 ? -17.626 33.297 16.788 1.00 48.06 372 ASP A C 1
ATOM 2963 O O . ASP A 1 372 ? -17.447 33.612 15.612 1.00 48.06 372 ASP A O 1
ATOM 2967 N N . LEU A 1 373 ? -18.554 33.905 17.542 1.00 46.09 373 LEU A N 1
ATOM 2968 C CA . LEU A 1 373 ? -19.482 34.929 17.037 1.00 46.09 373 LEU A CA 1
ATOM 2969 C C . LEU A 1 373 ? -19.070 36.373 17.361 1.00 46.09 373 LEU A C 1
ATOM 2971 O O . LEU A 1 373 ? -19.365 37.265 16.568 1.00 46.09 373 LEU A O 1
ATOM 2975 N N . GLU A 1 374 ? -18.417 36.627 18.500 1.00 48.78 374 GLU A N 1
ATOM 2976 C CA . GLU A 1 374 ? -18.243 37.997 19.017 1.00 48.78 374 GLU A CA 1
ATOM 2977 C C . GLU A 1 374 ? -16.781 38.454 19.176 1.00 48.78 374 GLU A C 1
ATOM 2979 O O . GLU A 1 374 ? -16.566 39.623 19.496 1.00 48.78 374 GLU A O 1
ATOM 2984 N N . ASN A 1 375 ? -15.770 37.600 18.933 1.00 50.97 375 ASN A N 1
ATOM 2985 C CA . ASN A 1 375 ? -14.339 37.938 19.103 1.00 50.97 375 ASN A CA 1
ATOM 2986 C C . ASN A 1 375 ? -14.038 38.677 20.431 1.00 50.97 375 ASN A C 1
ATOM 2988 O O . ASN A 1 375 ? -13.238 39.614 20.478 1.00 50.97 375 ASN A O 1
ATOM 2992 N N . ARG A 1 376 ? -14.700 38.288 21.525 1.00 47.34 376 ARG A N 1
ATOM 2993 C CA . ARG A 1 376 ? -14.457 38.839 22.864 1.00 47.34 376 ARG A CA 1
ATOM 2994 C C . ARG A 1 376 ? -14.218 37.714 23.855 1.00 47.34 376 ARG A C 1
ATOM 2996 O O . ARG A 1 376 ? -15.089 36.875 24.054 1.00 47.34 376 ARG A O 1
ATOM 3003 N N . GLU A 1 377 ? -13.067 37.756 24.518 1.00 45.62 377 GLU A N 1
ATOM 3004 C CA . GLU A 1 377 ? -12.772 36.931 25.687 1.00 45.62 377 GLU A CA 1
ATOM 3005 C C . GLU A 1 377 ? -13.620 37.421 26.870 1.00 45.62 377 GLU A C 1
ATOM 3007 O O . GLU A 1 377 ? -13.280 38.390 27.545 1.00 45.62 377 GLU A O 1
ATOM 3012 N N . GLY A 1 378 ? -14.772 36.789 27.087 1.00 53.41 378 GLY A N 1
ATOM 3013 C CA . GLY A 1 378 ? -15.625 37.028 28.251 1.00 53.41 378 GLY A CA 1
ATOM 3014 C C . GLY A 1 378 ? -15.926 35.726 28.988 1.00 53.41 378 GLY A C 1
ATOM 3015 O O . GLY A 1 378 ? -16.204 34.704 28.358 1.00 53.41 378 GLY A O 1
ATOM 3016 N N . GLU A 1 379 ? -15.874 35.751 30.321 1.00 52.31 379 GLU A N 1
ATOM 3017 C CA . GLU A 1 379 ? -16.289 34.622 31.161 1.00 52.31 379 GLU A CA 1
ATOM 3018 C C . GLU A 1 379 ? -17.802 34.365 31.028 1.00 52.31 379 GLU A C 1
ATOM 3020 O O . GLU A 1 379 ? -18.610 35.292 31.074 1.00 52.31 379 GLU A O 1
ATOM 3025 N N . VAL A 1 380 ? -18.198 33.094 30.871 1.00 54.72 380 VAL A N 1
ATOM 3026 C CA . VAL A 1 380 ? -19.615 32.686 30.867 1.00 54.72 380 VAL A CA 1
ATOM 3027 C C . VAL A 1 380 ? -20.119 32.627 32.304 1.00 54.72 380 VAL A C 1
ATOM 3029 O O . VAL A 1 380 ? -19.698 31.765 33.081 1.00 54.72 380 VAL A O 1
ATOM 3032 N N . ILE A 1 381 ? -21.059 33.506 32.641 1.00 63.28 381 ILE A N 1
ATOM 3033 C CA . ILE A 1 381 ? -21.665 33.570 33.975 1.00 63.28 381 ILE A CA 1
ATOM 3034 C C . ILE A 1 381 ? -22.889 32.651 34.080 1.00 63.28 381 ILE A C 1
ATOM 3036 O O . ILE A 1 381 ? -23.485 32.245 33.082 1.00 63.28 381 ILE A O 1
ATOM 3040 N N . ASP A 1 382 ? -23.304 32.320 35.304 1.00 50.62 382 ASP A N 1
ATOM 3041 C CA . ASP A 1 382 ? -24.433 31.404 35.547 1.00 50.62 382 ASP A CA 1
ATOM 3042 C C . ASP A 1 382 ? -25.766 31.899 34.952 1.00 50.62 382 ASP A C 1
ATOM 3044 O O . ASP A 1 382 ? -26.629 31.089 34.603 1.00 50.62 382 ASP A O 1
ATOM 3048 N N . ALA A 1 383 ? -25.912 33.215 34.762 1.00 65.62 383 ALA A N 1
ATOM 3049 C CA . ALA A 1 383 ? -27.060 33.817 34.085 1.00 65.62 383 ALA A CA 1
ATOM 3050 C C . ALA A 1 383 ? -27.162 33.391 32.606 1.00 65.62 383 ALA A C 1
ATOM 3052 O O . ALA A 1 383 ? -28.251 33.044 32.145 1.00 65.62 383 ALA A O 1
ATOM 3053 N N . ASP A 1 384 ? -26.034 33.309 31.892 1.00 53.72 384 ASP A N 1
ATOM 3054 C CA . ASP A 1 384 ? -25.992 32.904 30.478 1.00 53.72 384 ASP A CA 1
ATOM 3055 C C . ASP A 1 384 ? -26.438 31.440 30.306 1.00 53.72 384 ASP A C 1
ATOM 3057 O O . ASP A 1 384 ? -27.160 31.076 29.372 1.00 53.72 384 ASP A O 1
ATOM 3061 N N . VAL A 1 385 ? -26.049 30.583 31.255 1.00 52.50 385 VAL A N 1
ATOM 3062 C CA . VAL A 1 385 ? -26.438 29.165 31.285 1.00 52.50 385 VAL A CA 1
ATOM 3063 C C . VAL A 1 385 ? -27.937 29.017 31.548 1.00 52.50 385 VAL A C 1
ATOM 3065 O O . VAL A 1 385 ? -28.603 28.181 30.922 1.00 52.50 385 VAL A O 1
ATOM 3068 N N . ALA A 1 386 ? -28.483 29.827 32.458 1.00 55.50 386 ALA A N 1
ATOM 3069 C CA . ALA A 1 386 ? -29.906 29.835 32.770 1.00 55.50 386 ALA A CA 1
ATOM 3070 C C . ALA A 1 386 ? -30.755 30.265 31.559 1.00 55.50 386 ALA A C 1
ATOM 3072 O O . ALA A 1 386 ? -31.759 29.608 31.253 1.00 55.50 386 ALA A O 1
ATOM 3073 N N . ASP A 1 387 ? -30.324 31.291 30.823 1.00 59.34 387 ASP A N 1
ATOM 3074 C CA . ASP A 1 387 ? -31.014 31.771 29.623 1.00 59.34 387 ASP A CA 1
ATOM 3075 C C . ASP A 1 387 ? -30.952 30.771 28.466 1.00 59.34 387 ASP A C 1
ATOM 3077 O O . ASP A 1 387 ? -31.979 30.491 27.836 1.00 59.34 387 ASP A O 1
ATOM 3081 N N . PHE A 1 388 ? -29.806 30.124 28.243 1.00 53.66 388 PHE A N 1
ATOM 3082 C CA . PHE A 1 388 ? -29.702 29.029 27.276 1.00 53.66 388 PHE A CA 1
ATOM 3083 C C . PHE A 1 388 ? -30.652 27.873 27.621 1.00 53.66 388 PHE A C 1
ATOM 3085 O O . PHE A 1 388 ? -31.397 27.379 26.767 1.00 53.66 388 PHE A O 1
ATOM 3092 N N . CYS A 1 389 ? -30.697 27.467 28.894 1.00 49.16 389 CYS A N 1
ATOM 3093 C CA . CYS A 1 389 ? -31.606 26.418 29.353 1.00 49.16 389 CYS A CA 1
ATOM 3094 C C . CYS A 1 389 ? -33.079 26.803 29.141 1.00 49.16 389 CYS A C 1
ATOM 3096 O O . CYS A 1 389 ? -33.902 25.950 28.789 1.00 49.16 389 CYS A O 1
ATOM 3098 N N . LYS A 1 390 ? -33.424 28.083 29.317 1.00 55.03 390 LYS A N 1
ATOM 3099 C CA . LYS A 1 390 ? -34.766 28.623 29.069 1.00 55.03 390 LYS A CA 1
ATOM 3100 C C . LYS A 1 390 ? -35.119 28.604 27.577 1.00 55.03 390 LYS A C 1
ATOM 3102 O O . LYS A 1 390 ? -36.200 28.128 27.222 1.00 55.03 390 LYS A O 1
ATOM 3107 N N . GLN A 1 391 ? -34.204 29.017 26.699 1.00 50.16 391 GLN A N 1
ATOM 3108 C CA . GLN A 1 391 ? -34.390 28.963 25.243 1.00 50.16 391 GLN A CA 1
ATOM 3109 C C . GLN A 1 391 ? -34.528 27.522 24.730 1.00 50.16 391 GLN A C 1
ATOM 3111 O O . GLN A 1 391 ? -35.442 27.217 23.960 1.00 50.16 391 GLN A O 1
ATOM 3116 N N . TYR A 1 392 ? -33.701 26.596 25.220 1.00 46.50 392 TYR A N 1
ATOM 3117 C CA . TYR A 1 392 ? -33.775 25.181 24.853 1.00 46.50 392 TYR A CA 1
ATOM 3118 C C . TYR A 1 392 ? -35.097 24.530 25.292 1.00 46.50 392 TYR A C 1
ATOM 3120 O O . TYR A 1 392 ? -35.713 23.765 24.539 1.00 46.50 392 TYR A O 1
ATOM 3128 N N . ARG A 1 393 ? -35.596 24.869 26.490 1.00 46.19 393 ARG A N 1
ATOM 3129 C CA . ARG A 1 393 ? -36.930 24.445 26.956 1.00 46.19 393 ARG A CA 1
ATOM 3130 C C . ARG A 1 393 ? -38.052 25.015 26.081 1.00 46.19 393 ARG A C 1
ATOM 3132 O O . ARG A 1 393 ? -39.020 24.306 25.805 1.00 46.19 393 ARG A O 1
ATOM 3139 N N . SER A 1 394 ? -37.918 26.247 25.592 1.00 43.97 394 SER A N 1
ATOM 3140 C CA . SER A 1 394 ? -38.871 26.854 24.648 1.00 43.97 394 SER A CA 1
ATOM 3141 C C . SER A 1 394 ? -38.888 26.116 23.297 1.00 43.97 394 SER A C 1
ATOM 3143 O O . SER A 1 394 ? -39.939 25.676 22.831 1.00 43.97 394 SER A O 1
ATOM 3145 N N . LEU A 1 395 ? -37.714 25.831 22.723 1.00 40.19 395 LEU A N 1
ATOM 3146 C CA . LEU A 1 395 ? -37.564 25.106 21.450 1.00 40.19 395 LEU A CA 1
ATOM 3147 C C . LEU A 1 395 ? -38.086 23.659 21.503 1.00 40.19 395 LEU A C 1
ATOM 3149 O O . LEU A 1 395 ? -38.689 23.158 20.550 1.00 40.19 395 LEU A O 1
ATOM 3153 N N . THR A 1 396 ? -37.873 22.971 22.625 1.00 36.53 396 THR A N 1
ATOM 3154 C CA . THR A 1 396 ? -38.311 21.577 22.809 1.00 36.53 396 THR A CA 1
ATOM 3155 C C . THR A 1 396 ? -39.788 21.451 23.187 1.00 36.53 396 THR A C 1
ATOM 3157 O O . THR A 1 396 ? -40.421 20.449 22.845 1.00 36.53 396 THR A O 1
ATOM 3160 N N . SER A 1 397 ? -40.372 22.466 23.831 1.00 42.94 397 SER A N 1
ATOM 3161 C CA . SER A 1 397 ? -41.812 22.523 24.115 1.00 42.94 397 SER A CA 1
ATOM 3162 C C . SER A 1 397 ? -42.639 22.948 22.895 1.00 42.94 397 SER A C 1
ATOM 3164 O O . SER A 1 397 ? -43.729 22.407 22.701 1.00 42.94 397 SER A O 1
ATOM 3166 N N . ALA A 1 398 ? -42.099 23.796 22.012 1.00 40.44 398 ALA A N 1
ATOM 3167 C CA . ALA A 1 398 ? -42.729 24.151 20.738 1.00 40.44 398 ALA A CA 1
ATOM 3168 C C . ALA A 1 398 ? -42.897 22.933 19.806 1.00 40.44 398 ALA A C 1
ATOM 3170 O O . ALA A 1 398 ? -43.962 22.740 19.222 1.00 40.44 398 ALA A O 1
ATOM 3171 N N . LYS A 1 399 ? -41.907 22.025 19.750 1.00 38.84 399 LYS A N 1
ATOM 3172 C CA . LYS A 1 399 ? -41.999 20.777 18.960 1.00 38.84 399 LYS A CA 1
ATOM 3173 C C . LYS A 1 399 ? -42.997 19.746 19.505 1.00 38.84 399 LYS A C 1
ATOM 3175 O O . LYS A 1 399 ? -43.365 18.827 18.780 1.00 38.84 399 LYS A O 1
ATOM 3180 N N . ARG A 1 400 ? -43.455 19.877 20.756 1.00 36.31 400 ARG A N 1
ATOM 3181 C CA . ARG A 1 400 ? -44.469 18.982 21.350 1.00 36.31 400 ARG A CA 1
ATOM 3182 C C . ARG A 1 400 ? -45.914 19.443 21.126 1.00 36.31 400 ARG A C 1
ATOM 3184 O O . ARG A 1 400 ? -46.822 18.675 21.423 1.00 36.31 400 ARG A O 1
ATOM 3191 N N . LYS A 1 401 ? -46.146 20.651 20.594 1.00 34.12 401 LYS A N 1
ATOM 3192 C CA . LYS A 1 401 ? -47.488 21.228 20.372 1.00 34.12 401 LYS A CA 1
ATOM 3193 C C . LYS A 1 401 ? -47.937 21.245 18.901 1.00 34.12 401 LYS A C 1
ATOM 3195 O O . LYS A 1 401 ? -48.722 22.103 18.519 1.00 34.12 401 LYS A O 1
ATOM 3200 N N . ALA A 1 402 ? -47.500 20.293 18.077 1.00 31.59 402 ALA A N 1
ATOM 3201 C CA . ALA A 1 402 ? -48.147 20.033 16.788 1.00 31.59 402 ALA A CA 1
ATOM 3202 C C . ALA A 1 402 ? -49.117 18.842 16.933 1.00 31.59 402 ALA A C 1
ATOM 3204 O O . ALA A 1 402 ? -48.678 17.692 16.853 1.00 31.59 402 ALA A O 1
ATOM 3205 N N . PRO A 1 403 ? -50.420 19.061 17.198 1.00 34.22 403 PRO A N 1
ATOM 3206 C CA . PRO A 1 403 ? -51.393 17.982 17.164 1.00 34.22 403 PRO A CA 1
ATOM 3207 C C . PRO A 1 403 ? -51.601 17.527 15.716 1.00 34.22 403 PRO A C 1
ATOM 3209 O O . PRO A 1 403 ? -52.036 18.294 14.858 1.00 34.22 403 PRO A O 1
ATOM 3212 N N . TYR A 1 404 ? -51.320 16.250 15.463 1.00 32.25 404 TYR A N 1
ATOM 3213 C CA . TYR A 1 404 ? -51.806 15.514 14.299 1.00 32.25 404 TYR A CA 1
ATOM 3214 C C . TYR A 1 404 ? -53.343 15.613 14.287 1.00 32.25 404 TYR A C 1
ATOM 3216 O O . TYR A 1 404 ? -54.020 14.942 15.071 1.00 32.25 404 TYR A O 1
ATOM 3224 N N . LYS A 1 405 ? -53.919 16.465 13.430 1.00 33.44 405 LYS A N 1
ATOM 3225 C CA . LYS A 1 405 ? -55.349 16.385 13.116 1.00 33.44 405 LYS A CA 1
ATOM 3226 C C . LYS A 1 405 ? -55.565 15.086 12.340 1.00 33.44 405 LYS A C 1
ATOM 3228 O O . LYS A 1 405 ? -55.229 14.995 11.165 1.00 33.44 405 LYS A O 1
ATOM 3233 N N . ARG A 1 406 ? -56.107 14.067 13.014 1.00 36.50 406 ARG A N 1
ATOM 3234 C CA . ARG A 1 406 ? -56.745 12.922 12.355 1.00 36.50 406 ARG A CA 1
ATOM 3235 C C . ARG A 1 406 ? -57.931 13.455 11.554 1.00 36.50 406 ARG A C 1
ATOM 3237 O O . ARG A 1 406 ? -58.898 13.919 12.154 1.00 36.50 406 ARG A O 1
ATOM 3244 N N . ALA A 1 407 ? -57.848 13.382 10.230 1.00 30.61 407 ALA A N 1
ATOM 3245 C CA . ALA A 1 407 ? -59.034 13.413 9.388 1.00 30.61 407 ALA A CA 1
ATOM 3246 C C . ALA A 1 407 ? -59.918 12.214 9.775 1.00 30.61 407 ALA A C 1
ATOM 3248 O O . ALA A 1 407 ? -59.427 11.090 9.902 1.00 30.61 407 ALA A O 1
ATOM 3249 N N . LYS A 1 408 ? -61.192 12.483 10.059 1.00 36.59 408 LYS A N 1
ATOM 3250 C CA . LYS A 1 408 ? -62.240 11.486 10.281 1.00 36.59 408 LYS A CA 1
ATOM 3251 C C . LYS A 1 408 ? -63.179 11.531 9.076 1.00 36.59 408 LYS A C 1
ATOM 3253 O O . LYS A 1 408 ? -63.596 12.634 8.737 1.00 36.59 408 LYS A O 1
ATOM 3258 N N . ALA A 1 409 ? -63.532 10.326 8.620 1.00 36.62 409 ALA A N 1
ATOM 3259 C CA . ALA A 1 409 ? -64.562 9.941 7.648 1.00 36.62 409 ALA A CA 1
ATOM 3260 C C . ALA A 1 409 ? -64.353 10.446 6.218 1.00 36.62 409 ALA A C 1
ATOM 3262 O O . ALA A 1 409 ? -64.529 11.658 5.976 1.00 36.62 409 ALA A O 1
#

Sequence (409 aa):
MLPVRAPILGAGRRKFNKKDYLANLCMPSYRECRRLTSPIYVALMQELLEDGCFTTAKHFNALVIKEQQLFHGALISRRAFTKPEFLLGLYDNCKMAEKSGKQKNGQLLCSRLLLQCILICEKFRKEFHWVLCEIARIMAGICEHLMAHPNGSEETLCQIFQRCAQIVAKDISAAMKYLKLAFKLAEGANWTTLVGTRGKDQVLKLTSAVIAESLIEITLKLARNTVHKQPDQAAELAEEALVILSNGNWNENRLLFINVYLDLASFLIKSGKYRQASSTINHISKNMLSCSPNDKNYVEALSRYSCLKGQCYNRRRKQIFDCGFDQKKKKSKGGKGHFADSRSFHSLPQHLLDIIAYAGDTKIFIYRNRNDLENREGEVIDADVADFCKQYRSLTSAKRKAPYKRAKA

Secondary structure (DSSP, 8-state):
----------SS-----HHHHHHT--PPPHHHHHHHHS-HHHHHHHHHHHTT-HHHHHHHHHHHHHHHHHHHTTS-S--GGG-HHHHHHHHHHHHHHHHHHTSTTTHHHHHHHHHHHHHHHHHTHHHHHHHHHHHHHHHHHHHHHHTTS-SS-HHHHHHHHHHHHHHTTTSHHHHHHHHHHHHHHHTT---EEEEE-SSS-EEEEEHHHHHHHHHHHHHHHHHHHHTTT-HHHHHHHHHHHHHHHHTTT-TT-HHHHHHHHHHHHHHHHHTT-HHHHHHHHHHHHHHHHTS-TT-HHHHHHHHHHHHHHHHHHHHHHHHHHHHHHHHTTS--SS-------TTSGGGHHHHHHHHHHHHHHHHHHHHHHHHHHH-------HHHHHHHHHHHHHHHHHTT---------